Protein AF-A0AA38NXG2-F1 (afdb_monomer)

Structure (mmCIF, N/CA/C/O backbone):
data_AF-A0AA38NXG2-F1
#
_entry.id   AF-A0AA38NXG2-F1
#
loop_
_atom_site.group_PDB
_atom_site.id
_atom_site.type_symbol
_atom_site.label_atom_id
_atom_site.label_alt_id
_atom_site.label_comp_id
_atom_site.label_asym_id
_atom_site.label_entity_id
_atom_site.label_seq_id
_atom_site.pdbx_PDB_ins_code
_atom_site.Cartn_x
_atom_site.Cartn_y
_atom_site.Cartn_z
_atom_site.occupancy
_atom_site.B_iso_or_equiv
_atom_site.auth_seq_id
_atom_site.auth_comp_id
_atom_site.auth_asym_id
_atom_site.auth_atom_id
_atom_site.pdbx_PDB_model_num
ATOM 1 N N . MET A 1 1 ? -11.808 -23.854 43.199 1.00 47.75 1 MET A N 1
ATOM 2 C CA . MET A 1 1 ? -12.720 -23.152 42.270 1.00 47.75 1 MET A CA 1
ATOM 3 C C . MET A 1 1 ? -13.908 -22.513 42.996 1.00 47.75 1 MET A C 1
ATOM 5 O O . MET A 1 1 ? -14.149 -21.345 42.736 1.00 47.75 1 MET A O 1
ATOM 9 N N . GLU A 1 2 ? -14.569 -23.172 43.960 1.00 44.66 2 GLU A N 1
ATOM 10 C CA . GLU A 1 2 ? -15.706 -22.584 44.718 1.00 44.66 2 GLU A CA 1
ATOM 11 C C . GLU A 1 2 ? -15.391 -21.289 45.502 1.00 44.66 2 GLU A C 1
ATOM 13 O O . GLU A 1 2 ? -16.207 -20.369 45.534 1.00 44.66 2 GLU A O 1
ATOM 18 N N . ASN A 1 3 ? -14.191 -21.155 46.084 1.00 57.47 3 ASN A N 1
ATOM 19 C CA . ASN A 1 3 ? -13.813 -19.925 46.801 1.00 57.47 3 ASN A CA 1
ATOM 20 C C . ASN A 1 3 ? -13.638 -18.709 45.872 1.00 57.47 3 ASN A C 1
ATOM 22 O O . ASN A 1 3 ? -13.875 -17.577 46.287 1.00 57.47 3 ASN A O 1
ATOM 26 N N . THR A 1 4 ? -13.259 -18.925 44.609 1.00 61.66 4 THR A N 1
ATOM 27 C CA . THR A 1 4 ? -13.056 -17.846 43.629 1.00 61.66 4 THR A CA 1
ATOM 28 C C . THR A 1 4 ? -14.395 -17.266 43.167 1.00 61.66 4 THR A C 1
ATOM 30 O O . THR A 1 4 ? -14.538 -16.049 43.068 1.00 61.66 4 THR A O 1
ATOM 33 N N . THR A 1 5 ? -15.405 -18.116 42.967 1.00 71.38 5 THR A N 1
ATOM 34 C CA . THR A 1 5 ? -16.761 -17.701 42.577 1.00 71.38 5 THR A CA 1
ATOM 35 C C . THR A 1 5 ? -17.494 -16.975 43.705 1.00 71.38 5 THR A C 1
ATOM 37 O O . THR A 1 5 ? -18.157 -15.968 43.457 1.00 71.38 5 THR A O 1
ATOM 40 N N . ALA A 1 6 ? -17.330 -17.423 44.956 1.00 76.88 6 ALA A N 1
ATOM 41 C CA . ALA A 1 6 ? -17.895 -16.741 46.122 1.00 76.88 6 ALA A CA 1
ATOM 42 C C . ALA A 1 6 ? -17.281 -15.344 46.317 1.00 76.88 6 ALA A C 1
ATOM 44 O O . ALA A 1 6 ? -17.995 -14.368 46.541 1.00 76.88 6 ALA A O 1
ATOM 45 N N . PHE A 1 7 ? -15.961 -15.227 46.155 1.00 80.94 7 PHE A N 1
ATOM 46 C CA . PHE A 1 7 ? -15.264 -13.947 46.243 1.00 80.94 7 PHE A CA 1
ATOM 47 C C . PHE A 1 7 ? -15.696 -12.966 45.138 1.00 80.94 7 PHE A C 1
ATOM 49 O O . PHE A 1 7 ? -16.002 -11.810 45.425 1.00 80.94 7 PHE A O 1
ATOM 56 N N . GLN A 1 8 ? -15.825 -13.425 43.889 1.00 83.31 8 GLN A N 1
ATOM 57 C CA . GLN A 1 8 ? -16.352 -12.598 42.796 1.00 83.31 8 GLN A CA 1
ATOM 58 C C . GLN A 1 8 ? -17.782 -12.105 43.065 1.00 83.31 8 GLN A C 1
ATOM 60 O O . GLN A 1 8 ? -18.105 -10.961 42.747 1.00 83.31 8 GLN A O 1
ATOM 65 N N . ALA A 1 9 ? -18.643 -12.930 43.670 1.00 85.00 9 ALA A N 1
ATOM 66 C CA . ALA A 1 9 ? -19.998 -12.520 44.040 1.00 85.00 9 ALA A CA 1
ATOM 67 C C . ALA A 1 9 ? -19.994 -11.395 45.089 1.00 85.00 9 ALA A C 1
ATOM 69 O O . ALA A 1 9 ? -20.747 -10.429 44.952 1.00 85.00 9 ALA A O 1
ATOM 70 N N . ILE A 1 10 ? -19.102 -11.474 46.084 1.00 88.69 10 ILE A N 1
ATOM 71 C CA . ILE A 1 10 ? -18.919 -10.416 47.087 1.00 88.69 10 ILE A CA 1
ATOM 72 C C . ILE A 1 10 ? -18.490 -9.113 46.406 1.00 88.69 10 ILE A C 1
ATOM 74 O O . ILE A 1 10 ? -19.115 -8.076 46.622 1.00 88.69 10 ILE A O 1
ATOM 78 N N . VAL A 1 11 ? -17.481 -9.163 45.530 1.00 89.31 11 VAL A N 1
ATOM 79 C CA . VAL A 1 11 ? -16.991 -7.979 44.804 1.00 89.31 11 VAL A CA 1
ATOM 80 C C . VAL A 1 11 ? -18.099 -7.348 43.950 1.00 89.31 11 VAL A C 1
ATOM 82 O O . VAL A 1 11 ? -18.302 -6.134 44.001 1.00 89.31 11 VAL A O 1
ATOM 85 N N . LYS A 1 12 ? -18.875 -8.156 43.216 1.00 89.62 12 LYS A N 1
ATOM 86 C CA . LYS A 1 12 ? -20.029 -7.682 42.430 1.00 89.62 12 LYS A CA 1
ATOM 87 C C . LYS A 1 12 ? -21.097 -7.019 43.308 1.00 89.62 12 LYS A C 1
ATOM 89 O O . LYS A 1 12 ? -21.658 -5.992 42.916 1.00 89.62 12 LYS A O 1
ATOM 94 N N . GLY A 1 13 ? -21.353 -7.570 44.497 1.00 88.94 13 GLY A N 1
ATOM 95 C CA . GLY A 1 13 ? -22.251 -6.982 45.493 1.00 88.94 13 GLY A CA 1
ATOM 96 C C . GLY A 1 13 ? -21.754 -5.629 46.007 1.00 88.94 13 GLY A C 1
ATOM 97 O O . GLY A 1 13 ? -22.526 -4.673 46.061 1.00 88.94 13 GLY A O 1
ATOM 98 N N . VAL A 1 14 ? -20.455 -5.513 46.298 1.00 88.94 14 VAL A N 1
ATOM 99 C CA . VAL A 1 14 ? -19.823 -4.259 46.739 1.00 88.94 14 VAL A CA 1
ATOM 100 C C . VAL A 1 14 ? -19.913 -3.177 45.657 1.00 88.94 14 VAL A C 1
ATOM 102 O O . VAL A 1 14 ? -20.283 -2.044 45.962 1.00 88.94 14 VAL A O 1
ATOM 105 N N . ILE A 1 15 ? -19.652 -3.515 44.390 1.00 89.31 15 ILE A N 1
ATOM 106 C CA . ILE A 1 15 ? -19.813 -2.581 43.261 1.00 89.31 15 ILE A CA 1
ATOM 107 C C . ILE A 1 15 ? -21.263 -2.090 43.170 1.00 89.31 15 ILE A C 1
ATOM 109 O O . ILE A 1 15 ? -21.506 -0.893 43.040 1.00 89.31 15 ILE A O 1
ATOM 113 N N . MET A 1 16 ? -22.239 -2.998 43.272 1.00 88.94 16 MET A N 1
ATOM 114 C CA . MET A 1 16 ? -23.659 -2.642 43.212 1.00 88.94 16 MET A CA 1
ATOM 115 C C . MET A 1 16 ? -24.075 -1.722 44.367 1.00 88.94 16 MET A C 1
ATOM 117 O O . MET A 1 16 ? -24.823 -0.772 44.138 1.00 88.94 16 MET A O 1
ATOM 121 N N . LEU A 1 17 ? -23.573 -1.982 45.577 1.00 88.31 17 LEU A N 1
ATOM 122 C CA . LEU A 1 17 ? -23.826 -1.146 46.746 1.00 88.31 17 LEU A CA 1
ATOM 123 C C . LEU A 1 17 ? -23.238 0.256 46.564 1.00 88.31 17 LEU A C 1
ATOM 125 O O . LEU A 1 17 ? -23.939 1.233 46.799 1.00 88.31 17 LEU A O 1
ATOM 129 N N . MET A 1 18 ? -21.985 0.361 46.112 1.00 88.19 18 MET A N 1
ATOM 130 C CA . MET A 1 18 ? -21.341 1.660 45.899 1.00 88.19 18 MET A CA 1
ATOM 131 C C . MET A 1 18 ? -22.020 2.480 44.805 1.00 88.19 18 MET A C 1
ATOM 133 O O . MET A 1 18 ? -22.155 3.687 44.965 1.00 88.19 18 MET A O 1
ATOM 137 N N . LEU A 1 19 ? -22.492 1.844 43.727 1.00 87.06 19 LEU A N 1
ATOM 138 C CA . LEU A 1 19 ? -23.280 2.527 42.696 1.00 87.06 19 LEU A CA 1
ATOM 139 C C . LEU A 1 19 ? -24.605 3.069 43.252 1.00 87.06 19 LEU A C 1
ATOM 141 O O . LEU A 1 19 ? -24.998 4.181 42.916 1.00 87.06 19 LEU A O 1
ATOM 145 N N . ALA A 1 20 ? -25.281 2.308 44.118 1.00 85.31 20 ALA A N 1
ATOM 146 C CA . ALA A 1 20 ? -26.545 2.723 44.728 1.00 85.31 20 ALA A CA 1
ATOM 147 C C . ALA A 1 20 ? -26.382 3.845 45.770 1.00 85.31 20 ALA A C 1
ATOM 149 O O . ALA A 1 20 ? -27.340 4.564 46.041 1.00 85.31 20 ALA A O 1
ATOM 150 N N . THR A 1 21 ? -25.190 3.996 46.354 1.00 88.62 21 THR A N 1
ATOM 151 C CA . THR A 1 21 ? -24.885 5.013 47.373 1.00 88.62 21 THR A CA 1
ATOM 152 C C . THR A 1 21 ? -24.060 6.185 46.835 1.00 88.62 21 THR A C 1
ATOM 154 O O . THR A 1 21 ? -23.530 6.963 47.629 1.00 88.62 21 THR A O 1
ATOM 157 N N . LEU A 1 22 ? -23.948 6.338 45.508 1.00 88.62 22 LEU A N 1
ATOM 158 C CA . LEU A 1 22 ? -23.266 7.477 44.888 1.00 88.62 22 LEU A CA 1
ATOM 159 C C . LEU A 1 22 ? -23.934 8.802 45.283 1.00 88.62 22 LEU A C 1
ATOM 161 O O . LEU A 1 22 ? -25.118 9.022 45.031 1.00 88.62 22 LEU A O 1
ATOM 165 N N . THR A 1 23 ? -23.134 9.700 45.847 1.00 90.50 23 THR A N 1
ATOM 166 C CA . THR A 1 23 ? -23.460 11.103 46.122 1.00 90.50 23 THR A CA 1
ATOM 167 C C . THR A 1 23 ? -22.331 11.985 45.594 1.00 90.50 23 THR A C 1
ATOM 169 O O . THR A 1 23 ? -21.242 11.488 45.313 1.00 90.50 23 THR A O 1
ATOM 172 N N . GLU A 1 24 ? -22.556 13.293 45.446 1.00 90.94 24 GLU A N 1
ATOM 173 C CA . GLU A 1 24 ? -21.481 14.202 45.010 1.00 90.94 24 GLU A CA 1
ATOM 174 C C . GLU A 1 24 ? -20.278 14.160 45.969 1.00 90.94 24 GLU A C 1
ATOM 176 O O . GLU A 1 24 ? -19.140 14.074 45.516 1.00 90.94 24 GLU A O 1
ATOM 181 N N . ASP A 1 25 ? -20.522 14.086 47.282 1.00 91.19 25 ASP A N 1
ATOM 182 C CA . ASP A 1 25 ? -19.467 14.075 48.307 1.00 91.19 25 ASP A CA 1
ATOM 183 C C . ASP A 1 25 ? -18.561 12.836 48.251 1.00 91.19 25 ASP A C 1
ATOM 185 O O . ASP A 1 25 ? -17.392 12.893 48.633 1.00 91.19 25 ASP A O 1
ATOM 189 N N . ASN A 1 26 ? -19.095 11.691 47.812 1.00 91.19 26 ASN A N 1
ATOM 190 C CA . ASN A 1 26 ? -18.353 10.430 47.776 1.00 91.19 26 ASN A CA 1
ATOM 191 C C . ASN A 1 26 ? -17.952 9.990 46.362 1.00 91.19 26 ASN A C 1
ATOM 193 O O . ASN A 1 26 ? -17.286 8.960 46.225 1.00 91.19 26 ASN A O 1
ATOM 197 N N . TYR A 1 27 ? -18.322 10.756 45.331 1.00 91.94 27 TYR A N 1
ATOM 198 C CA . TYR A 1 27 ? -18.222 10.337 43.937 1.00 91.94 27 TYR A CA 1
ATOM 199 C C . TYR A 1 27 ? -16.795 9.973 43.529 1.00 91.94 27 TYR A C 1
ATOM 201 O O . TYR A 1 27 ? -16.569 8.861 43.059 1.00 91.94 27 TYR A O 1
ATOM 209 N N . GLU A 1 28 ? -15.826 10.869 43.735 1.00 91.44 28 GLU A N 1
ATOM 210 C CA . GLU A 1 28 ? -14.439 10.654 43.293 1.00 91.44 28 GLU A CA 1
ATOM 211 C C . GLU A 1 28 ? -13.813 9.429 43.970 1.00 91.44 28 GLU A C 1
ATOM 213 O O . GLU A 1 28 ? -13.203 8.575 43.320 1.00 91.44 28 GLU A O 1
ATOM 218 N N . ARG A 1 29 ? -14.029 9.298 45.285 1.00 92.62 29 ARG A N 1
ATOM 219 C CA . ARG A 1 29 ? -13.549 8.156 46.067 1.00 92.62 29 ARG A CA 1
ATOM 220 C C . ARG A 1 29 ? -14.194 6.857 45.590 1.00 92.62 29 ARG A C 1
ATOM 222 O O . ARG A 1 29 ? -13.483 5.886 45.335 1.00 92.62 29 ARG A O 1
ATOM 229 N N . ASN A 1 30 ? -15.520 6.826 45.475 1.00 91.56 30 ASN A N 1
ATOM 230 C CA . ASN A 1 30 ? -16.250 5.620 45.096 1.00 91.56 30 ASN A CA 1
ATOM 231 C C . ASN A 1 30 ? -15.949 5.218 43.652 1.00 91.56 30 ASN A C 1
ATOM 233 O O . ASN A 1 30 ? -15.754 4.037 43.390 1.00 91.56 30 ASN A O 1
ATOM 237 N N . GLN A 1 31 ? -15.818 6.174 42.733 1.00 91.75 31 GLN A N 1
ATOM 238 C CA . GLN A 1 31 ? -15.377 5.922 41.364 1.00 91.75 31 GLN A CA 1
ATOM 239 C C . GLN A 1 31 ? -14.019 5.213 41.330 1.00 91.75 31 GLN A C 1
ATOM 241 O O . GLN A 1 31 ? -13.872 4.197 40.648 1.00 91.75 31 GLN A O 1
ATOM 246 N N . LEU A 1 32 ? -13.031 5.729 42.065 1.00 90.44 32 LEU A N 1
ATOM 247 C CA . LEU A 1 32 ? -11.683 5.163 42.091 1.00 90.44 32 LEU A CA 1
ATOM 248 C C . LEU A 1 32 ? -11.677 3.751 42.700 1.00 90.44 32 LEU A C 1
ATOM 250 O O . LEU A 1 32 ? -11.034 2.850 42.162 1.00 90.44 32 LEU A O 1
ATOM 254 N N . VAL A 1 33 ? -12.447 3.530 43.769 1.00 91.62 33 VAL A N 1
ATOM 255 C CA . VAL A 1 33 ? -12.591 2.207 44.398 1.00 91.62 33 VAL A CA 1
ATOM 256 C C . VAL A 1 33 ? -13.312 1.222 43.476 1.00 91.62 33 VAL A C 1
ATOM 258 O O . VAL A 1 33 ? -12.851 0.092 43.326 1.00 91.62 33 VAL A O 1
ATOM 261 N N . ILE A 1 34 ? -14.407 1.627 42.826 1.00 90.50 34 ILE A N 1
ATOM 262 C CA . ILE A 1 34 ? -15.134 0.777 41.872 1.00 90.50 34 ILE A CA 1
ATOM 263 C C . ILE A 1 34 ? -14.205 0.354 40.730 1.00 90.50 34 ILE A C 1
ATOM 265 O O . ILE A 1 34 ? -14.161 -0.830 40.398 1.00 90.50 34 ILE A O 1
ATOM 269 N N . ARG A 1 35 ? -13.419 1.289 40.176 1.00 88.94 35 ARG A N 1
ATOM 270 C CA . ARG A 1 35 ? -12.422 0.990 39.138 1.00 88.94 35 ARG A CA 1
ATOM 271 C C . ARG A 1 35 ? -11.404 -0.034 39.620 1.00 88.94 35 ARG A C 1
ATOM 273 O O . ARG A 1 35 ? -11.267 -1.076 38.985 1.00 88.94 35 ARG A O 1
ATOM 280 N N . LEU A 1 36 ? -10.768 0.209 40.766 1.00 90.38 36 LEU A N 1
ATOM 281 C CA . LEU A 1 36 ? -9.790 -0.715 41.348 1.00 90.38 36 LEU A CA 1
ATOM 282 C C . LEU A 1 36 ? -10.372 -2.116 41.543 1.00 90.38 36 LEU A C 1
ATOM 284 O O . LEU A 1 36 ? -9.767 -3.090 41.104 1.00 90.38 36 LEU A O 1
ATOM 288 N N . LEU A 1 37 ? -11.564 -2.225 42.135 1.00 90.88 37 LEU A N 1
ATOM 289 C CA . LEU A 1 37 ? -12.228 -3.515 42.331 1.00 90.88 37 LEU A CA 1
ATOM 290 C C . LEU A 1 37 ? -12.542 -4.202 41.000 1.00 90.88 37 LEU A C 1
ATOM 292 O O . LEU A 1 37 ? -12.373 -5.412 40.870 1.00 90.88 37 LEU A O 1
ATOM 296 N N . SER A 1 38 ? -12.992 -3.441 40.003 1.00 89.19 38 SER A N 1
ATOM 297 C CA . SER A 1 38 ? -13.320 -3.989 38.690 1.00 89.19 38 SER A CA 1
ATOM 298 C C . SER A 1 38 ? -12.086 -4.491 37.932 1.00 89.19 38 SER A C 1
ATOM 300 O O . SER A 1 38 ? -12.172 -5.505 37.247 1.00 89.19 38 SER A O 1
ATOM 302 N N . GLU A 1 39 ? -10.934 -3.831 38.083 1.00 86.44 39 GLU A N 1
ATOM 303 C CA . GLU A 1 39 ? -9.694 -4.178 37.381 1.00 86.44 39 GLU A CA 1
ATOM 304 C C . GLU A 1 39 ? -8.890 -5.273 38.101 1.00 86.44 39 GLU A C 1
ATOM 306 O O . GLU A 1 39 ? -8.318 -6.142 37.445 1.00 86.44 39 GLU A O 1
ATOM 311 N N . GLN A 1 40 ? -8.883 -5.295 39.439 1.00 89.44 40 GLN A N 1
ATOM 312 C CA . GLN A 1 40 ? -8.116 -6.269 40.231 1.00 89.44 40 GLN A CA 1
ATOM 313 C C . GLN A 1 40 ? -8.764 -7.657 40.311 1.00 89.44 40 GLN A C 1
ATOM 315 O O . GLN A 1 40 ? -8.098 -8.633 40.659 1.00 89.44 40 GLN A O 1
ATOM 320 N N . HIS A 1 41 ? -10.058 -7.769 40.007 1.00 87.06 41 HIS A N 1
ATOM 321 C CA . HIS A 1 41 ? -10.831 -8.997 40.220 1.00 87.06 41 HIS A CA 1
ATOM 322 C C . HIS A 1 41 ? -11.298 -9.667 38.920 1.00 87.06 41 HIS A C 1
ATOM 324 O O . HIS A 1 41 ? -12.286 -10.407 38.908 1.00 87.06 41 HIS A O 1
ATOM 330 N N . GLY A 1 42 ? -10.547 -9.447 37.838 1.00 86.12 42 GLY A N 1
ATOM 331 C CA . GLY A 1 42 ? -10.692 -10.144 36.561 1.00 86.12 42 GLY A CA 1
ATOM 332 C C . GLY A 1 42 ? -11.716 -9.527 35.608 1.00 86.12 42 GLY A C 1
ATOM 333 O O . GLY A 1 42 ? -12.552 -8.705 35.986 1.00 86.12 42 GLY A O 1
ATOM 334 N N . ILE A 1 43 ? -11.653 -9.962 34.346 1.00 89.62 43 ILE A N 1
ATOM 335 C CA . ILE A 1 43 ? -12.452 -9.404 33.249 1.00 89.62 43 ILE A CA 1
ATOM 336 C C . ILE A 1 43 ? -13.961 -9.512 33.506 1.00 89.62 43 ILE A C 1
ATOM 338 O O . ILE A 1 43 ? -14.678 -8.540 33.300 1.00 89.62 43 ILE A O 1
ATOM 342 N N . ASP A 1 44 ? -14.441 -10.625 34.067 1.00 90.00 44 ASP A N 1
ATOM 343 C CA . ASP A 1 44 ? -15.870 -10.840 34.343 1.00 90.00 44 ASP A CA 1
ATOM 344 C C . ASP A 1 44 ? -16.453 -9.827 35.334 1.00 90.00 44 ASP A C 1
ATOM 346 O O . ASP A 1 44 ? -17.629 -9.457 35.249 1.00 90.00 44 ASP A O 1
ATOM 350 N N . THR A 1 45 ? -15.638 -9.370 36.287 1.00 91.19 45 THR A N 1
ATOM 351 C CA . THR A 1 45 ? -16.029 -8.331 37.246 1.00 91.19 45 THR A CA 1
ATOM 352 C C . THR A 1 45 ? -16.144 -6.982 36.541 1.00 91.19 45 THR A C 1
ATOM 354 O O . THR A 1 45 ? -17.113 -6.253 36.767 1.00 91.19 45 THR A O 1
ATOM 357 N N . TYR A 1 46 ? -15.216 -6.677 35.629 1.00 92.31 46 TYR A N 1
ATOM 358 C CA . TYR A 1 46 ? -15.273 -5.473 34.802 1.00 92.31 46 TYR A CA 1
ATOM 359 C C . TYR A 1 46 ? -16.486 -5.470 33.858 1.00 92.31 46 TYR A C 1
ATOM 361 O O . TYR A 1 46 ? -17.223 -4.485 33.796 1.00 92.31 46 TYR A O 1
ATOM 369 N N . LEU A 1 47 ? -16.757 -6.589 33.176 1.00 93.56 47 LEU A N 1
ATOM 370 C CA . LEU A 1 47 ? -17.930 -6.724 32.305 1.00 93.56 47 LEU A CA 1
ATOM 371 C C . LEU A 1 47 ? -19.232 -6.576 33.099 1.00 93.56 47 LEU A C 1
ATOM 373 O O . LEU A 1 47 ? -20.156 -5.897 32.651 1.00 93.56 47 LEU A O 1
ATOM 377 N N . TYR A 1 48 ? -19.301 -7.153 34.304 1.00 92.50 48 TYR A N 1
ATOM 378 C CA . TYR A 1 48 ? -20.437 -6.956 35.204 1.00 92.50 48 TYR A CA 1
ATOM 379 C C . TYR A 1 48 ? -20.635 -5.479 35.569 1.00 92.50 48 TYR A C 1
ATOM 381 O O . TYR A 1 48 ? -21.762 -4.984 35.523 1.00 92.50 48 TYR A O 1
ATOM 389 N N . PHE A 1 49 ? -19.556 -4.767 35.899 1.00 93.00 49 PHE A N 1
ATOM 390 C CA . PHE A 1 49 ? -19.598 -3.342 36.223 1.00 93.00 49 PHE A CA 1
ATOM 391 C C . PHE A 1 49 ? -20.157 -2.498 35.066 1.00 93.00 49 PHE A C 1
ATOM 393 O O . PHE A 1 49 ? -21.125 -1.762 35.270 1.00 93.00 49 PHE A O 1
ATOM 400 N N . ILE A 1 50 ? -19.630 -2.659 33.847 1.00 94.12 50 ILE A N 1
ATOM 401 C CA . ILE A 1 50 ? -20.114 -1.932 32.660 1.00 94.12 50 ILE A CA 1
ATOM 402 C C . ILE A 1 50 ? -21.580 -2.265 32.363 1.00 94.12 50 ILE A C 1
ATOM 404 O O . ILE A 1 50 ? -22.393 -1.358 32.168 1.00 94.12 50 ILE A O 1
ATOM 408 N N . ARG A 1 51 ? -21.961 -3.549 32.408 1.00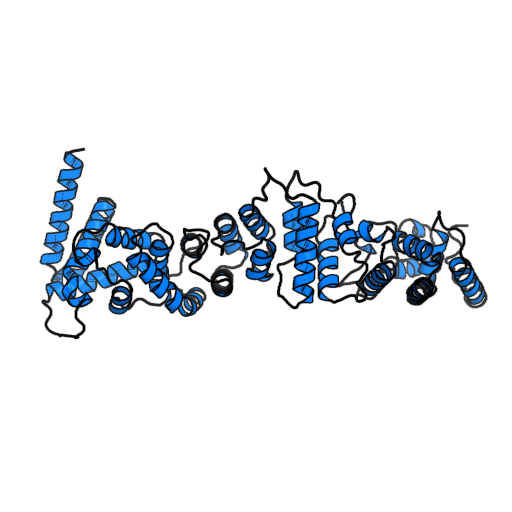 94.31 51 ARG A N 1
ATOM 409 C CA . ARG A 1 51 ? -23.360 -3.966 32.220 1.00 94.31 51 ARG A CA 1
ATOM 410 C C . ARG A 1 51 ? -24.276 -3.310 33.250 1.00 94.31 51 ARG A C 1
ATOM 412 O O . ARG A 1 51 ? -25.359 -2.831 32.913 1.00 94.31 51 ARG A O 1
ATOM 419 N N . ARG A 1 52 ? -23.842 -3.243 34.511 1.00 92.00 52 ARG A N 1
ATOM 420 C CA . ARG A 1 52 ? -24.629 -2.618 35.576 1.00 92.00 52 ARG A CA 1
ATOM 421 C C . ARG A 1 52 ? -24.793 -1.117 35.352 1.00 92.00 52 ARG A C 1
ATOM 423 O O . ARG A 1 52 ? -25.906 -0.626 35.527 1.00 92.00 52 ARG A O 1
ATOM 430 N N . LEU A 1 53 ? -23.742 -0.415 34.929 1.00 92.38 53 LEU A N 1
ATOM 431 C CA . LEU A 1 53 ? -23.811 1.010 34.592 1.00 92.38 53 LEU A CA 1
ATOM 432 C C . LEU A 1 53 ? -24.777 1.295 33.438 1.00 92.38 53 LEU A C 1
ATOM 434 O O . LEU A 1 53 ? -25.607 2.199 33.551 1.00 92.38 53 LEU A O 1
ATOM 438 N N . ILE A 1 54 ? -24.708 0.509 32.359 1.00 93.19 54 ILE A N 1
ATOM 439 C CA . ILE A 1 54 ? -25.608 0.635 31.202 1.00 93.19 54 ILE A CA 1
ATOM 440 C C . ILE A 1 54 ? -27.061 0.397 31.628 1.00 93.19 54 ILE A C 1
ATOM 442 O O . ILE A 1 54 ? -27.931 1.220 31.345 1.00 93.19 54 ILE A O 1
ATOM 446 N N . ALA A 1 55 ? -27.326 -0.685 32.367 1.00 90.69 55 ALA A N 1
ATOM 447 C CA . ALA A 1 55 ? -28.671 -1.016 32.832 1.00 90.69 55 ALA A CA 1
ATOM 448 C C . ALA A 1 55 ? -29.250 0.060 33.768 1.00 90.69 55 ALA A C 1
ATOM 450 O O . ALA A 1 55 ? -30.416 0.427 33.633 1.00 90.69 55 ALA A O 1
ATOM 451 N N . HIS A 1 56 ? -28.436 0.601 34.682 1.00 88.44 56 HIS A N 1
ATOM 452 C CA . HIS A 1 56 ? -28.851 1.670 35.598 1.00 88.44 56 HIS A CA 1
ATOM 453 C C . HIS A 1 56 ? -29.099 3.000 34.868 1.00 88.44 56 HIS A C 1
ATOM 455 O O . HIS A 1 56 ? -29.919 3.810 35.293 1.00 88.44 56 HIS A O 1
ATOM 461 N N . SER A 1 57 ? -28.430 3.204 33.734 1.00 89.94 57 SER A N 1
ATOM 462 C CA . SER A 1 57 ? -28.548 4.406 32.908 1.00 89.94 57 SER A CA 1
ATOM 463 C C . SER A 1 57 ? -29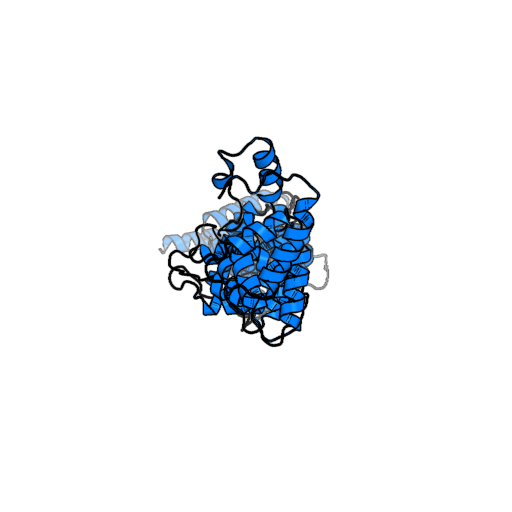.628 4.309 31.823 1.00 89.94 57 SER A C 1
ATOM 465 O O . SER A 1 57 ? -29.811 5.264 31.066 1.00 89.94 57 SER A O 1
ATOM 467 N N . ARG A 1 58 ? -30.371 3.190 31.736 1.00 87.00 58 ARG A N 1
ATOM 468 C CA . ARG A 1 58 ? -31.318 2.909 30.640 1.00 87.00 58 ARG A CA 1
ATOM 469 C C . ARG A 1 58 ? -32.302 4.052 30.399 1.00 87.00 58 ARG A C 1
ATOM 471 O O . ARG A 1 58 ? -32.464 4.455 29.256 1.00 87.00 58 ARG A O 1
ATOM 478 N N . ALA A 1 59 ? -32.914 4.596 31.453 1.00 84.12 59 ALA A N 1
ATOM 479 C CA . ALA A 1 59 ? -33.919 5.655 31.328 1.00 84.12 59 ALA A CA 1
ATOM 480 C C . ALA A 1 59 ? -33.375 6.906 30.612 1.00 84.12 59 ALA A C 1
ATOM 482 O O . ALA A 1 59 ? -34.077 7.513 29.807 1.00 84.12 59 ALA A O 1
ATOM 483 N N . ARG A 1 60 ? -32.104 7.259 30.853 1.00 84.81 60 ARG A N 1
ATOM 484 C CA . ARG A 1 60 ? -31.421 8.369 30.171 1.00 84.81 60 ARG A CA 1
ATOM 485 C C . ARG A 1 60 ? -31.022 8.037 28.740 1.00 84.81 60 ARG A C 1
ATOM 487 O O . ARG A 1 60 ? -31.076 8.909 27.881 1.00 84.81 60 ARG A O 1
ATOM 494 N N . LEU A 1 61 ? -30.638 6.789 28.486 1.00 85.25 61 LEU A N 1
ATOM 495 C CA . LEU A 1 61 ? -30.288 6.321 27.146 1.00 85.25 61 LEU A CA 1
ATOM 496 C C . LEU A 1 61 ? -31.523 6.259 26.234 1.00 85.25 61 LEU A C 1
ATOM 498 O O . LEU A 1 61 ? -31.439 6.642 25.070 1.00 85.25 61 LEU A O 1
ATOM 502 N N . SER A 1 62 ? -32.676 5.834 26.765 1.00 80.69 62 SER A N 1
ATOM 503 C CA . SER A 1 62 ? -33.910 5.640 25.997 1.00 80.69 62 SER A CA 1
ATOM 504 C C . SER A 1 62 ? -34.793 6.882 25.884 1.00 80.69 62 SER A C 1
ATOM 506 O O . SER A 1 62 ? -35.557 6.970 24.934 1.00 80.69 62 SER A O 1
ATOM 508 N N . SER A 1 63 ? -34.718 7.856 26.797 1.00 75.38 63 SER A N 1
ATOM 509 C CA . SER A 1 63 ? -35.605 9.031 26.752 1.00 75.38 63 SER A CA 1
ATOM 510 C C . SER A 1 63 ? -35.327 9.918 25.533 1.00 75.38 63 SER A C 1
ATOM 512 O O . SER A 1 63 ? -34.196 10.359 25.348 1.00 75.38 63 SER A O 1
ATOM 514 N N . ASP A 1 64 ? -36.340 10.191 24.702 1.00 62.94 64 ASP A N 1
ATOM 515 C CA . ASP A 1 64 ? -36.270 11.201 23.625 1.00 62.94 64 ASP A CA 1
ATOM 516 C C . ASP A 1 64 ? -36.332 12.630 24.183 1.00 62.94 64 ASP A C 1
ATOM 518 O O . ASP A 1 64 ? -35.780 13.561 23.600 1.00 62.94 64 ASP A O 1
ATOM 522 N N . ASN A 1 65 ? -36.929 12.790 25.366 1.00 54.09 65 ASN A N 1
ATOM 523 C CA . ASN A 1 65 ? -37.050 14.064 26.057 1.00 54.09 65 ASN A CA 1
ATOM 524 C C . ASN A 1 65 ? -35.893 14.268 27.041 1.00 54.09 65 ASN A C 1
ATOM 526 O O . ASN A 1 65 ? -35.600 13.399 27.865 1.00 54.09 65 ASN A O 1
ATOM 530 N N . ASN A 1 66 ? -35.305 15.466 27.034 1.00 51.78 66 ASN A N 1
ATOM 531 C CA . ASN A 1 66 ? -34.445 15.975 28.108 1.00 51.78 66 ASN A CA 1
ATOM 532 C C . ASN A 1 66 ? -35.274 16.243 29.386 1.00 51.78 66 ASN A C 1
ATOM 534 O O . ASN A 1 66 ? -35.264 17.356 29.907 1.00 51.78 66 ASN A O 1
ATOM 538 N N . SER A 1 67 ? -36.051 15.273 29.884 1.00 50.62 67 SER A N 1
ATOM 539 C CA . SER A 1 67 ? -36.766 15.434 31.153 1.00 50.62 67 SER A CA 1
ATOM 540 C C . SER A 1 67 ? -35.733 15.630 32.260 1.00 50.62 67 SER A C 1
ATOM 542 O O . SER A 1 67 ? -34.929 14.744 32.536 1.00 50.62 67 SER A O 1
ATOM 544 N N . THR A 1 68 ? -35.720 16.810 32.866 1.00 53.25 68 THR A N 1
ATOM 545 C CA . THR A 1 68 ? -34.678 17.274 33.791 1.00 53.25 68 THR A CA 1
ATOM 546 C C . THR A 1 68 ? -34.758 16.654 35.187 1.00 53.25 68 THR A C 1
ATOM 548 O O . THR A 1 68 ? -33.854 16.852 35.993 1.00 53.25 68 THR A O 1
ATOM 551 N N . THR A 1 69 ? -35.786 15.860 35.480 1.00 59.59 69 THR A N 1
ATOM 552 C CA . THR A 1 69 ? -36.001 15.207 36.777 1.00 59.59 69 THR A CA 1
ATOM 553 C C . THR A 1 69 ? -35.555 13.747 36.753 1.00 59.59 69 THR A C 1
ATOM 555 O O . THR A 1 69 ? -36.365 12.823 36.756 1.00 59.59 69 THR A O 1
ATOM 558 N N . PHE A 1 70 ? -34.238 13.535 36.742 1.00 66.94 70 PHE A N 1
ATOM 559 C CA . PHE A 1 70 ? -33.651 12.242 37.100 1.00 66.94 70 PHE A CA 1
ATOM 560 C C . PHE A 1 70 ? -33.255 12.253 38.575 1.00 66.94 70 PHE A C 1
ATOM 562 O O . PHE A 1 70 ? -32.831 13.286 39.091 1.00 66.94 70 PHE A O 1
ATOM 569 N N . ASP A 1 71 ? -33.359 11.100 39.235 1.00 71.81 71 ASP A N 1
ATOM 570 C CA . ASP A 1 71 ? -32.798 10.928 40.574 1.00 71.81 71 ASP A CA 1
ATOM 571 C C . ASP A 1 71 ? -31.285 11.234 40.562 1.00 71.81 71 ASP A C 1
ATOM 573 O O . ASP A 1 71 ? -30.582 10.929 39.589 1.00 71.81 71 ASP A O 1
ATOM 577 N N . ALA A 1 72 ? -30.780 11.851 41.631 1.00 76.81 72 ALA A N 1
ATOM 578 C CA . ALA A 1 72 ? -29.389 12.292 41.733 1.00 76.81 72 ALA A CA 1
ATOM 579 C C . ALA A 1 72 ? -28.415 11.114 41.562 1.00 76.81 72 ALA A C 1
ATOM 581 O O . ALA A 1 72 ? -27.429 11.220 40.829 1.00 76.81 72 ALA A O 1
ATOM 582 N N . SER A 1 73 ? -28.753 9.958 42.142 1.00 76.19 73 SER A N 1
ATOM 583 C CA . SER A 1 73 ? -27.996 8.704 42.020 1.00 76.19 73 SER A CA 1
ATOM 584 C C . SER A 1 73 ? -27.866 8.227 40.560 1.00 76.19 73 SER A C 1
ATOM 586 O O . SER A 1 73 ? -26.789 7.820 40.109 1.00 76.19 73 SER A O 1
ATOM 588 N N . CYS A 1 74 ? -28.943 8.355 39.778 1.00 81.12 74 CYS A N 1
ATOM 589 C CA . CYS A 1 74 ? -28.994 7.997 38.362 1.00 81.12 74 CYS A CA 1
ATOM 590 C C . CYS A 1 74 ? -28.157 8.968 37.512 1.00 81.12 74 CYS A C 1
ATOM 592 O O . CYS A 1 74 ? -27.450 8.541 36.597 1.00 81.12 74 CYS A O 1
ATOM 594 N N . SER A 1 75 ? -28.164 10.265 37.845 1.00 86.25 75 SER A N 1
ATOM 595 C CA . SER A 1 75 ? -27.326 11.266 37.170 1.00 86.25 75 SER A CA 1
ATOM 596 C C . SER A 1 75 ? -25.829 11.010 37.388 1.00 86.25 75 SER A C 1
ATOM 598 O O . SER A 1 75 ? -25.051 11.054 36.434 1.00 86.25 75 SER A O 1
ATOM 600 N N . LEU A 1 76 ? -25.432 10.674 38.619 1.00 89.94 76 LEU A N 1
ATOM 601 C CA . LEU A 1 76 ? -24.050 10.333 38.970 1.00 89.94 76 LEU A CA 1
ATOM 602 C C . LEU A 1 76 ? -23.593 9.026 38.314 1.00 89.94 76 LEU A C 1
ATOM 604 O O . LEU A 1 76 ? -22.494 8.962 37.766 1.00 89.94 76 LEU A O 1
ATOM 608 N N . SER A 1 77 ? -24.452 8.006 38.294 1.00 89.06 77 SER A N 1
ATOM 609 C CA . SER A 1 77 ? -24.174 6.747 37.592 1.00 89.06 77 SER A CA 1
ATOM 610 C C . SER A 1 77 ? -23.997 6.959 36.085 1.00 89.06 77 SER A C 1
ATOM 612 O O . SER A 1 77 ? -23.102 6.372 35.480 1.00 89.06 77 SER A O 1
ATOM 614 N N . PHE A 1 78 ? -24.795 7.845 35.478 1.00 91.25 78 PHE A N 1
ATOM 615 C CA . PHE A 1 78 ? -24.634 8.225 34.074 1.00 91.25 78 PHE A CA 1
ATOM 616 C C . PHE A 1 78 ? -23.328 8.993 33.826 1.00 91.25 78 PHE A C 1
ATOM 618 O O . PHE A 1 78 ? -22.642 8.730 32.842 1.00 91.25 78 PHE A O 1
ATOM 625 N N . ARG A 1 79 ? -22.941 9.904 34.731 1.00 92.81 79 ARG A N 1
ATOM 626 C CA . ARG A 1 79 ? -21.643 10.601 34.674 1.00 92.81 79 ARG A CA 1
ATOM 627 C C . ARG A 1 79 ? -20.473 9.615 34.729 1.00 92.81 79 ARG A C 1
ATOM 629 O O . ARG A 1 79 ? -19.511 9.766 33.980 1.00 92.81 79 ARG A O 1
ATOM 636 N N . LEU A 1 80 ? -20.586 8.578 35.557 1.00 93.81 80 LEU A N 1
ATOM 637 C CA . LEU A 1 80 ? -19.592 7.513 35.634 1.00 93.81 80 LEU A CA 1
ATOM 638 C C . LEU A 1 80 ? -19.560 6.672 34.349 1.00 93.81 80 LEU A C 1
ATOM 640 O O . LEU A 1 80 ? -18.477 6.390 33.842 1.00 93.81 80 LEU A O 1
ATOM 644 N N . LEU A 1 81 ? -20.722 6.330 33.781 1.00 94.81 81 LEU A N 1
ATOM 645 C CA . LEU A 1 81 ? -20.818 5.640 32.488 1.00 94.81 81 LEU A CA 1
ATOM 646 C C . LEU A 1 81 ? -20.170 6.447 31.356 1.00 94.81 81 LEU A C 1
ATOM 648 O O . LEU A 1 81 ? -19.444 5.870 30.550 1.00 94.81 81 LEU A O 1
ATOM 652 N N . LEU A 1 82 ? -20.387 7.762 31.318 1.00 94.62 82 LEU A N 1
ATOM 653 C CA . LEU A 1 82 ? -19.765 8.664 30.350 1.00 94.62 82 LEU A CA 1
ATOM 654 C C . LEU A 1 82 ? -18.233 8.606 30.442 1.00 94.62 82 LEU A C 1
ATOM 656 O O . LEU A 1 82 ? -17.558 8.367 29.444 1.00 94.62 82 LEU A O 1
ATOM 660 N N . GLN A 1 83 ? -17.693 8.764 31.653 1.00 94.00 83 GLN A N 1
ATOM 661 C CA . GLN A 1 83 ? -16.248 8.748 31.897 1.00 94.00 83 GLN A CA 1
ATOM 662 C C . GLN A 1 83 ? -15.619 7.382 31.593 1.00 94.00 83 GLN A C 1
ATOM 664 O O . GLN A 1 83 ? -14.526 7.321 31.031 1.00 94.00 83 GLN A O 1
ATOM 669 N N . GLU A 1 84 ? -16.293 6.282 31.941 1.00 94.69 84 GLU A N 1
ATOM 670 C CA . GLU A 1 84 ? -15.831 4.938 31.582 1.00 94.69 84 GLU A CA 1
ATOM 671 C C . GLU A 1 84 ? -15.863 4.710 30.076 1.00 94.69 84 GLU A C 1
ATOM 673 O O . GLU A 1 84 ? -14.881 4.233 29.516 1.00 94.69 84 GLU A O 1
ATOM 678 N N . THR A 1 85 ? -16.949 5.086 29.403 1.00 95.94 85 THR A N 1
ATOM 679 C CA . THR A 1 85 ? -17.083 4.886 27.956 1.00 95.94 85 THR A CA 1
ATOM 680 C C . THR A 1 85 ? -16.029 5.685 27.198 1.00 95.94 85 THR A C 1
ATOM 682 O O . THR A 1 85 ? -15.378 5.131 26.319 1.00 95.94 85 THR A O 1
ATOM 685 N N . GLN A 1 86 ? -15.783 6.942 27.579 1.00 94.38 86 GLN A N 1
ATOM 686 C CA . GLN A 1 86 ? -14.702 7.751 27.008 1.00 94.38 86 GLN A CA 1
ATOM 687 C C . GLN A 1 86 ? -13.329 7.105 27.214 1.00 94.38 86 GLN A C 1
ATOM 689 O O . GLN A 1 86 ? -12.515 7.090 26.297 1.00 94.38 86 GLN A O 1
ATOM 694 N N . ARG A 1 87 ? -13.067 6.523 28.392 1.00 93.38 87 ARG A N 1
ATOM 695 C CA . ARG A 1 87 ? -11.816 5.796 28.650 1.00 93.38 87 ARG A CA 1
ATOM 696 C C . ARG A 1 87 ? -11.665 4.586 27.725 1.00 93.38 87 ARG A C 1
ATOM 698 O O . ARG A 1 87 ? -10.605 4.411 27.135 1.00 93.38 87 ARG A O 1
ATOM 705 N N . LEU A 1 88 ? -12.715 3.774 27.587 1.00 95.38 88 LEU A N 1
ATOM 706 C CA . LEU A 1 88 ? -12.724 2.608 26.694 1.00 95.38 88 LEU A CA 1
ATOM 707 C C . LEU A 1 88 ? -12.578 3.020 25.220 1.00 95.38 88 LEU A C 1
ATOM 709 O O . LEU A 1 88 ? -11.918 2.331 24.454 1.00 95.38 88 LEU A O 1
ATOM 713 N N . ALA A 1 89 ? -13.147 4.163 24.839 1.00 95.88 89 ALA A N 1
ATOM 714 C CA . ALA A 1 89 ? -13.116 4.708 23.486 1.00 95.88 89 ALA A CA 1
ATOM 715 C C . ALA A 1 89 ? -11.790 5.406 23.113 1.00 95.88 89 ALA A C 1
ATOM 717 O O . ALA A 1 89 ? -11.611 5.809 21.970 1.00 95.88 89 ALA A O 1
ATOM 718 N N . ARG A 1 90 ? -10.850 5.561 24.052 1.00 95.00 90 ARG A N 1
ATOM 719 C CA . ARG A 1 90 ? -9.511 6.132 23.801 1.00 95.00 90 ARG A CA 1
ATOM 720 C C . ARG A 1 90 ? -8.411 5.084 23.698 1.00 95.00 90 ARG A C 1
ATOM 722 O O . ARG A 1 90 ? -7.276 5.423 23.383 1.00 95.00 90 ARG A O 1
ATOM 729 N N . ASP A 1 91 ? -8.740 3.823 23.963 1.00 95.56 91 ASP A N 1
ATOM 730 C CA . ASP A 1 91 ? -7.796 2.715 23.911 1.00 95.56 91 ASP A CA 1
ATOM 731 C C . ASP A 1 91 ? -8.402 1.540 23.125 1.00 95.56 91 ASP A C 1
ATOM 733 O O . ASP A 1 91 ? -9.294 0.854 23.635 1.00 95.56 91 ASP A O 1
ATOM 737 N N . PRO A 1 92 ? -7.904 1.263 21.905 1.00 96.25 92 PRO A N 1
ATOM 738 C CA . PRO A 1 92 ? -8.351 0.144 21.077 1.00 96.25 92 PRO A CA 1
ATOM 739 C C . PRO A 1 92 ? -8.327 -1.227 21.765 1.00 96.25 92 PRO A C 1
ATOM 741 O O . PRO A 1 92 ? -9.118 -2.095 21.400 1.00 96.25 92 PRO A O 1
ATOM 744 N N . TYR A 1 93 ? -7.468 -1.446 22.769 1.00 95.56 93 TYR A N 1
ATOM 745 C CA . TYR A 1 93 ? -7.467 -2.692 23.544 1.00 95.56 93 TYR A CA 1
ATOM 746 C C . TYR A 1 93 ? -8.590 -2.734 24.581 1.00 95.56 93 TYR A C 1
ATOM 748 O O . TYR A 1 93 ? -9.178 -3.786 24.831 1.00 95.56 93 TYR A O 1
ATOM 756 N N . LEU A 1 94 ? -8.911 -1.598 25.199 1.00 94.81 94 LEU A N 1
ATOM 757 C CA . LEU A 1 94 ? -9.992 -1.530 26.179 1.00 94.81 94 LEU A CA 1
ATOM 758 C C . LEU A 1 94 ? -11.370 -1.529 25.512 1.00 94.81 94 LEU A C 1
ATOM 760 O O . LEU A 1 94 ? -12.318 -2.048 26.103 1.00 94.81 94 LEU A O 1
ATOM 764 N N . ALA A 1 95 ? -11.483 -1.018 24.286 1.00 96.75 95 ALA A N 1
ATOM 765 C CA . ALA A 1 95 ? -12.720 -1.014 23.511 1.00 96.75 95 ALA A CA 1
ATOM 766 C C . ALA A 1 95 ? -13.332 -2.424 23.338 1.00 96.75 95 ALA A C 1
ATOM 768 O O . ALA A 1 95 ? -14.554 -2.569 23.310 1.00 96.75 95 ALA A O 1
ATOM 769 N N . GLU A 1 96 ? -12.519 -3.487 23.323 1.00 95.00 96 GLU A N 1
ATOM 770 C CA . GLU A 1 96 ? -13.013 -4.875 23.304 1.00 95.00 96 GLU A CA 1
ATOM 771 C C . GLU A 1 96 ? -13.877 -5.209 24.523 1.00 95.00 96 GLU A C 1
ATOM 773 O O . GLU A 1 96 ? -14.889 -5.898 24.409 1.00 95.00 96 GLU A O 1
ATOM 778 N N . ARG A 1 97 ? -13.543 -4.651 25.692 1.00 94.81 97 ARG A N 1
ATOM 779 C CA . ARG A 1 97 ? -14.321 -4.860 26.919 1.00 94.81 97 ARG A CA 1
ATOM 780 C C . ARG A 1 97 ? -15.716 -4.256 26.808 1.00 94.81 97 ARG A C 1
ATOM 782 O O . ARG A 1 97 ? -16.655 -4.777 27.406 1.00 94.81 97 ARG A O 1
ATOM 789 N N . PHE A 1 98 ? -15.859 -3.162 26.058 1.00 96.44 98 PHE A N 1
ATOM 790 C CA . PHE A 1 98 ? -17.169 -2.586 25.773 1.00 96.44 98 PHE A CA 1
ATOM 791 C C . PHE A 1 98 ? -17.993 -3.533 24.898 1.00 96.44 98 PHE A C 1
ATOM 793 O O . PHE A 1 98 ? -19.118 -3.869 25.270 1.00 96.44 98 PHE A O 1
ATOM 800 N N . ARG A 1 99 ? -17.409 -4.019 23.792 1.00 96.31 99 ARG A N 1
ATOM 801 C CA . ARG A 1 99 ? -18.038 -5.022 22.918 1.00 96.31 99 ARG A CA 1
ATOM 802 C C . ARG A 1 99 ? -18.509 -6.231 23.728 1.00 96.31 99 ARG A C 1
ATOM 804 O O . ARG A 1 99 ? -19.687 -6.563 23.670 1.00 96.31 99 ARG A O 1
ATOM 811 N N . ASP A 1 100 ? -17.633 -6.839 24.526 1.00 95.50 100 ASP A N 1
ATOM 812 C CA . ASP A 1 100 ? -17.952 -8.037 25.322 1.00 95.50 100 ASP A CA 1
ATOM 813 C C . ASP A 1 100 ? -18.996 -7.756 26.414 1.00 95.50 100 ASP A C 1
ATOM 815 O O . ASP A 1 100 ? -19.832 -8.602 26.761 1.00 95.50 100 ASP A O 1
ATOM 819 N N . GLY A 1 101 ? -18.970 -6.542 26.965 1.00 94.12 101 GLY A N 1
ATOM 820 C CA . GLY A 1 101 ? -19.945 -6.067 27.936 1.00 94.12 101 GLY A CA 1
ATOM 821 C C . GLY A 1 101 ? -21.350 -6.009 27.342 1.00 94.12 101 GLY A C 1
ATOM 822 O O . GLY A 1 101 ? -22.289 -6.492 27.976 1.00 94.12 101 GLY A O 1
ATOM 823 N N . VAL A 1 102 ? -21.481 -5.467 26.130 1.00 95.44 102 VAL A N 1
ATOM 824 C CA . VAL A 1 102 ? -22.763 -5.288 25.438 1.00 95.44 102 VAL A CA 1
ATOM 825 C C . VAL A 1 102 ? -23.246 -6.576 24.774 1.00 95.44 102 VAL A C 1
ATOM 827 O O . VAL A 1 102 ? -24.412 -6.934 24.928 1.00 95.44 102 VAL A O 1
ATOM 830 N N . ASP A 1 103 ? -22.380 -7.287 24.052 1.00 93.50 103 ASP A N 1
ATOM 831 C CA . ASP A 1 103 ? -22.774 -8.470 23.283 1.00 93.50 103 ASP A CA 1
ATOM 832 C C . ASP A 1 103 ? -23.105 -9.667 24.182 1.00 93.50 103 ASP A C 1
ATOM 834 O O . ASP A 1 103 ? -24.134 -10.312 23.995 1.00 93.50 103 ASP A O 1
ATOM 838 N N . GLY A 1 104 ? -22.312 -9.886 25.237 1.00 88.62 104 GLY A N 1
ATOM 839 C CA . GLY A 1 104 ? -22.570 -10.913 26.253 1.00 88.62 104 GLY A CA 1
ATOM 840 C C . GLY A 1 104 ? -23.530 -10.480 27.369 1.00 88.62 104 GLY A C 1
ATOM 841 O O . GLY A 1 104 ? -23.605 -11.142 28.404 1.00 88.62 104 GLY A O 1
ATOM 842 N N . GLY A 1 105 ? -24.191 -9.327 27.232 1.00 87.62 105 GLY A N 1
ATOM 843 C CA . GLY A 1 105 ? -25.121 -8.803 28.228 1.00 87.62 105 GLY A CA 1
ATOM 844 C C . GLY A 1 105 ? -26.476 -9.516 28.204 1.00 87.62 105 GLY A C 1
ATOM 845 O O . GLY A 1 105 ? -27.069 -9.728 27.149 1.00 87.62 105 GLY A O 1
ATOM 846 N N . GLU A 1 106 ? -27.007 -9.847 29.381 1.00 85.94 106 GLU A N 1
ATOM 847 C CA . GLU A 1 106 ? -28.327 -10.469 29.519 1.00 85.94 106 GLU A CA 1
ATOM 848 C C . GLU A 1 106 ? -29.425 -9.441 29.822 1.00 85.94 106 GLU A C 1
ATOM 850 O O . GLU A 1 106 ? -29.237 -8.504 30.599 1.00 85.94 106 GLU A O 1
ATOM 855 N N . GLY A 1 107 ? -30.610 -9.657 29.250 1.00 87.50 107 GLY A N 1
ATOM 856 C CA . GLY A 1 107 ? -31.793 -8.824 29.464 1.00 87.50 107 GLY A CA 1
ATOM 857 C C . GLY A 1 107 ? -32.145 -7.932 28.274 1.00 87.50 107 GLY A C 1
ATOM 858 O O . GLY A 1 107 ? -31.409 -7.819 27.296 1.00 87.50 107 GLY A O 1
ATOM 859 N N . GLU A 1 108 ? -33.315 -7.299 28.351 1.00 87.31 108 GLU A N 1
ATOM 860 C CA . GLU A 1 108 ? -33.896 -6.528 27.243 1.00 87.31 108 GLU A CA 1
ATOM 861 C C . GLU A 1 108 ? -33.017 -5.337 26.810 1.00 87.31 108 GLU A C 1
ATOM 863 O O . GLU A 1 108 ? -32.923 -5.046 25.622 1.00 87.31 108 GLU A O 1
ATOM 868 N N . VAL A 1 109 ? -32.310 -4.706 27.760 1.00 90.12 109 VAL A N 1
ATOM 869 C CA . VAL A 1 109 ? -31.406 -3.563 27.506 1.00 90.12 109 VAL A CA 1
ATOM 870 C C . VAL A 1 109 ? -30.293 -3.914 26.525 1.00 90.12 109 VAL A C 1
ATOM 872 O O . VAL A 1 109 ? -29.926 -3.090 25.697 1.00 90.12 109 VAL A O 1
ATOM 875 N N . PHE A 1 110 ? -29.758 -5.131 26.623 1.00 93.25 110 PHE A N 1
ATOM 876 C CA . PHE A 1 110 ? -28.659 -5.585 25.776 1.00 93.25 110 PHE A CA 1
ATOM 877 C C . PHE A 1 110 ? -29.164 -6.255 24.507 1.00 93.25 110 PHE A C 1
ATOM 879 O O . PHE A 1 110 ? -28.524 -6.125 23.466 1.00 93.25 110 PHE A O 1
ATOM 886 N N . ARG A 1 111 ? -30.318 -6.938 24.567 1.00 90.00 111 ARG A N 1
ATOM 887 C CA . ARG A 1 111 ? -30.965 -7.533 23.387 1.00 90.00 111 ARG A CA 1
ATOM 888 C C . ARG A 1 111 ? -31.280 -6.480 22.330 1.00 90.00 111 ARG A C 1
ATOM 890 O O . ARG A 1 111 ? -30.860 -6.663 21.198 1.00 90.00 111 ARG A O 1
ATOM 897 N N . ASN A 1 112 ? -31.890 -5.369 22.739 1.00 90.12 112 ASN A N 1
ATOM 898 C CA . ASN A 1 112 ? -32.288 -4.270 21.857 1.00 90.12 112 ASN A CA 1
ATOM 899 C C . ASN A 1 112 ? -31.360 -3.057 22.033 1.00 90.12 112 ASN A C 1
ATOM 901 O O . ASN A 1 112 ? -31.822 -1.921 22.143 1.00 90.12 112 ASN A O 1
ATOM 905 N N . PHE A 1 113 ? -30.055 -3.304 22.171 1.00 94.62 113 PHE A N 1
ATOM 906 C CA . PHE A 1 113 ? -29.091 -2.235 22.407 1.00 94.62 113 PHE A CA 1
ATOM 907 C C . PHE A 1 113 ? -28.932 -1.369 21.151 1.00 94.62 113 PHE A C 1
ATOM 909 O O . PHE A 1 113 ? -28.504 -1.853 20.102 1.00 94.62 113 PHE A O 1
ATOM 916 N N . ASP A 1 114 ? -29.268 -0.087 21.279 1.00 94.81 114 ASP A N 1
ATOM 917 C CA . ASP A 1 114 ? -29.105 0.921 20.231 1.00 94.81 114 ASP A CA 1
ATOM 918 C C . ASP A 1 114 ? -27.735 1.599 20.381 1.00 94.81 114 ASP A C 1
ATOM 920 O O . ASP A 1 114 ? -27.552 2.521 21.181 1.00 94.81 114 ASP A O 1
ATOM 924 N N . PHE A 1 115 ? -26.746 1.085 19.651 1.00 96.50 115 PHE A N 1
ATOM 925 C CA . PHE A 1 115 ? -25.369 1.563 19.673 1.00 96.50 115 PHE A CA 1
ATOM 926 C C . PHE A 1 115 ? -25.224 2.955 19.061 1.00 96.50 115 PHE A C 1
ATOM 928 O O . PHE A 1 115 ? -24.472 3.764 19.602 1.00 96.50 115 PHE A O 1
ATOM 935 N N . VAL A 1 116 ? -25.960 3.257 17.986 1.00 95.38 116 VAL A N 1
ATOM 936 C CA . VAL A 1 116 ? -25.907 4.569 17.317 1.00 95.38 116 VAL A CA 1
ATOM 937 C C . VAL A 1 116 ? -26.359 5.655 18.292 1.00 95.38 116 VAL A C 1
ATOM 939 O O . VAL A 1 116 ? -25.619 6.591 18.596 1.00 95.38 116 VAL A O 1
ATOM 942 N N . ARG A 1 117 ? -27.534 5.468 18.900 1.00 94.12 117 ARG A N 1
ATOM 943 C CA . ARG A 1 117 ? -28.054 6.388 19.914 1.00 94.12 117 ARG A CA 1
ATOM 944 C C . ARG A 1 117 ? -27.160 6.447 21.149 1.00 94.12 117 ARG A C 1
ATOM 946 O O . ARG A 1 117 ? -27.013 7.509 21.753 1.00 94.12 117 ARG A O 1
ATOM 953 N N . PHE A 1 118 ? -26.570 5.320 21.549 1.00 95.75 118 PHE A N 1
ATOM 954 C CA . PHE A 1 118 ? -25.662 5.272 22.690 1.00 95.75 118 PHE A CA 1
ATOM 955 C C . PHE A 1 118 ? -24.445 6.182 22.485 1.00 95.75 118 PHE A C 1
ATOM 957 O O . PHE A 1 118 ? -24.178 7.018 23.349 1.00 95.75 118 PHE A O 1
ATOM 964 N N . VAL A 1 119 ? -23.734 6.074 21.356 1.00 95.44 119 VAL A N 1
ATOM 965 C CA . VAL A 1 119 ? -22.527 6.889 21.115 1.00 95.44 119 VAL A CA 1
ATOM 966 C C . VAL A 1 119 ? -22.838 8.385 21.003 1.00 95.44 119 VAL A C 1
ATOM 968 O O . VAL A 1 119 ? -22.040 9.209 21.458 1.00 95.44 119 VAL A O 1
ATOM 971 N N . ASP A 1 120 ? -24.027 8.739 20.507 1.00 92.25 120 ASP A N 1
ATOM 972 C CA . ASP A 1 120 ? -24.518 10.119 20.491 1.00 92.25 120 ASP A CA 1
ATOM 973 C C . ASP A 1 120 ? -24.769 10.664 21.897 1.00 92.25 120 ASP A C 1
ATOM 975 O O . ASP A 1 120 ? -24.306 11.752 22.244 1.00 92.25 120 ASP A O 1
ATOM 979 N N . ARG A 1 121 ? -25.440 9.885 22.751 1.00 92.00 121 ARG A N 1
ATOM 980 C CA . ARG A 1 121 ? -25.715 10.274 24.144 1.00 92.00 121 ARG A CA 1
ATOM 981 C C . ARG A 1 121 ? -24.454 10.352 25.004 1.00 92.00 121 ARG A C 1
ATOM 983 O O . ARG A 1 121 ? -24.443 11.101 25.979 1.00 92.00 121 ARG A O 1
ATOM 990 N N . MET A 1 122 ? -23.413 9.602 24.651 1.00 93.38 122 MET A N 1
ATOM 991 C CA . MET A 1 122 ? -22.107 9.647 25.314 1.00 93.38 122 MET A CA 1
ATOM 992 C C . MET A 1 122 ? -21.244 10.833 24.866 1.00 93.38 122 MET A C 1
ATOM 994 O O . MET A 1 122 ? -20.169 11.031 25.419 1.00 93.38 122 MET A O 1
ATOM 998 N N . GLY A 1 123 ? -21.660 11.625 23.870 1.00 89.88 123 GLY A N 1
ATOM 999 C CA . GLY A 1 123 ? -20.890 12.794 23.429 1.00 89.88 123 GLY A CA 1
ATOM 1000 C C . GLY A 1 123 ? -19.452 12.458 23.013 1.00 89.88 123 GLY A C 1
ATOM 1001 O O . GLY A 1 123 ? -18.547 13.260 23.238 1.00 89.88 123 GLY A O 1
ATOM 1002 N N . LEU A 1 124 ? -19.236 11.254 22.469 1.00 94.12 124 LEU A N 1
ATOM 1003 C CA . LEU A 1 124 ? -17.925 10.808 22.004 1.00 94.12 124 LEU A CA 1
ATOM 1004 C C . LEU A 1 124 ? -17.512 11.599 20.762 1.00 94.12 124 LEU A C 1
ATOM 1006 O O . LEU A 1 124 ? -18.339 11.858 19.884 1.00 94.12 124 LEU A O 1
ATOM 1010 N N . ARG A 1 125 ? -16.227 11.942 20.668 1.00 93.94 125 ARG A N 1
ATOM 1011 C CA . ARG A 1 125 ? -15.623 12.547 19.471 1.00 93.94 125 ARG A CA 1
ATOM 1012 C C . ARG A 1 125 ? -15.539 11.521 18.328 1.00 93.94 125 ARG A C 1
ATOM 1014 O O . ARG A 1 125 ? -15.516 10.324 18.611 1.00 93.94 125 ARG A O 1
ATOM 1021 N N . PRO A 1 126 ? -15.395 11.944 17.059 1.00 95.25 126 PRO A N 1
ATOM 1022 C CA . PRO A 1 126 ? -15.361 11.024 15.917 1.00 95.25 126 PRO A CA 1
ATOM 1023 C C . PRO A 1 126 ? -14.349 9.876 16.052 1.00 95.25 126 PRO A C 1
ATOM 1025 O O . PRO A 1 126 ? -14.694 8.714 15.852 1.00 95.25 126 PRO A O 1
ATOM 1028 N N . LEU A 1 127 ? -13.115 10.164 16.489 1.00 96.19 127 LEU A N 1
ATOM 1029 C CA . LEU A 1 127 ? -12.105 9.120 16.707 1.00 96.19 127 LEU A CA 1
ATOM 1030 C C . LEU A 1 127 ? -12.458 8.182 17.873 1.00 96.19 127 LEU A C 1
ATOM 1032 O O . LEU A 1 127 ? -12.213 6.984 17.782 1.00 96.19 127 LEU A O 1
ATOM 1036 N N . GLU A 1 128 ? -13.072 8.699 18.941 1.00 96.44 128 GLU A N 1
ATOM 1037 C CA . GLU A 1 128 ? -13.534 7.884 20.074 1.00 96.44 128 GLU A CA 1
ATOM 1038 C C . GLU A 1 128 ? -14.654 6.926 19.622 1.00 96.44 128 GLU A C 1
ATOM 1040 O O . GLU A 1 128 ? -14.632 5.735 19.934 1.00 96.44 128 GLU A O 1
ATOM 1045 N N . ARG A 1 129 ? -15.602 7.418 18.811 1.00 97.50 129 ARG A N 1
ATOM 1046 C CA . ARG A 1 129 ? -16.658 6.598 18.196 1.00 97.50 129 ARG A CA 1
ATOM 1047 C C . ARG A 1 129 ? -16.069 5.500 17.312 1.00 97.50 129 ARG A C 1
ATOM 1049 O O . ARG A 1 129 ? -16.489 4.348 17.420 1.00 97.50 129 ARG A O 1
ATOM 1056 N N . LEU A 1 130 ? -15.071 5.837 16.489 1.00 97.19 130 LEU A N 1
ATOM 1057 C CA . LEU A 1 130 ? -14.393 4.882 15.612 1.00 97.19 130 LEU A CA 1
ATOM 1058 C C . LEU A 1 130 ? -13.672 3.785 16.412 1.00 97.19 130 LEU A C 1
ATOM 1060 O O . LEU A 1 130 ? -13.846 2.605 16.115 1.00 97.19 130 LEU A O 1
ATOM 1064 N N . VAL A 1 131 ? -12.907 4.153 17.446 1.00 97.50 131 VAL A N 1
ATOM 1065 C CA . VAL A 1 131 ? -12.198 3.196 18.317 1.00 97.50 131 VAL A CA 1
ATOM 1066 C C . VAL A 1 131 ? -13.171 2.259 19.029 1.00 97.50 131 VAL A C 1
ATOM 1068 O O . VAL A 1 131 ? -12.901 1.063 19.122 1.00 97.50 131 VAL A O 1
ATOM 1071 N N . LEU A 1 132 ? -14.314 2.770 19.494 1.00 97.50 132 LEU A N 1
ATOM 1072 C CA . LEU A 1 132 ? -15.327 1.954 20.162 1.00 97.50 132 LEU A CA 1
ATOM 1073 C C . LEU A 1 132 ? -16.064 1.011 19.193 1.00 97.50 132 LEU A C 1
ATOM 1075 O O . LEU A 1 132 ? -16.426 -0.100 19.577 1.00 97.50 132 LEU A O 1
ATOM 1079 N N . ALA A 1 133 ? -16.273 1.437 17.943 1.00 97.44 133 ALA A N 1
ATOM 1080 C CA . ALA A 1 133 ? -16.942 0.647 16.909 1.00 97.44 133 ALA A CA 1
ATOM 1081 C C . ALA A 1 133 ? -16.038 -0.431 16.280 1.00 97.44 133 ALA A C 1
ATOM 1083 O O . ALA A 1 133 ? -16.520 -1.510 15.932 1.00 97.44 133 ALA A O 1
ATOM 1084 N N . ALA A 1 134 ? -14.730 -0.173 16.177 1.00 96.62 134 ALA A N 1
ATOM 1085 C CA . ALA A 1 134 ? -13.745 -1.062 15.558 1.00 96.62 134 ALA A CA 1
ATOM 1086 C C . ALA A 1 134 ? -13.771 -2.526 16.063 1.00 96.62 134 ALA A C 1
ATOM 1088 O O . ALA A 1 134 ? -13.839 -3.430 15.231 1.00 96.62 134 ALA A O 1
ATOM 1089 N N . PRO A 1 135 ? -13.766 -2.824 17.379 1.00 95.88 135 PRO A N 1
ATOM 1090 C CA . PRO A 1 135 ? -13.823 -4.209 17.850 1.00 95.88 135 PRO A CA 1
ATOM 1091 C C . PRO A 1 135 ? -15.173 -4.891 17.589 1.00 95.88 135 PRO A C 1
ATOM 1093 O O . PRO A 1 135 ? -15.229 -6.117 17.548 1.00 95.88 135 PRO A O 1
ATOM 1096 N N . ILE A 1 136 ? -16.261 -4.127 17.433 1.00 95.69 136 ILE A N 1
ATOM 1097 C CA . ILE A 1 136 ? -17.602 -4.667 17.155 1.00 95.69 136 ILE A CA 1
ATOM 1098 C C . ILE A 1 136 ? -17.678 -5.147 15.703 1.00 95.69 136 ILE A C 1
ATOM 1100 O O . ILE A 1 136 ? -18.246 -6.203 15.440 1.00 95.69 136 ILE A O 1
ATOM 1104 N N . VAL A 1 137 ? -17.084 -4.399 14.767 1.00 93.69 137 VAL A N 1
ATOM 1105 C CA . VAL A 1 137 ? -17.031 -4.808 13.356 1.00 93.69 137 VAL A CA 1
ATOM 1106 C C . VAL A 1 137 ? -16.005 -5.911 13.100 1.00 93.69 137 VAL A C 1
ATOM 1108 O O . VAL A 1 137 ? -16.219 -6.740 12.226 1.00 93.69 137 VAL A O 1
ATOM 1111 N N . SER A 1 138 ? -14.925 -5.969 13.883 1.00 92.19 138 SER A N 1
ATOM 1112 C CA . SER A 1 138 ? -13.836 -6.928 13.672 1.00 92.19 138 SER A CA 1
ATOM 1113 C C . SER A 1 138 ? -14.062 -8.304 14.312 1.00 92.19 138 SER A C 1
ATOM 1115 O O . SER A 1 138 ? -13.156 -9.137 14.340 1.00 92.19 138 SER A O 1
ATOM 1117 N N . SER A 1 139 ? -15.233 -8.552 14.903 1.00 90.88 139 SER A N 1
ATOM 1118 C CA . SER A 1 139 ? -15.500 -9.739 15.721 1.00 90.88 139 SER A CA 1
ATOM 1119 C C . SER A 1 139 ? -16.896 -10.309 15.481 1.00 90.88 139 SER A C 1
ATOM 1121 O O . SER A 1 139 ? -17.812 -9.566 15.130 1.00 90.88 139 SER A O 1
ATOM 1123 N N . PRO A 1 140 ? -17.098 -11.620 15.703 1.00 89.88 140 PRO A N 1
ATOM 1124 C CA . PRO A 1 140 ? -18.417 -12.224 15.592 1.00 89.88 140 PRO A CA 1
ATOM 1125 C C . PRO A 1 140 ? -19.309 -11.734 16.738 1.00 89.88 140 PRO A C 1
ATOM 1127 O O . PRO A 1 140 ? -19.158 -12.161 17.880 1.00 89.88 140 PRO A O 1
ATOM 1130 N N . VAL A 1 141 ? -20.240 -10.839 16.418 1.00 91.69 141 VAL A N 1
ATOM 1131 C CA . VAL A 1 141 ? -21.278 -10.325 17.323 1.00 91.69 141 VAL A CA 1
ATOM 1132 C C . VAL A 1 141 ? -22.656 -10.507 16.689 1.00 91.69 141 VAL A C 1
ATOM 1134 O O . VAL A 1 141 ? -22.782 -10.904 15.526 1.00 91.69 141 VAL A O 1
ATOM 1137 N N . ARG A 1 142 ? -23.722 -10.188 17.428 1.00 92.44 142 ARG A N 1
ATOM 1138 C CA . ARG A 1 142 ? -25.086 -10.182 16.877 1.00 92.44 142 ARG A CA 1
ATOM 1139 C C . ARG A 1 142 ? -25.192 -9.264 15.652 1.00 92.44 142 ARG A C 1
ATOM 1141 O O . ARG A 1 142 ? -24.711 -8.133 15.672 1.00 92.44 142 ARG A O 1
ATOM 1148 N N . VAL A 1 143 ? -25.886 -9.732 14.612 1.00 91.38 143 VAL A N 1
ATOM 1149 C CA . VAL A 1 143 ? -25.981 -9.063 13.297 1.00 91.38 143 VAL A CA 1
ATOM 1150 C C . VAL A 1 143 ? -26.441 -7.607 13.412 1.00 91.38 143 VAL A C 1
ATOM 1152 O O . VAL A 1 143 ? -25.830 -6.723 12.821 1.00 91.38 143 VAL A O 1
ATOM 1155 N N . GLU A 1 144 ? -27.470 -7.339 14.217 1.00 92.75 144 GLU A N 1
ATOM 1156 C CA . GLU A 1 144 ? -27.988 -5.982 14.433 1.00 92.75 144 GLU A CA 1
ATOM 1157 C C . GLU A 1 144 ? -26.955 -5.058 15.092 1.00 92.75 144 GLU A C 1
ATOM 1159 O O . GLU A 1 144 ? -26.867 -3.883 14.741 1.00 92.75 144 GLU A O 1
ATOM 1164 N N . PHE A 1 145 ? -26.147 -5.580 16.020 1.00 94.31 145 PHE A N 1
ATOM 1165 C CA . PHE A 1 145 ? -25.108 -4.804 16.697 1.00 94.31 145 PHE A CA 1
ATOM 1166 C C . PHE A 1 145 ? -23.941 -4.500 15.749 1.00 94.31 145 PHE A C 1
ATOM 1168 O O . PHE A 1 145 ? -23.470 -3.364 15.697 1.00 94.31 145 PHE A O 1
ATOM 1175 N N . SER A 1 146 ? -23.546 -5.480 14.929 1.00 93.88 146 SER A N 1
ATOM 1176 C CA . SER A 1 146 ? -22.551 -5.288 13.868 1.00 93.88 146 SER A CA 1
ATOM 1177 C C . SER A 1 146 ? -23.014 -4.248 12.841 1.00 93.88 146 SER A C 1
ATOM 1179 O O . SER A 1 146 ? -22.279 -3.309 12.550 1.00 93.88 146 SER A O 1
ATOM 1181 N N . ALA A 1 147 ? -24.258 -4.335 12.355 1.00 94.31 147 ALA A N 1
ATOM 1182 C CA . ALA A 1 147 ? -24.810 -3.393 11.377 1.00 94.31 147 ALA A CA 1
ATOM 1183 C C . ALA A 1 147 ? -24.843 -1.945 11.904 1.00 94.31 147 ALA A C 1
ATOM 1185 O O . ALA A 1 147 ? -24.510 -0.997 11.184 1.00 94.31 147 ALA A O 1
ATOM 1186 N N . GLN A 1 148 ? -25.186 -1.765 13.182 1.00 96.62 148 GLN A N 1
ATOM 1187 C CA . GLN A 1 148 ? -25.129 -0.458 13.834 1.00 96.62 148 GLN A CA 1
ATOM 1188 C C . GLN A 1 148 ? -23.689 0.059 13.954 1.00 96.62 148 GLN A C 1
ATOM 1190 O O . GLN A 1 148 ? -23.435 1.223 13.649 1.00 96.62 148 GLN A O 1
ATOM 1195 N N . ALA A 1 149 ? -22.728 -0.790 14.328 1.00 96.56 149 ALA A N 1
ATOM 1196 C CA . ALA A 1 149 ? -21.322 -0.395 14.395 1.00 96.56 149 ALA A CA 1
ATOM 1197 C C . ALA A 1 149 ? -20.750 -0.027 13.018 1.00 96.56 149 ALA A C 1
ATOM 1199 O O . ALA A 1 149 ? -20.073 0.990 12.900 1.00 96.56 149 ALA A O 1
ATOM 1200 N N . GLN A 1 150 ? -21.087 -0.774 11.962 1.00 94.94 150 GLN A N 1
ATOM 1201 C CA . GLN A 1 150 ? -20.726 -0.422 10.584 1.00 94.94 150 GLN A CA 1
ATOM 1202 C C . GLN A 1 150 ? -21.288 0.943 10.168 1.00 94.94 150 GLN A C 1
ATOM 1204 O O . GLN A 1 150 ? -20.608 1.706 9.482 1.00 94.94 150 GLN A O 1
ATOM 1209 N N . THR A 1 151 ? -22.511 1.269 10.597 1.00 95.94 151 THR A N 1
ATOM 1210 C CA . THR A 1 151 ? -23.116 2.585 10.348 1.00 95.94 151 THR A CA 1
ATOM 1211 C C . THR A 1 151 ? -22.306 3.697 11.015 1.00 95.94 151 THR A C 1
ATOM 1213 O O . THR A 1 151 ? -21.961 4.670 10.348 1.00 95.94 151 THR A O 1
ATOM 1216 N N . VAL A 1 152 ? -21.924 3.521 12.285 1.00 97.06 152 VAL A N 1
ATOM 1217 C CA . VAL A 1 152 ? -21.074 4.479 13.015 1.00 97.06 152 VAL A CA 1
ATOM 1218 C C . VAL A 1 152 ? -19.704 4.628 12.348 1.00 97.06 152 VAL A C 1
ATOM 1220 O O . VAL A 1 152 ? -19.264 5.751 12.123 1.00 97.06 152 VAL A O 1
ATOM 1223 N N . VAL A 1 153 ? -19.046 3.524 11.970 1.00 96.31 153 VAL A N 1
ATOM 1224 C CA . VAL A 1 153 ? -17.748 3.569 11.269 1.00 96.31 153 VAL A CA 1
ATOM 1225 C C . VAL A 1 153 ? -17.857 4.412 10.001 1.00 96.31 153 VAL A C 1
ATOM 1227 O O . VAL A 1 153 ? -17.068 5.331 9.821 1.00 96.31 153 VAL A O 1
ATOM 1230 N N . LYS A 1 154 ? -18.857 4.157 9.150 1.00 93.81 154 LYS A N 1
ATOM 1231 C CA . LYS A 1 154 ? -19.031 4.880 7.879 1.00 93.81 154 LYS A CA 1
ATOM 1232 C C . LYS A 1 154 ? -19.324 6.368 8.067 1.00 93.81 154 LYS A C 1
ATOM 1234 O O . LYS A 1 154 ? -18.842 7.171 7.279 1.00 93.81 154 LYS A O 1
ATOM 1239 N N . GLN A 1 155 ? -20.103 6.730 9.084 1.00 94.88 155 GLN A N 1
ATOM 1240 C CA . GLN A 1 155 ? -20.454 8.125 9.366 1.00 94.88 155 GLN A CA 1
ATOM 1241 C C . GLN A 1 155 ? -19.280 8.923 9.944 1.00 94.88 155 GLN A C 1
ATOM 1243 O O . GLN A 1 155 ? -19.119 10.099 9.628 1.00 94.88 155 GLN A O 1
ATOM 1248 N N . GLU A 1 156 ? -18.461 8.295 10.786 1.00 95.56 156 GLU A N 1
ATOM 1249 C CA . GLU A 1 156 ? -17.430 8.996 11.557 1.00 95.56 156 GLU A CA 1
ATOM 1250 C C . GLU A 1 156 ? -16.038 8.934 10.923 1.00 95.56 156 GLU A C 1
ATOM 1252 O O . GLU A 1 156 ? -15.161 9.700 11.325 1.00 95.56 156 GLU A O 1
ATOM 1257 N N . LEU A 1 157 ? -15.811 8.047 9.945 1.00 95.19 157 LEU A N 1
ATOM 1258 C CA . LEU A 1 157 ? -14.472 7.752 9.434 1.00 95.19 157 LEU A CA 1
ATOM 1259 C C . LEU A 1 157 ? -13.721 8.994 8.952 1.00 95.19 157 LEU A C 1
ATOM 1261 O O . LEU A 1 157 ? -12.580 9.180 9.353 1.00 95.19 157 LEU A O 1
ATOM 1265 N N . GLU A 1 158 ? -14.326 9.844 8.121 1.00 95.50 158 GLU A N 1
ATOM 1266 C CA . GLU A 1 158 ? -13.637 11.018 7.562 1.00 95.50 158 GLU A CA 1
ATOM 1267 C C . GLU A 1 158 ? -13.131 11.953 8.672 1.00 95.50 158 GLU A C 1
ATOM 1269 O O . GLU A 1 158 ? -11.954 12.316 8.718 1.00 95.50 158 GLU A O 1
ATOM 1274 N N . ASN A 1 159 ? -13.995 12.265 9.640 1.00 95.81 159 ASN A N 1
ATOM 1275 C CA . ASN A 1 159 ? -13.646 13.111 10.780 1.00 95.81 159 ASN A CA 1
ATOM 1276 C C . ASN A 1 159 ? -12.667 12.421 11.745 1.00 95.81 159 ASN A C 1
ATOM 1278 O O . ASN A 1 159 ? -11.830 13.080 12.369 1.00 95.81 159 ASN A O 1
ATOM 1282 N N . ALA A 1 160 ? -12.751 11.097 11.880 1.00 95.44 160 ALA A N 1
ATOM 1283 C CA . ALA A 1 160 ? -11.833 10.305 12.687 1.00 95.44 160 ALA A CA 1
ATOM 1284 C C . ALA A 1 160 ? -10.436 10.220 12.054 1.00 95.44 160 ALA A C 1
ATOM 1286 O O . ALA A 1 160 ? -9.451 10.345 12.773 1.00 95.44 160 ALA A O 1
ATOM 1287 N N . VAL A 1 161 ? -10.340 10.084 10.728 1.00 95.62 161 VAL A N 1
ATOM 1288 C CA . VAL A 1 161 ? -9.088 10.125 9.953 1.00 95.62 161 VAL A CA 1
ATOM 1289 C C . VAL A 1 161 ? -8.419 11.489 10.108 1.00 95.62 161 VAL A C 1
ATOM 1291 O O . VAL A 1 161 ? -7.229 11.554 10.414 1.00 95.62 161 VAL A O 1
ATOM 1294 N N . LEU A 1 162 ? -9.190 12.579 10.009 1.00 94.12 162 LEU A N 1
ATOM 1295 C CA . LEU A 1 162 ? -8.687 13.920 10.313 1.00 94.12 162 LEU A CA 1
ATOM 1296 C C . LEU A 1 162 ? -8.208 14.015 11.766 1.00 94.12 162 LEU A C 1
ATOM 1298 O O . LEU A 1 162 ? -7.107 14.485 12.026 1.00 94.12 162 LEU A O 1
ATOM 1302 N N . SER A 1 163 ? -8.990 13.544 12.736 1.00 93.12 163 SER A N 1
ATOM 1303 C CA . SER A 1 163 ? -8.595 13.568 14.156 1.00 93.12 163 SER A CA 1
ATOM 1304 C C . SER A 1 163 ? -7.337 12.732 14.427 1.00 93.12 163 SER A C 1
ATOM 1306 O O . SER A 1 163 ? -6.497 13.110 15.244 1.00 93.12 163 SER A O 1
ATOM 1308 N N . LEU A 1 164 ? -7.166 11.618 13.710 1.00 93.56 164 LEU A N 1
ATOM 1309 C CA . LEU A 1 164 ? -5.981 10.774 13.796 1.00 93.56 164 LEU A CA 1
ATOM 1310 C C . LEU A 1 164 ? -4.733 11.523 13.326 1.00 93.56 164 LEU A C 1
ATOM 1312 O O . LEU A 1 164 ? -3.690 11.330 13.929 1.00 93.56 164 LEU A O 1
ATOM 1316 N N . SER A 1 165 ? -4.820 12.403 12.325 1.00 90.88 165 SER A N 1
ATOM 1317 C CA . SER A 1 165 ? -3.661 13.176 11.853 1.00 90.88 165 SER A CA 1
ATOM 1318 C C . SER A 1 165 ? -3.291 14.381 12.733 1.00 90.88 165 SER A C 1
ATOM 1320 O O . SER A 1 165 ? -2.221 14.954 12.545 1.00 90.88 165 SER A O 1
ATOM 1322 N N . HIS A 1 166 ? -4.147 14.797 13.675 1.00 87.25 166 HIS A N 1
ATOM 1323 C CA . HIS A 1 166 ? -3.879 15.936 14.566 1.00 87.25 166 HIS A CA 1
ATOM 1324 C C . HIS A 1 166 ? -3.058 15.540 15.803 1.00 87.25 166 HIS A C 1
ATOM 1326 O O . HIS A 1 166 ? -3.052 14.380 16.220 1.00 87.25 166 HIS A O 1
ATOM 1332 N N . ASN A 1 167 ? -2.401 16.534 16.418 1.00 80.94 167 ASN A N 1
ATOM 1333 C CA . ASN A 1 167 ? -1.695 16.387 17.690 1.00 80.94 167 ASN A CA 1
ATOM 1334 C C . ASN A 1 167 ? -2.317 17.286 18.780 1.00 80.94 167 ASN A C 1
ATOM 1336 O O . ASN A 1 167 ? -2.322 18.508 18.610 1.00 80.94 167 ASN A O 1
ATOM 1340 N N . PRO A 1 168 ? -2.785 16.717 19.905 1.00 84.19 168 PRO A N 1
ATOM 1341 C CA . PRO A 1 168 ? -2.946 15.282 20.147 1.00 84.19 168 PRO A CA 1
ATOM 1342 C C . PRO A 1 168 ? -4.224 14.722 19.469 1.00 84.19 168 PRO A C 1
ATOM 1344 O O . PRO A 1 168 ? -5.185 15.456 19.236 1.00 84.19 168 PRO A O 1
ATOM 1347 N N . SER A 1 169 ? -4.261 13.421 19.161 1.00 82.50 169 SER A N 1
ATOM 1348 C CA . SER A 1 169 ? -5.422 12.709 18.596 1.00 82.50 169 SER A CA 1
ATOM 1349 C C . SER A 1 169 ? -6.575 12.622 19.586 1.00 82.50 169 SER A C 1
ATOM 1351 O O . SER A 1 169 ? -7.739 12.721 19.198 1.00 82.50 169 SER A O 1
ATOM 1353 N N . PHE A 1 170 ? -6.258 12.470 20.873 1.00 85.00 170 PHE A N 1
ATOM 1354 C CA . PHE A 1 170 ? -7.195 12.679 21.966 1.00 85.00 170 PHE A CA 1
ATOM 1355 C C . PHE A 1 170 ? -6.655 13.747 22.899 1.00 85.00 170 PHE A C 1
ATOM 1357 O O . PHE A 1 170 ? -5.460 13.893 23.092 1.00 85.00 170 PHE A O 1
ATOM 1364 N N . ASP A 1 171 ? -7.542 14.470 23.557 1.00 77.69 171 ASP A N 1
ATOM 1365 C CA . ASP A 1 171 ? -7.130 15.386 24.613 1.00 77.69 171 ASP A CA 1
ATOM 1366 C C . ASP A 1 171 ? -7.003 14.601 25.941 1.00 77.69 171 ASP A C 1
ATOM 1368 O O . ASP A 1 171 ? -8.041 14.113 26.419 1.00 77.69 171 ASP A O 1
ATOM 1372 N N . PRO A 1 172 ? -5.797 14.386 26.527 1.00 78.75 172 PRO A N 1
ATOM 1373 C CA . PRO A 1 172 ? -4.501 15.029 26.233 1.00 78.75 172 PRO A CA 1
ATOM 1374 C C . PRO A 1 172 ? -3.420 14.127 25.582 1.00 78.75 172 PRO A C 1
ATOM 1376 O O . PRO A 1 172 ? -2.252 14.510 25.570 1.00 78.75 172 PRO A O 1
ATOM 1379 N N . ALA A 1 173 ? -3.748 12.912 25.127 1.00 86.06 173 ALA A N 1
ATOM 1380 C CA . ALA A 1 173 ? -2.767 11.910 24.697 1.00 86.06 173 ALA A CA 1
ATOM 1381 C C . ALA A 1 173 ? -3.018 11.348 23.287 1.00 86.06 173 ALA A C 1
ATOM 1383 O O . ALA A 1 173 ? -4.150 11.244 22.817 1.00 86.06 173 ALA A O 1
ATOM 1384 N N . ASP A 1 174 ? -1.936 10.919 22.644 1.00 90.00 174 ASP A N 1
ATOM 1385 C CA . ASP A 1 174 ? -1.962 10.200 21.372 1.00 90.00 174 ASP A CA 1
ATOM 1386 C C . ASP A 1 174 ? -2.087 8.690 21.556 1.00 90.00 174 ASP A C 1
ATOM 1388 O O . ASP A 1 174 ? -1.730 8.143 22.601 1.00 90.00 174 ASP A O 1
ATOM 1392 N N . LEU A 1 175 ? -2.544 8.006 20.503 1.00 93.25 175 LEU A N 1
ATOM 1393 C CA . LEU A 1 175 ? -2.440 6.553 20.430 1.00 93.25 175 LEU A CA 1
ATOM 1394 C C . LEU A 1 175 ? -0.968 6.145 20.325 1.00 93.25 175 LEU A C 1
ATOM 1396 O O . LEU A 1 175 ? -0.210 6.723 19.540 1.00 93.25 175 LEU A O 1
ATOM 1400 N N . SER A 1 176 ? -0.576 5.115 21.069 1.00 94.25 176 SER A N 1
ATOM 1401 C CA . SER A 1 176 ? 0.725 4.472 20.887 1.00 94.25 176 SER A CA 1
ATOM 1402 C C . SER A 1 176 ? 0.777 3.698 19.557 1.00 94.25 176 SER A C 1
ATOM 1404 O O . SER A 1 176 ? -0.270 3.310 19.030 1.00 94.25 176 SER A O 1
ATOM 1406 N N . PRO A 1 177 ? 1.974 3.403 19.014 1.00 94.94 177 PRO A N 1
ATOM 1407 C CA . PRO A 1 177 ? 2.116 2.582 17.807 1.00 94.94 177 PRO A CA 1
ATOM 1408 C C . PRO A 1 177 ? 1.366 1.237 17.872 1.00 94.94 177 PRO A C 1
ATOM 1410 O O . PRO A 1 177 ? 0.728 0.826 16.901 1.00 94.94 177 PRO A O 1
ATOM 1413 N N . ASP A 1 178 ? 1.366 0.579 19.033 1.00 96.19 178 ASP A N 1
ATOM 1414 C CA . ASP A 1 178 ? 0.638 -0.679 19.245 1.00 96.19 178 ASP A CA 1
ATOM 1415 C C . ASP A 1 178 ? -0.880 -0.482 19.191 1.00 96.19 178 ASP A C 1
ATOM 1417 O O . ASP A 1 178 ? -1.597 -1.273 18.575 1.00 96.19 178 ASP A O 1
ATOM 1421 N N . GLN A 1 179 ? -1.383 0.605 19.781 1.00 96.12 179 GLN A N 1
ATOM 1422 C CA . GLN A 1 179 ? -2.804 0.935 19.729 1.00 96.12 179 GLN A CA 1
ATOM 1423 C C . GLN A 1 179 ? -3.258 1.268 18.303 1.00 96.12 179 GLN A C 1
ATOM 1425 O O . GLN A 1 179 ? -4.313 0.802 17.874 1.00 96.12 179 GLN A O 1
ATOM 1430 N N . VAL A 1 180 ? -2.453 2.008 17.536 1.00 96.38 180 VAL A N 1
ATOM 1431 C CA . VAL A 1 180 ? -2.731 2.274 16.114 1.00 96.38 180 VAL A CA 1
ATOM 1432 C C . VAL A 1 180 ? -2.741 0.973 15.321 1.00 96.38 180 VAL A C 1
ATOM 1434 O O . VAL A 1 180 ? -3.680 0.732 14.569 1.00 96.38 180 VAL A O 1
ATOM 1437 N N . THR A 1 181 ? -1.762 0.092 15.542 1.00 96.94 181 THR A N 1
ATOM 1438 C CA . THR A 1 181 ? -1.722 -1.238 14.913 1.00 96.94 181 THR A CA 1
ATOM 1439 C C . THR A 1 181 ? -2.999 -2.025 15.208 1.00 96.94 181 THR A C 1
ATOM 1441 O O . THR A 1 181 ? -3.583 -2.624 14.306 1.00 96.94 181 THR A O 1
ATOM 1444 N N . LYS A 1 182 ? -3.473 -2.002 16.461 1.00 96.69 182 LYS A N 1
ATOM 1445 C CA . LYS A 1 182 ? -4.709 -2.676 16.877 1.00 96.69 182 LYS A CA 1
ATOM 1446 C C . LYS A 1 182 ? -5.953 -2.088 16.204 1.00 96.69 182 LYS A C 1
ATOM 1448 O O . LYS A 1 182 ? -6.820 -2.849 15.764 1.00 96.69 182 LYS A O 1
ATOM 1453 N N . LEU A 1 183 ? -6.038 -0.761 16.107 1.00 97.00 183 LEU A N 1
ATOM 1454 C CA . LEU A 1 183 ? -7.135 -0.062 15.436 1.00 97.00 183 LEU A CA 1
ATOM 1455 C C . LEU A 1 183 ? -7.155 -0.369 13.934 1.00 97.00 183 LEU A C 1
ATOM 1457 O O . LEU A 1 183 ? -8.180 -0.810 13.418 1.00 97.00 183 LEU A O 1
ATOM 1461 N N . LEU A 1 184 ? -6.016 -0.202 13.254 1.00 96.81 184 LEU A N 1
ATOM 1462 C CA . LEU A 1 184 ? -5.862 -0.505 11.831 1.00 96.81 184 LEU A CA 1
ATOM 1463 C C . LEU A 1 184 ? -6.193 -1.970 11.545 1.00 96.81 184 LEU A C 1
ATOM 1465 O O . LEU A 1 184 ? -6.985 -2.245 10.654 1.00 96.81 184 LEU A O 1
ATOM 1469 N N . GLY A 1 185 ? -5.662 -2.911 12.330 1.00 95.75 185 GLY A N 1
ATOM 1470 C CA . GLY A 1 185 ? -5.959 -4.333 12.155 1.00 95.75 185 GLY A CA 1
ATOM 1471 C C . GLY A 1 185 ? -7.446 -4.658 12.317 1.00 95.75 185 GLY A C 1
ATOM 1472 O O . GLY A 1 185 ? -7.975 -5.476 11.576 1.00 95.75 185 GLY A O 1
ATOM 1473 N N . SER A 1 186 ? -8.145 -3.977 13.229 1.00 94.94 186 SER A N 1
ATOM 1474 C CA . SER A 1 186 ? -9.588 -4.178 13.422 1.00 94.94 186 SER A CA 1
ATOM 1475 C C . SER A 1 186 ? -10.423 -3.647 12.251 1.00 94.94 186 SER A C 1
ATOM 1477 O O . SER A 1 186 ? -11.461 -4.217 11.943 1.00 94.94 186 SER A O 1
ATOM 1479 N N . LEU A 1 187 ? -9.985 -2.564 11.602 1.00 95.19 187 LEU A N 1
ATOM 1480 C CA . LEU A 1 187 ? -10.726 -1.916 10.513 1.00 95.19 187 LEU A CA 1
ATOM 1481 C C . LEU A 1 187 ? -10.332 -2.403 9.110 1.00 95.19 187 LEU A C 1
ATOM 1483 O O . LEU A 1 187 ? -11.108 -2.232 8.175 1.00 95.19 187 LEU A O 1
ATOM 1487 N N . LEU A 1 188 ? -9.122 -2.945 8.949 1.00 94.94 188 LEU A N 1
ATOM 1488 C CA . LEU A 1 188 ? -8.588 -3.412 7.666 1.00 94.94 188 LEU A CA 1
ATOM 1489 C C . LEU A 1 188 ? -8.687 -4.934 7.497 1.00 94.94 188 LEU A C 1
ATOM 1491 O O . LEU A 1 188 ? -8.733 -5.402 6.364 1.00 94.94 188 LEU A O 1
ATOM 1495 N N . SER A 1 189 ? -8.704 -5.703 8.587 1.00 90.00 189 SER A N 1
ATOM 1496 C CA . SER A 1 189 ? -8.753 -7.174 8.568 1.00 90.00 189 SER A CA 1
ATOM 1497 C C . SER A 1 189 ? -10.039 -7.706 9.214 1.00 90.00 189 SER A C 1
ATOM 1499 O O . SER A 1 189 ? -10.016 -8.700 9.942 1.00 90.00 189 SER A O 1
ATOM 1501 N N . ASP A 1 190 ? -11.160 -7.013 9.001 1.00 77.56 190 ASP A N 1
ATOM 1502 C CA . ASP A 1 190 ? -12.464 -7.353 9.565 1.00 77.56 190 ASP A CA 1
ATOM 1503 C C . ASP A 1 190 ? -13.019 -8.677 8.990 1.00 77.56 190 ASP A C 1
ATOM 1505 O O . ASP A 1 190 ? -13.009 -8.878 7.774 1.00 77.56 190 ASP A O 1
ATOM 1509 N N . PRO A 1 191 ? -13.507 -9.608 9.835 1.00 72.75 191 PRO A N 1
ATOM 1510 C CA . PRO A 1 191 ? -14.230 -10.785 9.390 1.00 72.75 191 PRO A CA 1
ATOM 1511 C C . PRO A 1 191 ? -15.712 -10.443 9.126 1.00 72.75 191 PRO A C 1
ATOM 1513 O O . PRO A 1 191 ? -16.339 -9.790 9.960 1.00 72.75 191 PRO A O 1
ATOM 1516 N N . PRO A 1 192 ? -16.331 -10.956 8.046 1.00 73.12 192 PRO A N 1
ATOM 1517 C CA . PRO A 1 192 ? -15.752 -11.818 7.014 1.00 73.12 192 PRO A CA 1
ATOM 1518 C C . PRO A 1 192 ? -14.747 -11.081 6.120 1.00 73.12 192 PRO A C 1
ATOM 1520 O O . PRO A 1 192 ? -15.029 -9.985 5.647 1.00 73.12 192 PRO A O 1
ATOM 1523 N N . ALA A 1 193 ? -13.629 -11.743 5.797 1.00 70.94 193 ALA A N 1
ATOM 1524 C CA . ALA A 1 193 ? -12.553 -11.177 4.972 1.00 70.94 193 ALA A CA 1
ATOM 1525 C C . ALA A 1 193 ? -12.973 -10.816 3.529 1.00 70.94 193 ALA A C 1
ATOM 1527 O O . ALA A 1 193 ? -12.201 -10.180 2.813 1.00 70.94 193 ALA A O 1
ATOM 1528 N N . ASP A 1 194 ? -14.167 -11.244 3.109 1.00 75.88 194 ASP A N 1
ATOM 1529 C CA . ASP A 1 194 ? -14.741 -10.981 1.788 1.00 75.88 194 ASP A CA 1
ATOM 1530 C C . ASP A 1 194 ? -15.814 -9.873 1.814 1.00 75.88 194 ASP A C 1
ATOM 1532 O O . ASP A 1 194 ? -16.432 -9.571 0.795 1.00 75.88 194 ASP A O 1
ATOM 1536 N N . SER A 1 195 ? -16.088 -9.255 2.965 1.00 83.19 195 SER A N 1
ATOM 1537 C CA . SER A 1 195 ? -17.105 -8.204 3.097 1.00 83.19 195 SER A CA 1
ATOM 1538 C C . SER A 1 195 ? -16.574 -7.024 3.913 1.00 83.19 195 SER A C 1
ATOM 1540 O O . SER A 1 195 ? -17.049 -6.800 5.028 1.00 83.19 195 SER A O 1
ATOM 1542 N N . PRO A 1 196 ? -15.597 -6.274 3.373 1.00 87.81 196 PRO A N 1
ATOM 1543 C CA . PRO A 1 196 ? -14.936 -5.209 4.113 1.00 87.81 196 PRO A CA 1
ATOM 1544 C C . PRO A 1 196 ? -15.910 -4.090 4.486 1.00 87.81 196 PRO A C 1
ATOM 1546 O O . PRO A 1 196 ? -16.703 -3.633 3.656 1.00 87.81 196 PRO A O 1
ATOM 1549 N N . VAL A 1 197 ? -15.805 -3.592 5.720 1.00 90.88 197 VAL A N 1
ATOM 1550 C CA . VAL A 1 197 ? -16.558 -2.406 6.167 1.00 90.88 197 VAL A CA 1
ATOM 1551 C C . VAL A 1 197 ? -16.143 -1.148 5.404 1.00 90.88 197 VAL A C 1
ATOM 1553 O O . VAL A 1 197 ? -16.997 -0.316 5.080 1.00 90.88 197 VAL A O 1
ATOM 1556 N N . LEU A 1 198 ? -14.841 -1.012 5.140 1.00 93.81 198 LEU A N 1
ATOM 1557 C CA . LEU A 1 198 ? -14.244 0.146 4.480 1.00 93.81 198 LEU A CA 1
ATOM 1558 C C . LEU A 1 198 ? -14.131 -0.070 2.971 1.00 93.81 198 LEU A C 1
ATOM 1560 O O . LEU A 1 198 ? -13.727 -1.145 2.524 1.00 93.81 198 LEU A O 1
ATOM 1564 N N . ASP A 1 199 ? -14.400 0.966 2.180 1.00 92.94 199 ASP A N 1
ATOM 1565 C CA . ASP A 1 199 ? -14.071 0.961 0.752 1.00 92.94 199 ASP A CA 1
ATOM 1566 C C . ASP A 1 199 ? -12.567 1.198 0.488 1.00 92.94 199 ASP A C 1
ATOM 1568 O O . ASP A 1 199 ? -11.765 1.392 1.404 1.00 92.94 199 ASP A O 1
ATOM 1572 N N . ALA A 1 200 ? -12.158 1.150 -0.782 1.00 92.44 200 ALA A N 1
ATOM 1573 C CA . ALA A 1 200 ? -10.754 1.311 -1.160 1.00 92.44 200 ALA A CA 1
ATOM 1574 C C . ALA A 1 200 ? -10.167 2.679 -0.773 1.00 92.44 200 ALA A C 1
ATOM 1576 O O . ALA A 1 200 ? -9.072 2.730 -0.211 1.00 92.44 200 ALA A O 1
ATOM 1577 N N . SER A 1 201 ? -10.893 3.771 -1.028 1.00 93.94 201 SER A N 1
ATOM 1578 C CA . SER A 1 201 ? -10.436 5.125 -0.696 1.00 93.94 201 SER A CA 1
ATOM 1579 C C . SER A 1 201 ? -10.368 5.357 0.807 1.00 93.94 201 SER A C 1
ATOM 1581 O O . SER A 1 201 ? -9.431 5.978 1.300 1.00 93.94 201 SER A O 1
ATOM 1583 N N . GLN A 1 202 ? -11.313 4.791 1.549 1.00 95.12 202 GLN A N 1
ATOM 1584 C CA . GLN A 1 202 ? -11.379 4.843 3.000 1.00 95.12 202 GLN A CA 1
ATOM 1585 C C . GLN A 1 202 ? -10.205 4.102 3.647 1.00 95.12 202 GLN A C 1
ATOM 1587 O O . GLN A 1 202 ? -9.561 4.637 4.552 1.00 95.12 202 GLN A O 1
ATOM 1592 N N . ARG A 1 203 ? -9.867 2.901 3.149 1.00 95.25 203 ARG A N 1
ATOM 1593 C CA . ARG A 1 203 ? -8.671 2.163 3.593 1.00 95.25 203 ARG A CA 1
ATOM 1594 C C . ARG A 1 203 ? -7.397 2.960 3.330 1.00 95.25 203 ARG A C 1
ATOM 1596 O O . ARG A 1 203 ? -6.560 3.083 4.222 1.00 95.25 203 ARG A O 1
ATOM 1603 N N . GLN A 1 204 ? -7.265 3.516 2.126 1.00 95.69 204 GLN A N 1
ATOM 1604 C CA . GLN A 1 204 ? -6.105 4.319 1.753 1.00 95.69 204 GLN A CA 1
ATOM 1605 C C . GLN A 1 204 ? -5.972 5.555 2.652 1.00 95.69 204 GLN A C 1
ATOM 1607 O O . GLN A 1 204 ? -4.903 5.784 3.212 1.00 95.69 204 GLN A O 1
ATOM 1612 N N . ALA A 1 205 ? -7.058 6.306 2.858 1.00 96.12 205 ALA A N 1
ATOM 1613 C CA . ALA A 1 205 ? -7.073 7.497 3.703 1.00 96.12 205 ALA A CA 1
ATOM 1614 C C . ALA A 1 205 ? -6.671 7.188 5.153 1.00 96.12 205 ALA A C 1
ATOM 1616 O O . ALA A 1 205 ? -5.885 7.926 5.747 1.00 96.12 205 ALA A O 1
ATOM 1617 N N . LEU A 1 206 ? -7.153 6.071 5.705 1.00 96.94 206 LEU A N 1
ATOM 1618 C CA . LEU A 1 206 ? -6.808 5.635 7.056 1.00 96.94 206 LEU A CA 1
ATOM 1619 C C . LEU A 1 206 ? -5.312 5.300 7.195 1.00 96.94 206 LEU A C 1
ATOM 1621 O O . LEU A 1 206 ? -4.670 5.729 8.156 1.00 96.94 206 LEU A O 1
ATOM 1625 N N . ILE A 1 207 ? -4.743 4.571 6.228 1.00 97.38 207 ILE A N 1
ATOM 1626 C CA . ILE A 1 207 ? -3.311 4.232 6.222 1.00 97.38 207 ILE A CA 1
ATOM 1627 C C . ILE A 1 207 ? -2.459 5.494 6.048 1.00 97.38 207 ILE A C 1
ATOM 1629 O O . ILE A 1 207 ? -1.485 5.680 6.778 1.00 97.38 207 ILE A O 1
ATOM 1633 N N . VAL A 1 208 ? -2.836 6.380 5.122 1.00 96.12 208 VAL A N 1
ATOM 1634 C CA . VAL A 1 208 ? -2.124 7.641 4.878 1.00 96.12 208 VAL A CA 1
ATOM 1635 C C . VAL A 1 208 ? -2.151 8.525 6.121 1.00 96.12 208 VAL A C 1
ATOM 1637 O O . VAL A 1 208 ? -1.102 9.024 6.509 1.00 96.12 208 VAL A O 1
ATOM 1640 N N . ALA A 1 209 ? -3.284 8.657 6.816 1.00 96.06 209 ALA A N 1
ATOM 1641 C CA . ALA A 1 209 ? -3.345 9.435 8.055 1.00 96.06 209 ALA A CA 1
ATOM 1642 C C . ALA A 1 209 ? -2.422 8.880 9.149 1.00 96.06 209 ALA A C 1
ATOM 1644 O O . ALA A 1 209 ? -1.738 9.652 9.827 1.00 96.06 209 ALA A O 1
ATOM 1645 N N . ALA A 1 210 ? -2.332 7.551 9.285 1.00 96.69 210 ALA A N 1
ATOM 1646 C CA . ALA A 1 210 ? -1.363 6.931 10.184 1.00 96.69 210 ALA A CA 1
ATOM 1647 C C . ALA A 1 210 ? 0.085 7.243 9.757 1.00 96.69 210 ALA A C 1
ATOM 1649 O O . ALA A 1 210 ? 0.902 7.620 10.597 1.00 96.69 210 ALA A O 1
ATOM 1650 N N . GLN A 1 211 ? 0.409 7.150 8.463 1.00 95.94 211 GLN A N 1
ATOM 1651 C CA . GLN A 1 211 ? 1.744 7.477 7.945 1.00 95.94 211 GLN A CA 1
ATOM 1652 C C . GLN A 1 211 ? 2.102 8.956 8.132 1.00 95.94 211 GLN A C 1
ATOM 1654 O O . GLN A 1 211 ? 3.236 9.262 8.494 1.00 95.94 211 GLN A O 1
ATOM 1659 N N . THR A 1 212 ? 1.152 9.871 7.927 1.00 94.75 212 THR A N 1
ATOM 1660 C CA . THR A 1 212 ? 1.343 11.313 8.135 1.00 94.75 212 THR A CA 1
ATOM 1661 C C . THR A 1 212 ? 1.672 11.627 9.589 1.00 94.75 212 THR A C 1
ATOM 1663 O O . THR A 1 212 ? 2.516 12.481 9.848 1.00 94.75 212 THR A O 1
ATOM 1666 N N . LYS A 1 213 ? 1.043 10.928 10.539 1.00 94.12 213 LYS A N 1
ATOM 1667 C CA . LYS A 1 213 ? 1.271 11.156 11.967 1.00 94.12 213 LYS A CA 1
ATOM 1668 C C . LYS A 1 213 ? 2.529 10.481 12.508 1.00 94.12 213 LYS A C 1
ATOM 1670 O O . LYS A 1 213 ? 3.316 11.120 13.201 1.00 94.12 213 LYS A O 1
ATOM 1675 N N . TYR A 1 214 ? 2.687 9.186 12.250 1.00 95.12 214 TYR A N 1
ATOM 1676 C CA . TYR A 1 214 ? 3.708 8.357 12.901 1.00 95.12 214 TYR A CA 1
ATOM 1677 C C . TYR A 1 214 ? 4.964 8.161 12.043 1.00 95.12 214 TYR A C 1
ATOM 1679 O O . TYR A 1 214 ? 5.968 7.644 12.534 1.00 95.12 214 TYR A O 1
ATOM 1687 N N . GLY A 1 215 ? 4.923 8.579 10.776 1.00 94.81 215 GLY A N 1
ATOM 1688 C CA . GLY A 1 215 ? 5.974 8.349 9.790 1.00 94.81 215 GLY A CA 1
ATOM 1689 C C . GLY A 1 215 ? 5.846 6.991 9.094 1.00 94.81 215 GLY A C 1
ATOM 1690 O O . GLY A 1 215 ? 5.343 6.018 9.663 1.00 94.81 215 GLY A O 1
ATOM 1691 N N . LYS A 1 216 ? 6.324 6.919 7.844 1.00 94.69 216 LYS A N 1
ATOM 1692 C CA . LYS A 1 216 ? 6.274 5.693 7.028 1.00 94.69 216 LYS A CA 1
ATOM 1693 C C . LYS A 1 216 ? 7.042 4.536 7.683 1.00 94.69 216 LYS A C 1
ATOM 1695 O O . LYS A 1 216 ? 6.503 3.436 7.744 1.00 94.69 216 LYS A O 1
ATOM 1700 N N . ASP A 1 217 ? 8.209 4.810 8.266 1.00 95.12 217 ASP A N 1
ATOM 1701 C CA . ASP A 1 217 ? 9.066 3.799 8.909 1.00 95.12 217 ASP A CA 1
ATOM 1702 C C . ASP A 1 217 ? 8.406 3.143 10.132 1.00 95.12 217 ASP A C 1
ATOM 1704 O O . ASP A 1 217 ? 8.574 1.951 10.376 1.00 95.12 217 ASP A O 1
ATOM 1708 N N . THR A 1 218 ? 7.608 3.903 10.888 1.00 96.00 218 THR A N 1
ATOM 1709 C CA . THR A 1 218 ? 6.874 3.385 12.052 1.00 96.00 218 THR A CA 1
ATOM 1710 C C . THR A 1 218 ? 5.665 2.555 11.624 1.00 96.00 218 THR A C 1
ATOM 1712 O O . THR A 1 218 ? 5.339 1.553 12.260 1.00 96.00 218 THR A O 1
ATOM 1715 N N . VAL A 1 219 ? 4.979 2.965 10.552 1.00 97.25 219 VAL A N 1
ATOM 1716 C CA . VAL A 1 219 ? 3.738 2.328 10.083 1.00 97.25 219 VAL A CA 1
ATOM 1717 C C . VAL A 1 219 ? 4.003 1.095 9.217 1.00 97.25 219 VAL A C 1
ATOM 1719 O O . VAL A 1 219 ? 3.203 0.160 9.242 1.00 97.25 219 VAL A O 1
ATOM 1722 N N . ALA A 1 220 ? 5.120 1.034 8.488 1.00 97.06 220 ALA A N 1
ATOM 1723 C CA . ALA A 1 220 ? 5.446 -0.095 7.616 1.00 97.06 220 ALA A CA 1
ATOM 1724 C C . ALA A 1 220 ? 5.424 -1.461 8.345 1.00 97.06 220 ALA A C 1
ATOM 1726 O O . ALA A 1 220 ? 4.697 -2.347 7.884 1.00 97.06 220 ALA A O 1
ATOM 1727 N N . PRO A 1 221 ? 6.054 -1.644 9.528 1.00 97.62 221 PRO A N 1
ATOM 1728 C CA . PRO A 1 221 ? 5.944 -2.888 10.298 1.00 97.62 221 PRO A CA 1
ATOM 1729 C C . PRO A 1 221 ? 4.511 -3.230 10.736 1.00 97.62 221 PRO A C 1
ATOM 1731 O O . PRO A 1 221 ? 4.167 -4.404 10.886 1.00 97.62 221 PRO A O 1
ATOM 1734 N N . MET A 1 222 ? 3.651 -2.223 10.940 1.00 97.75 222 MET A N 1
ATOM 1735 C CA . MET A 1 222 ? 2.233 -2.442 11.254 1.00 97.75 222 MET A CA 1
ATOM 1736 C C . MET A 1 222 ? 1.515 -3.045 10.047 1.00 97.75 222 MET A C 1
ATOM 1738 O O . MET A 1 222 ? 0.828 -4.057 10.174 1.00 97.75 222 MET A O 1
ATOM 1742 N N . LEU A 1 223 ? 1.717 -2.458 8.863 1.00 97.88 223 LEU A N 1
ATOM 1743 C CA . LEU A 1 223 ? 1.119 -2.933 7.616 1.00 97.88 223 LEU A CA 1
ATOM 1744 C C . LEU A 1 223 ? 1.608 -4.334 7.252 1.00 97.88 223 LEU A C 1
ATOM 1746 O O . LEU A 1 223 ? 0.796 -5.163 6.853 1.00 97.88 223 LEU A O 1
ATOM 1750 N N . GLN A 1 224 ? 2.888 -4.641 7.474 1.00 97.12 224 GLN A N 1
ATOM 1751 C CA . GLN A 1 224 ? 3.430 -5.986 7.255 1.00 97.12 224 GLN A CA 1
ATOM 1752 C C . GLN A 1 224 ? 2.674 -7.068 8.046 1.00 97.12 224 GLN A C 1
ATOM 1754 O O . GLN A 1 224 ? 2.507 -8.189 7.569 1.00 97.12 224 GLN A O 1
ATOM 1759 N N . ARG A 1 225 ? 2.174 -6.731 9.242 1.00 96.50 225 ARG A N 1
ATOM 1760 C CA . ARG A 1 225 ? 1.387 -7.642 10.090 1.00 96.50 225 ARG A CA 1
ATOM 1761 C C . ARG A 1 225 ? -0.090 -7.716 9.697 1.00 96.50 225 ARG A C 1
ATOM 1763 O O . ARG A 1 225 ? -0.724 -8.730 9.965 1.00 96.50 225 ARG A O 1
ATOM 1770 N N . ILE A 1 226 ? -0.638 -6.647 9.120 1.00 96.62 226 ILE A N 1
ATOM 1771 C CA . ILE A 1 226 ? -2.077 -6.490 8.848 1.00 96.62 226 ILE A CA 1
ATOM 1772 C C . ILE A 1 226 ? -2.438 -6.956 7.432 1.00 96.62 226 ILE A C 1
ATOM 1774 O O . ILE A 1 226 ? -3.419 -7.670 7.243 1.00 96.62 226 ILE A O 1
ATOM 1778 N N . LEU A 1 227 ? -1.639 -6.583 6.429 1.00 96.69 227 LEU A N 1
ATOM 1779 C CA . LEU A 1 227 ? -1.941 -6.838 5.019 1.00 96.69 227 LEU A CA 1
ATOM 1780 C C . LEU A 1 227 ? -2.127 -8.321 4.645 1.00 96.69 227 LEU A C 1
ATOM 1782 O O . LEU A 1 227 ? -2.995 -8.579 3.810 1.00 96.69 227 LEU A O 1
ATOM 1786 N N . PRO A 1 228 ? -1.432 -9.307 5.254 1.00 96.00 228 PRO A N 1
ATOM 1787 C CA . PRO A 1 228 ? -1.664 -10.721 4.949 1.00 96.00 228 PRO A CA 1
ATOM 1788 C C . PRO A 1 228 ? -3.099 -11.194 5.231 1.00 96.00 228 PRO A C 1
ATOM 1790 O O . PRO A 1 228 ? -3.547 -12.170 4.634 1.00 96.00 228 PRO A O 1
ATOM 1793 N N . SER A 1 229 ? -3.829 -10.507 6.117 1.00 94.00 229 SER A N 1
ATOM 1794 C CA . SER A 1 229 ? -5.228 -10.785 6.467 1.00 94.00 229 SER A CA 1
ATOM 1795 C C . SER A 1 229 ? -6.194 -9.681 6.024 1.00 94.00 229 SER A C 1
ATOM 1797 O O . SER A 1 229 ? -7.311 -9.612 6.530 1.00 94.00 229 SER A O 1
ATOM 1799 N N . LEU A 1 230 ? -5.778 -8.818 5.091 1.00 95.12 230 LEU A N 1
ATOM 1800 C CA . LEU A 1 230 ? -6.583 -7.703 4.590 1.00 95.12 230 LEU A CA 1
ATOM 1801 C C . LEU A 1 230 ? -7.951 -8.180 4.073 1.00 95.12 230 LEU A C 1
ATOM 1803 O O . LEU A 1 230 ? -8.029 -9.097 3.246 1.00 95.12 230 LEU A O 1
ATOM 1807 N N . SER A 1 231 ? -9.015 -7.521 4.524 1.00 93.38 231 SER A N 1
ATOM 1808 C CA . SER A 1 231 ? -10.377 -7.729 4.042 1.00 93.38 231 SER A CA 1
ATOM 1809 C C . SER A 1 231 ? -10.576 -7.006 2.709 1.00 93.38 231 SER A C 1
ATOM 1811 O O . SER A 1 231 ? -10.263 -5.819 2.565 1.00 93.38 231 SER A O 1
ATOM 1813 N N . LEU A 1 232 ? -11.049 -7.730 1.696 1.00 93.75 232 LEU A N 1
ATOM 1814 C CA . LEU A 1 232 ? -11.207 -7.239 0.327 1.00 93.75 232 LEU A CA 1
ATOM 1815 C C . LEU A 1 232 ? -12.513 -7.772 -0.267 1.00 93.75 232 LEU A C 1
ATOM 1817 O O . LEU A 1 232 ? -12.899 -8.890 0.048 1.00 93.75 232 LEU A O 1
ATOM 1821 N N . PRO A 1 233 ? -13.182 -7.035 -1.172 1.00 92.81 233 PRO A N 1
ATOM 1822 C CA . PRO A 1 233 ? -14.354 -7.566 -1.864 1.00 92.81 233 PRO A CA 1
ATOM 1823 C C . PRO A 1 233 ? -14.031 -8.872 -2.613 1.00 92.81 233 PRO A C 1
ATOM 1825 O O . PRO A 1 233 ? -1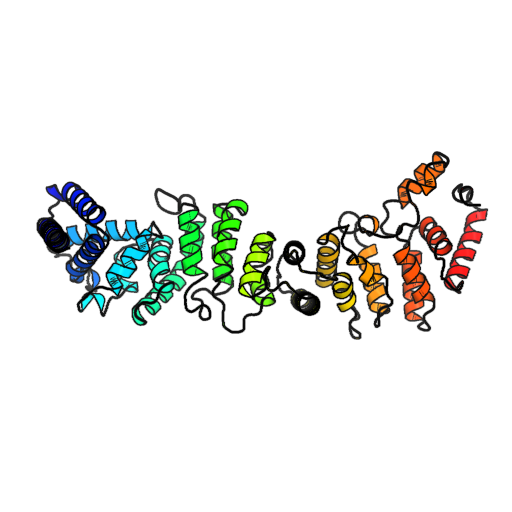2.905 -9.028 -3.111 1.00 92.81 233 PRO A O 1
ATOM 1828 N N . PRO A 1 234 ? -15.001 -9.790 -2.764 1.00 90.19 234 PRO A N 1
ATOM 1829 C CA . PRO A 1 234 ? -14.754 -11.082 -3.385 1.00 90.19 234 PRO A CA 1
ATOM 1830 C C . PRO A 1 234 ? -14.349 -10.889 -4.849 1.00 90.19 234 PRO A C 1
ATOM 1832 O O . PRO A 1 234 ? -14.916 -10.065 -5.567 1.00 90.19 234 PRO A O 1
ATOM 1835 N N . GLY A 1 235 ? -13.347 -11.647 -5.298 1.00 90.88 235 GLY A N 1
ATOM 1836 C CA . GLY A 1 235 ? -12.811 -11.538 -6.658 1.00 90.88 235 GLY A CA 1
ATOM 1837 C C . GLY A 1 235 ? -11.854 -10.361 -6.886 1.00 90.88 235 GLY A C 1
ATOM 1838 O O . GLY A 1 235 ? -11.414 -10.162 -8.017 1.00 90.88 235 GLY A O 1
ATOM 1839 N N . THR A 1 236 ? -11.493 -9.601 -5.843 1.00 95.00 236 THR A N 1
ATOM 1840 C CA . THR A 1 236 ? -10.426 -8.593 -5.950 1.00 95.00 236 THR A CA 1
ATOM 1841 C C . THR A 1 236 ? -9.113 -9.271 -6.329 1.00 95.00 236 THR A C 1
ATOM 1843 O O . THR A 1 236 ? -8.664 -10.195 -5.657 1.00 95.00 236 THR A O 1
ATOM 1846 N N . THR A 1 237 ? -8.486 -8.805 -7.405 1.00 96.06 237 THR A N 1
ATOM 1847 C CA . THR A 1 237 ? -7.181 -9.299 -7.871 1.00 96.06 237 THR A CA 1
ATOM 1848 C C . THR A 1 237 ? -6.026 -8.604 -7.146 1.00 96.06 237 THR A C 1
ATOM 1850 O O . THR A 1 237 ? -6.176 -7.488 -6.643 1.00 96.06 237 THR A O 1
ATOM 1853 N N . LEU A 1 238 ? -4.836 -9.216 -7.158 1.00 97.12 238 LEU A N 1
ATOM 1854 C CA . LEU A 1 238 ? -3.616 -8.606 -6.613 1.00 97.12 238 LEU A CA 1
ATOM 1855 C C . LEU A 1 238 ? -3.341 -7.227 -7.228 1.00 97.12 238 LEU A C 1
ATOM 1857 O O . LEU A 1 238 ? -3.053 -6.272 -6.512 1.00 97.12 238 LEU A O 1
ATOM 1861 N N . VAL A 1 239 ? -3.477 -7.104 -8.551 1.00 97.00 239 VAL A N 1
ATOM 1862 C CA . VAL A 1 239 ? -3.238 -5.844 -9.269 1.00 97.00 239 VAL A CA 1
ATOM 1863 C C . VAL A 1 239 ? -4.234 -4.761 -8.850 1.00 97.00 239 VAL A C 1
ATOM 1865 O O . VAL A 1 239 ? -3.851 -3.606 -8.676 1.00 97.00 239 VAL A O 1
ATOM 1868 N N . GLN A 1 240 ? -5.504 -5.120 -8.633 1.00 96.00 240 GLN A N 1
ATOM 1869 C CA . GLN A 1 240 ? -6.490 -4.182 -8.091 1.00 96.00 240 GLN A CA 1
ATOM 1870 C C . GLN A 1 240 ? -6.134 -3.754 -6.666 1.00 96.00 240 GLN A C 1
ATOM 1872 O O . GLN A 1 240 ? -6.203 -2.565 -6.375 1.00 96.00 240 GLN A O 1
ATOM 1877 N N . ALA A 1 241 ? -5.720 -4.676 -5.793 1.00 96.81 241 ALA A N 1
ATOM 1878 C CA . ALA A 1 241 ? -5.320 -4.334 -4.428 1.00 96.81 241 ALA A CA 1
ATOM 1879 C C . ALA A 1 241 ? -4.080 -3.420 -4.397 1.00 96.81 241 ALA A C 1
ATOM 1881 O O . ALA A 1 241 ? -4.074 -2.418 -3.684 1.00 96.81 241 ALA A O 1
ATOM 1882 N N . LEU A 1 242 ? -3.070 -3.706 -5.223 1.00 97.31 242 LEU A N 1
ATOM 1883 C CA . LEU A 1 242 ? -1.886 -2.859 -5.404 1.00 97.31 242 LEU A CA 1
ATOM 1884 C C . LEU A 1 242 ? -2.259 -1.443 -5.869 1.00 97.31 242 LEU A C 1
ATOM 1886 O O . LEU A 1 242 ? -1.768 -0.462 -5.312 1.00 97.31 242 LEU A O 1
ATOM 1890 N N . ALA A 1 243 ? -3.154 -1.330 -6.854 1.00 95.38 243 ALA A N 1
ATOM 1891 C CA . ALA A 1 243 ? -3.631 -0.039 -7.346 1.00 95.38 243 ALA A CA 1
ATOM 1892 C C . ALA A 1 243 ? -4.441 0.731 -6.287 1.00 95.38 243 ALA A C 1
ATOM 1894 O O . ALA A 1 243 ? -4.272 1.938 -6.153 1.00 95.38 243 ALA A O 1
ATOM 1895 N N . GLN A 1 244 ? -5.274 0.043 -5.496 1.00 94.94 244 GLN A N 1
ATOM 1896 C CA . GLN A 1 244 ? -6.061 0.659 -4.419 1.00 94.94 244 GLN A CA 1
ATOM 1897 C C . GLN A 1 244 ? -5.192 1.241 -3.295 1.00 94.94 244 GLN A C 1
ATOM 1899 O O . GLN A 1 244 ? -5.568 2.246 -2.700 1.00 94.94 244 GLN A O 1
ATOM 1904 N N . LEU A 1 245 ? -4.047 0.623 -2.986 1.00 96.06 245 LEU A N 1
ATOM 1905 C CA . LEU A 1 245 ? -3.096 1.177 -2.015 1.00 96.06 245 LEU A CA 1
ATOM 1906 C C . LEU A 1 245 ? -2.268 2.329 -2.610 1.00 96.06 245 LEU A C 1
ATOM 1908 O O . LEU A 1 245 ? -1.880 3.254 -1.895 1.00 96.06 245 LEU A O 1
ATOM 1912 N N . GLY A 1 246 ? -2.023 2.297 -3.921 1.00 95.19 246 GLY A N 1
ATOM 1913 C CA . GLY A 1 246 ? -1.278 3.333 -4.630 1.00 95.19 246 GLY A CA 1
ATOM 1914 C C . GLY A 1 246 ? 0.221 3.350 -4.290 1.00 95.19 246 GLY A C 1
ATOM 1915 O O . GLY A 1 246 ? 0.703 2.538 -3.491 1.00 95.19 246 GLY A O 1
ATOM 1916 N N . PRO A 1 247 ? 0.992 4.264 -4.901 1.00 95.38 247 PRO A N 1
ATOM 1917 C CA . PRO A 1 247 ? 2.453 4.231 -4.853 1.00 95.38 247 PRO A CA 1
ATOM 1918 C C . PRO A 1 247 ? 3.007 4.627 -3.480 1.00 95.38 247 PRO A C 1
ATOM 1920 O O . PRO A 1 247 ? 3.996 4.061 -3.029 1.00 95.38 247 PRO A O 1
ATOM 1923 N N . ASP A 1 248 ? 2.337 5.529 -2.761 1.00 94.56 248 ASP A N 1
ATOM 1924 C CA . ASP A 1 248 ? 2.821 6.024 -1.469 1.00 94.56 248 ASP A CA 1
ATOM 1925 C C . ASP A 1 248 ? 2.858 4.965 -0.368 1.00 94.56 248 ASP A C 1
ATOM 1927 O O . ASP A 1 248 ? 3.795 4.957 0.437 1.00 94.56 248 ASP A O 1
ATOM 1931 N N . ILE A 1 249 ? 1.845 4.092 -0.337 1.00 96.81 249 ILE A N 1
ATOM 1932 C CA . ILE A 1 249 ? 1.737 2.986 0.622 1.00 96.81 249 ILE A CA 1
ATOM 1933 C C . ILE A 1 249 ? 2.627 1.818 0.185 1.00 96.81 249 ILE A C 1
ATOM 1935 O O . ILE A 1 249 ? 3.211 1.142 1.028 1.00 96.81 249 ILE A O 1
ATOM 1939 N N . THR A 1 250 ? 2.753 1.592 -1.125 1.00 97.38 250 THR A N 1
ATOM 1940 C CA . THR A 1 250 ? 3.505 0.462 -1.696 1.00 97.38 250 THR A CA 1
ATOM 1941 C C . THR A 1 250 ? 4.983 0.762 -1.958 1.00 97.38 250 THR A C 1
ATOM 1943 O O . THR A 1 250 ? 5.666 -0.080 -2.522 1.00 97.38 250 THR A O 1
ATOM 1946 N N . ALA A 1 251 ? 5.507 1.912 -1.525 1.00 96.12 251 ALA A N 1
ATOM 1947 C CA . ALA A 1 251 ? 6.912 2.296 -1.714 1.00 96.12 251 ALA A CA 1
ATOM 1948 C C . ALA A 1 251 ? 7.922 1.388 -0.972 1.00 96.12 251 ALA A C 1
ATOM 1950 O O . ALA A 1 251 ? 9.105 1.328 -1.333 1.00 96.12 251 ALA A O 1
ATOM 1951 N N . ASP A 1 252 ? 7.463 0.681 0.064 1.00 97.12 252 ASP A N 1
ATOM 1952 C CA . ASP A 1 252 ? 8.254 -0.269 0.843 1.00 97.12 252 ASP A CA 1
ATOM 1953 C C . ASP A 1 252 ? 8.063 -1.707 0.302 1.00 97.12 252 ASP A C 1
ATOM 1955 O O . ASP A 1 252 ? 6.931 -2.208 0.272 1.00 97.12 252 ASP A O 1
ATOM 1959 N N . PRO A 1 253 ? 9.143 -2.396 -0.124 1.00 97.00 253 PRO A N 1
ATOM 1960 C CA . PRO A 1 253 ? 9.053 -3.749 -0.667 1.00 97.00 253 PRO A CA 1
ATOM 1961 C C . PRO A 1 253 ? 8.534 -4.781 0.345 1.00 97.00 253 PRO A C 1
ATOM 1963 O O . PRO A 1 253 ? 7.865 -5.729 -0.065 1.00 97.00 253 PRO A O 1
ATOM 1966 N N . ASP A 1 254 ? 8.773 -4.609 1.645 1.00 97.81 254 ASP A N 1
ATOM 1967 C CA . ASP A 1 254 ? 8.290 -5.536 2.672 1.00 97.81 254 ASP A CA 1
ATOM 1968 C C . ASP A 1 254 ? 6.778 -5.382 2.888 1.00 97.81 254 ASP A C 1
ATOM 1970 O O . ASP A 1 254 ? 6.066 -6.369 3.091 1.00 97.81 254 ASP A O 1
ATOM 1974 N N . VAL A 1 255 ? 6.253 -4.158 2.760 1.00 98.19 255 VAL A N 1
ATOM 1975 C CA . VAL A 1 255 ? 4.801 -3.899 2.750 1.00 98.19 255 VAL A CA 1
ATOM 1976 C C . VAL A 1 255 ? 4.152 -4.554 1.529 1.00 98.19 255 VAL A C 1
ATOM 1978 O O . VAL A 1 255 ? 3.121 -5.219 1.657 1.00 98.19 255 VAL A O 1
ATOM 1981 N N . VAL A 1 256 ? 4.771 -4.433 0.350 1.00 98.31 256 VAL A N 1
ATOM 1982 C CA . VAL A 1 256 ? 4.291 -5.114 -0.864 1.00 98.31 256 VAL A CA 1
ATOM 1983 C C . VAL A 1 256 ? 4.344 -6.630 -0.697 1.00 98.31 256 VAL A C 1
ATOM 1985 O O . VAL A 1 256 ? 3.375 -7.314 -1.018 1.00 98.31 256 VAL A O 1
ATOM 1988 N N . ARG A 1 257 ? 5.428 -7.173 -0.139 1.00 97.81 257 ARG A N 1
ATOM 1989 C CA . ARG A 1 257 ? 5.575 -8.606 0.143 1.00 97.81 257 ARG A CA 1
ATOM 1990 C C . ARG A 1 257 ? 4.500 -9.125 1.101 1.00 97.81 257 ARG A C 1
ATOM 1992 O O . ARG A 1 257 ? 3.958 -10.206 0.881 1.00 97.81 257 ARG A O 1
ATOM 1999 N N . ALA A 1 258 ? 4.139 -8.350 2.119 1.00 97.88 258 ALA A N 1
ATOM 2000 C CA . ALA A 1 258 ? 3.039 -8.693 3.015 1.00 97.88 258 ALA A CA 1
ATOM 2001 C C . ALA A 1 258 ? 1.681 -8.728 2.292 1.00 97.88 258 ALA A C 1
ATOM 2003 O O . ALA A 1 258 ? 0.868 -9.616 2.553 1.00 97.88 258 ALA A O 1
ATOM 2004 N N . LEU A 1 259 ? 1.446 -7.820 1.336 1.00 98.12 259 LEU A N 1
ATOM 2005 C CA . LEU A 1 259 ? 0.269 -7.894 0.469 1.00 98.12 259 LEU A CA 1
ATOM 2006 C C . LEU A 1 259 ? 0.316 -9.122 -0.450 1.00 98.12 259 LEU A C 1
ATOM 2008 O O . LEU A 1 259 ? -0.694 -9.797 -0.601 1.00 98.12 259 LEU A O 1
ATOM 2012 N N . LEU A 1 260 ? 1.470 -9.456 -1.035 1.00 98.19 260 LEU A N 1
ATOM 2013 C CA . LEU A 1 260 ? 1.637 -10.658 -1.864 1.00 98.19 260 LEU A CA 1
ATOM 2014 C C . LEU A 1 260 ? 1.233 -11.933 -1.096 1.00 98.19 260 LEU A C 1
ATOM 2016 O O . LEU A 1 260 ? 0.540 -12.791 -1.650 1.00 98.19 260 LEU A O 1
ATOM 2020 N N . ALA A 1 261 ? 1.552 -12.008 0.201 1.00 97.38 261 ALA A N 1
ATOM 2021 C CA . ALA A 1 261 ? 1.158 -13.123 1.063 1.00 97.38 261 ALA A CA 1
ATOM 2022 C C . ALA A 1 261 ? -0.369 -13.296 1.181 1.00 97.38 261 ALA A C 1
ATOM 2024 O O . ALA A 1 261 ? -0.847 -14.431 1.212 1.00 97.38 261 ALA A O 1
ATOM 2025 N N . ARG A 1 262 ? -1.155 -12.206 1.154 1.00 95.38 262 ARG A N 1
ATOM 2026 C CA . ARG A 1 262 ? -2.635 -12.259 1.134 1.00 95.38 262 ARG A CA 1
ATOM 2027 C C . ARG A 1 262 ? -3.188 -12.986 -0.095 1.00 95.38 262 ARG A C 1
ATOM 2029 O O . ARG A 1 262 ? -4.281 -13.553 -0.031 1.00 95.38 262 ARG A O 1
ATOM 2036 N N . PHE A 1 263 ? -2.434 -12.970 -1.193 1.00 96.56 263 PHE A N 1
ATOM 2037 C CA . PHE A 1 263 ? -2.757 -13.626 -2.461 1.00 96.56 263 PHE A CA 1
ATOM 2038 C C . PHE A 1 263 ? -2.039 -14.976 -2.633 1.00 96.56 263 PHE A C 1
ATOM 2040 O O . PHE A 1 263 ? -1.999 -15.517 -3.734 1.00 96.56 263 PHE A O 1
ATOM 2047 N N . GLY A 1 264 ? -1.481 -15.535 -1.553 1.00 95.38 264 GLY A N 1
ATOM 2048 C CA . GLY A 1 264 ? -0.844 -16.855 -1.548 1.00 95.38 264 GLY A CA 1
ATOM 2049 C C . GLY A 1 264 ? 0.602 -16.877 -2.050 1.00 95.38 264 GLY A C 1
ATOM 2050 O O . GLY A 1 264 ? 1.215 -17.943 -2.072 1.00 95.38 264 GLY A O 1
ATOM 2051 N N . ILE A 1 265 ? 1.176 -15.725 -2.404 1.00 97.06 265 ILE A N 1
ATOM 2052 C CA . ILE A 1 265 ? 2.569 -15.620 -2.848 1.00 97.06 265 ILE A CA 1
ATOM 2053 C C . ILE A 1 265 ? 3.456 -15.501 -1.603 1.00 97.06 265 ILE A C 1
ATOM 2055 O O . ILE A 1 265 ? 3.483 -14.473 -0.928 1.00 97.06 265 ILE A O 1
ATOM 2059 N N . THR A 1 266 ? 4.152 -16.583 -1.268 1.00 96.06 266 THR A N 1
ATOM 2060 C CA . THR A 1 266 ? 4.929 -16.740 -0.024 1.00 96.06 266 THR A CA 1
ATOM 2061 C C . THR A 1 266 ? 6.252 -17.453 -0.306 1.00 96.06 266 THR A C 1
ATOM 2063 O O . THR A 1 266 ? 6.466 -17.930 -1.412 1.00 96.06 266 THR A O 1
ATOM 2066 N N . ASP A 1 267 ? 7.138 -17.602 0.683 1.00 94.31 267 ASP A N 1
ATOM 2067 C CA . ASP A 1 267 ? 8.372 -18.393 0.498 1.00 94.31 267 ASP A CA 1
ATOM 2068 C C . ASP A 1 267 ? 8.111 -19.864 0.150 1.00 94.31 267 ASP A C 1
ATOM 2070 O O . ASP A 1 267 ? 8.921 -20.504 -0.519 1.00 94.31 267 ASP A O 1
ATOM 2074 N N . VAL A 1 268 ? 6.968 -20.396 0.593 1.00 93.50 268 VAL A N 1
ATOM 2075 C CA . VAL A 1 268 ? 6.543 -21.776 0.316 1.00 93.50 268 VAL A CA 1
ATOM 2076 C C . VAL A 1 268 ? 5.924 -21.898 -1.079 1.00 93.50 268 VAL A C 1
ATOM 2078 O O . VAL A 1 268 ? 6.047 -22.938 -1.720 1.00 93.50 268 VAL A O 1
ATOM 2081 N N . SER A 1 269 ? 5.281 -20.832 -1.558 1.00 94.44 269 SER A N 1
ATOM 2082 C CA . SER A 1 269 ? 4.676 -20.737 -2.889 1.00 94.44 269 SER A CA 1
ATOM 2083 C C . SER A 1 269 ? 5.171 -19.460 -3.579 1.00 94.44 269 SER A C 1
ATOM 2085 O O . SER A 1 269 ? 4.427 -18.472 -3.644 1.00 94.44 269 SER A O 1
ATOM 2087 N N . PRO A 1 270 ? 6.442 -19.438 -4.026 1.00 94.69 270 PRO A N 1
ATOM 2088 C CA . PRO A 1 270 ? 7.051 -18.259 -4.632 1.00 94.69 270 PRO A CA 1
ATOM 2089 C C . PRO A 1 270 ? 6.388 -17.918 -5.977 1.00 94.69 270 PRO A C 1
ATOM 2091 O O . PRO A 1 270 ? 5.791 -18.791 -6.615 1.00 94.69 270 PRO A O 1
ATOM 2094 N N . PRO A 1 271 ? 6.496 -16.661 -6.442 1.00 95.75 271 PRO A N 1
ATOM 2095 C CA . PRO A 1 271 ? 5.933 -16.262 -7.726 1.00 95.75 271 PRO A CA 1
ATOM 2096 C C . PRO A 1 271 ? 6.627 -16.983 -8.894 1.00 95.75 271 PRO A C 1
ATOM 2098 O O . PRO A 1 271 ? 7.838 -17.208 -8.876 1.00 95.75 271 PRO A O 1
ATOM 2101 N N . GLN A 1 272 ? 5.850 -17.313 -9.926 1.00 94.25 272 GLN A N 1
ATOM 2102 C CA . GLN A 1 272 ? 6.332 -17.891 -11.186 1.00 94.25 272 GLN A CA 1
ATOM 2103 C C . GLN A 1 272 ? 6.389 -16.831 -12.293 1.00 94.25 272 GLN A C 1
ATOM 2105 O O . GLN A 1 272 ? 5.757 -15.778 -12.191 1.00 94.25 272 GLN A O 1
ATOM 2110 N N . ASN A 1 273 ? 7.131 -17.117 -13.365 1.00 94.06 273 ASN A N 1
ATOM 2111 C CA . ASN A 1 273 ? 7.348 -16.180 -14.470 1.00 94.06 273 ASN A CA 1
ATOM 2112 C C . ASN A 1 273 ? 6.042 -15.739 -15.134 1.00 94.06 273 ASN A C 1
ATOM 2114 O O . ASN A 1 273 ? 5.847 -14.551 -15.373 1.00 94.06 273 ASN A O 1
ATOM 2118 N N . GLU A 1 274 ? 5.133 -16.679 -15.378 1.00 94.94 274 GLU A N 1
ATOM 2119 C CA . GLU A 1 274 ? 3.844 -16.444 -16.027 1.00 94.94 274 GLU A CA 1
ATOM 2120 C C . GLU A 1 274 ? 2.987 -15.471 -15.211 1.00 94.94 274 GLU A C 1
ATOM 2122 O O . GLU A 1 274 ? 2.406 -14.538 -15.761 1.00 94.94 274 GLU A O 1
ATOM 2127 N N . LEU A 1 275 ? 2.977 -15.640 -13.886 1.00 95.56 275 LEU A N 1
ATOM 2128 C CA . LEU A 1 275 ? 2.260 -14.756 -12.972 1.00 95.56 275 LEU A CA 1
ATOM 2129 C C . LEU A 1 275 ? 2.866 -13.347 -12.955 1.00 95.56 275 LEU A C 1
ATOM 2131 O O . LEU A 1 275 ? 2.133 -12.364 -12.961 1.00 95.56 275 LEU A O 1
ATOM 2135 N N . VAL A 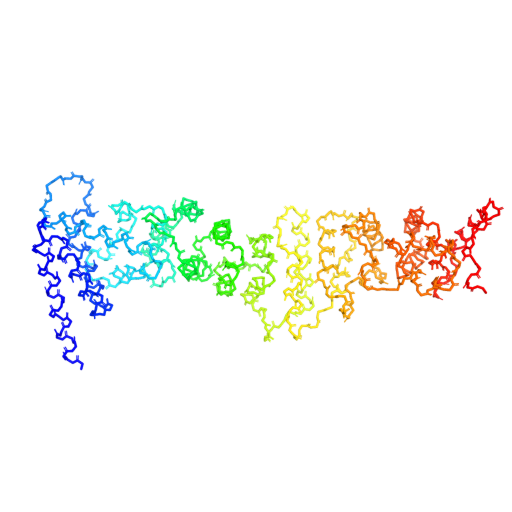1 276 ? 4.196 -13.227 -12.941 1.00 96.50 276 VAL A N 1
ATOM 2136 C CA . VAL A 1 276 ? 4.863 -11.913 -12.956 1.00 96.50 276 VAL A CA 1
ATOM 2137 C C . VAL A 1 276 ? 4.612 -11.181 -14.275 1.00 96.50 276 VAL A C 1
ATOM 2139 O O . VAL A 1 276 ? 4.354 -9.978 -14.258 1.00 96.50 276 VAL A O 1
ATOM 2142 N N . VAL A 1 277 ? 4.638 -11.896 -15.403 1.00 96.75 277 VAL A N 1
ATOM 2143 C CA . VAL A 1 277 ? 4.268 -11.349 -16.715 1.00 96.75 277 VAL A CA 1
ATOM 2144 C C . VAL A 1 277 ? 2.832 -10.821 -16.688 1.00 96.75 277 VAL A C 1
ATOM 2146 O O . VAL A 1 277 ? 2.609 -9.664 -17.039 1.00 96.75 277 VAL A O 1
ATOM 2149 N N . ASP A 1 278 ? 1.877 -11.621 -16.209 1.00 96.94 278 ASP A N 1
ATOM 2150 C CA . ASP A 1 278 ? 0.465 -11.229 -16.113 1.00 96.94 278 ASP A CA 1
ATOM 2151 C C . ASP A 1 278 ? 0.258 -9.985 -15.230 1.00 96.94 278 ASP A C 1
ATOM 2153 O O . ASP A 1 278 ? -0.408 -9.027 -15.637 1.00 96.94 278 ASP A O 1
ATOM 2157 N N . ILE A 1 279 ? 0.909 -9.940 -14.061 1.00 97.06 279 ILE A N 1
ATOM 2158 C CA . ILE A 1 279 ? 0.883 -8.781 -13.157 1.00 97.06 279 ILE A CA 1
ATOM 2159 C C . ILE A 1 279 ? 1.383 -7.522 -13.878 1.00 97.06 279 ILE A C 1
ATOM 2161 O O . ILE A 1 279 ? 0.715 -6.486 -13.836 1.00 97.06 279 ILE A O 1
ATOM 2165 N N . MET A 1 280 ? 2.539 -7.596 -14.544 1.00 96.50 280 MET A N 1
ATOM 2166 C CA . MET A 1 280 ? 3.168 -6.431 -15.177 1.00 96.50 280 MET A CA 1
ATOM 2167 C C . MET A 1 280 ? 2.398 -5.941 -16.406 1.00 96.50 280 MET A C 1
ATOM 2169 O O . MET A 1 280 ? 2.241 -4.730 -16.578 1.00 96.50 280 MET A O 1
ATOM 2173 N N . LEU A 1 281 ? 1.864 -6.848 -17.227 1.00 95.00 281 LEU A N 1
ATOM 2174 C CA . LEU A 1 281 ? 1.025 -6.485 -18.372 1.00 95.00 281 LEU A CA 1
ATOM 2175 C C . LEU A 1 281 ? -0.308 -5.875 -17.923 1.00 95.00 281 LEU A C 1
ATOM 2177 O O . LEU A 1 281 ? -0.723 -4.847 -18.459 1.00 95.00 281 LEU A O 1
ATOM 2181 N N . THR A 1 282 ? -0.941 -6.437 -16.890 1.00 96.25 282 THR A N 1
ATOM 2182 C CA . THR A 1 282 ? -2.184 -5.886 -16.330 1.00 96.25 282 THR A CA 1
ATOM 2183 C C . THR A 1 282 ? -1.955 -4.501 -15.719 1.00 96.25 282 THR A C 1
ATOM 2185 O O . THR A 1 282 ? -2.764 -3.592 -15.920 1.00 96.25 282 THR A O 1
ATOM 2188 N N . LEU A 1 283 ? -0.842 -4.301 -15.002 1.00 96.00 283 LEU A N 1
ATOM 2189 C CA . LEU A 1 283 ? -0.449 -2.989 -14.480 1.00 96.00 283 LEU A CA 1
ATOM 2190 C C . LEU A 1 283 ? -0.184 -1.987 -15.607 1.00 96.00 283 LEU A C 1
ATOM 2192 O O . LEU A 1 283 ? -0.652 -0.854 -15.517 1.00 96.00 283 LEU A O 1
ATOM 2196 N N . SER A 1 284 ? 0.507 -2.399 -16.674 1.00 93.50 284 SER A N 1
ATOM 2197 C CA . SER A 1 284 ? 0.744 -1.554 -17.849 1.00 93.50 284 SER A CA 1
ATOM 2198 C C . SER A 1 284 ? -0.565 -1.112 -18.496 1.00 93.50 284 SER A C 1
ATOM 2200 O O . SER A 1 284 ? -0.736 0.085 -18.710 1.00 93.50 284 SER A O 1
ATOM 2202 N N . GLY A 1 285 ? -1.506 -2.033 -18.730 1.00 92.81 285 GLY A N 1
ATOM 2203 C CA . GLY A 1 285 ? -2.817 -1.702 -19.295 1.00 92.81 285 GLY A CA 1
ATOM 2204 C C . GLY A 1 285 ? -3.564 -0.667 -18.451 1.00 92.81 285 GLY A C 1
ATOM 2205 O O . GLY A 1 285 ? -3.983 0.369 -18.963 1.00 92.81 285 GLY A O 1
ATOM 2206 N N . LYS A 1 286 ? -3.625 -0.879 -17.129 1.00 93.19 286 LYS A N 1
ATOM 2207 C CA . LYS A 1 286 ? -4.241 0.078 -16.193 1.00 93.19 286 LYS A CA 1
ATOM 2208 C C . LYS A 1 286 ? -3.559 1.444 -16.193 1.00 93.19 286 LYS A C 1
ATOM 2210 O O . LYS A 1 286 ? -4.232 2.468 -16.120 1.00 93.19 286 LYS A O 1
ATOM 2215 N N . ALA A 1 287 ? -2.234 1.471 -16.271 1.00 92.19 287 ALA A N 1
ATOM 2216 C CA . ALA A 1 287 ? -1.475 2.714 -16.307 1.00 92.19 287 ALA A CA 1
ATOM 2217 C C . ALA A 1 287 ? -1.760 3.512 -17.589 1.00 92.19 287 ALA A C 1
ATOM 2219 O O . ALA A 1 287 ? -1.906 4.733 -17.539 1.00 92.19 287 ALA A O 1
ATOM 2220 N N . THR A 1 288 ? -1.885 2.828 -18.731 1.00 91.69 288 THR A N 1
ATOM 2221 C CA . THR A 1 288 ? -2.253 3.440 -20.016 1.00 91.69 288 THR A CA 1
ATOM 2222 C C . THR A 1 288 ? -3.694 3.968 -20.012 1.00 91.69 288 THR A C 1
ATOM 2224 O O . THR A 1 288 ? -3.961 5.000 -20.622 1.00 91.69 288 THR A O 1
ATOM 2227 N N . GLU A 1 289 ? -4.604 3.342 -19.258 1.00 92.12 289 GLU A N 1
ATOM 2228 C CA . GLU A 1 289 ? -5.964 3.850 -18.991 1.00 92.12 289 GLU A CA 1
ATOM 2229 C C . GLU A 1 289 ? -5.994 5.065 -18.036 1.00 92.12 289 GLU A C 1
ATOM 2231 O O . GLU A 1 289 ? -7.057 5.633 -17.784 1.00 92.12 289 GLU A O 1
ATOM 2236 N N . GLY A 1 290 ? -4.843 5.486 -17.500 1.00 89.56 290 GLY A N 1
ATOM 2237 C CA . GLY A 1 290 ? -4.723 6.628 -16.591 1.00 89.56 290 GLY A CA 1
ATOM 2238 C C . GLY A 1 290 ? -4.948 6.293 -15.116 1.00 89.56 290 GLY A C 1
ATOM 2239 O O . GLY A 1 290 ? -5.057 7.206 -14.296 1.00 89.56 290 GLY A O 1
ATOM 2240 N N . ALA A 1 291 ? -5.008 5.009 -14.749 1.00 91.44 291 ALA A N 1
ATOM 2241 C CA . ALA A 1 291 ? -5.121 4.611 -13.353 1.00 91.44 291 ALA A CA 1
ATOM 2242 C C . ALA A 1 291 ? -3.812 4.872 -12.590 1.00 91.44 291 ALA A C 1
ATOM 2244 O O . ALA A 1 291 ? -2.712 4.624 -13.088 1.00 91.44 291 ALA A O 1
ATOM 2245 N N . VAL A 1 292 ? -3.936 5.316 -11.338 1.00 90.88 292 VAL A N 1
ATOM 2246 C CA . VAL A 1 292 ? -2.813 5.348 -10.397 1.00 90.88 292 VAL A CA 1
ATOM 2247 C C . VAL A 1 292 ? -2.522 3.914 -9.951 1.00 90.88 292 VAL A C 1
ATOM 2249 O O . VAL A 1 292 ? -3.417 3.207 -9.490 1.00 90.88 292 VAL A O 1
ATOM 2252 N N . ILE A 1 293 ? -1.274 3.479 -10.114 1.00 93.69 293 ILE A N 1
ATOM 2253 C CA . ILE A 1 293 ? -0.814 2.123 -9.782 1.00 93.69 293 ILE A CA 1
ATOM 2254 C C . ILE A 1 293 ? 0.172 2.145 -8.606 1.00 93.69 293 ILE A C 1
ATOM 2256 O O . ILE A 1 293 ? 0.557 3.208 -8.126 1.00 93.69 293 ILE A O 1
ATOM 2260 N N . CYS A 1 294 ? 0.582 0.968 -8.137 1.00 96.00 294 CYS A N 1
ATOM 2261 C CA . CYS A 1 294 ? 1.589 0.824 -7.087 1.00 96.00 294 CYS A CA 1
ATOM 2262 C C . CYS A 1 294 ? 2.987 1.311 -7.506 1.00 96.00 294 CYS A C 1
ATOM 2264 O O . CYS A 1 294 ? 3.272 1.525 -8.686 1.00 96.00 294 CYS A O 1
ATOM 2266 N N . ASP A 1 295 ? 3.893 1.405 -6.534 1.00 96.56 295 ASP A N 1
ATOM 2267 C CA . ASP A 1 295 ? 5.313 1.617 -6.794 1.00 96.56 295 ASP A CA 1
ATOM 2268 C C . ASP A 1 295 ? 5.916 0.359 -7.443 1.00 96.56 295 ASP A C 1
ATOM 2270 O O . ASP A 1 295 ? 6.075 -0.695 -6.820 1.00 96.56 295 ASP A O 1
ATOM 2274 N N . ILE A 1 296 ? 6.223 0.463 -8.737 1.00 96.44 296 ILE A N 1
ATOM 2275 C CA . ILE A 1 296 ? 6.740 -0.659 -9.528 1.00 96.44 296 ILE A CA 1
ATOM 2276 C C . ILE A 1 296 ? 8.133 -1.083 -9.054 1.00 96.44 296 ILE A C 1
ATOM 2278 O O . ILE A 1 296 ? 8.426 -2.276 -9.034 1.00 96.44 296 ILE A O 1
ATOM 2282 N N . ALA A 1 297 ? 8.987 -0.149 -8.633 1.00 95.06 297 ALA A N 1
ATOM 2283 C CA . ALA A 1 297 ? 10.337 -0.482 -8.187 1.00 95.06 297 ALA A CA 1
ATOM 2284 C C . ALA A 1 297 ? 10.310 -1.261 -6.863 1.00 95.06 297 ALA A C 1
ATOM 2286 O O . ALA A 1 297 ? 11.087 -2.197 -6.670 1.00 95.06 297 ALA A O 1
ATOM 2287 N N . ALA A 1 298 ? 9.415 -0.906 -5.941 1.00 96.75 298 ALA A N 1
ATOM 2288 C CA . ALA A 1 298 ? 9.167 -1.663 -4.720 1.00 96.75 298 ALA A CA 1
ATOM 2289 C C . ALA A 1 298 ? 8.550 -3.036 -5.011 1.00 96.75 298 ALA A C 1
ATOM 2291 O O . ALA A 1 298 ? 8.999 -4.025 -4.436 1.00 96.75 298 ALA A O 1
ATOM 2292 N N . LEU A 1 299 ? 7.603 -3.128 -5.953 1.00 97.81 299 LEU A N 1
ATOM 2293 C CA . LEU A 1 299 ? 7.030 -4.407 -6.382 1.00 97.81 299 LEU A CA 1
ATOM 2294 C C . LEU A 1 299 ? 8.083 -5.348 -6.983 1.00 97.81 299 LEU A C 1
ATOM 2296 O O . LEU A 1 299 ? 8.138 -6.518 -6.613 1.00 97.81 299 LEU A O 1
ATOM 2300 N N . VAL A 1 300 ? 8.950 -4.846 -7.864 1.00 96.56 300 VAL A N 1
ATOM 2301 C CA . VAL A 1 300 ? 10.055 -5.620 -8.453 1.00 96.56 300 VAL A CA 1
ATOM 2302 C C . VAL A 1 300 ? 11.012 -6.111 -7.363 1.00 96.56 300 VAL A C 1
ATOM 2304 O O . VAL A 1 300 ? 11.361 -7.292 -7.338 1.00 96.56 300 VAL A O 1
ATOM 2307 N N . ARG A 1 301 ? 11.391 -5.242 -6.415 1.00 95.44 301 ARG A N 1
ATOM 2308 C CA . ARG A 1 301 ? 12.230 -5.619 -5.263 1.00 95.44 301 ARG A CA 1
ATOM 2309 C C . ARG A 1 301 ? 11.557 -6.672 -4.377 1.00 95.44 301 ARG A C 1
ATOM 2311 O O . ARG A 1 301 ? 12.212 -7.635 -3.988 1.00 95.44 301 ARG A O 1
ATOM 2318 N N . ALA A 1 302 ? 10.258 -6.539 -4.115 1.00 96.81 302 ALA A N 1
ATOM 2319 C CA . ALA A 1 302 ? 9.485 -7.510 -3.346 1.00 96.81 302 ALA A CA 1
ATOM 2320 C C . ALA A 1 302 ? 9.433 -8.876 -4.047 1.00 96.81 302 ALA A C 1
ATOM 2322 O O . ALA A 1 302 ? 9.701 -9.897 -3.417 1.00 96.81 302 ALA A O 1
ATOM 2323 N N . LEU A 1 303 ? 9.171 -8.913 -5.355 1.00 96.06 303 LEU A N 1
ATOM 2324 C CA . LEU A 1 303 ? 9.159 -10.149 -6.146 1.00 96.06 303 LEU A CA 1
ATOM 2325 C C . LEU A 1 303 ? 10.542 -10.822 -6.207 1.00 96.06 303 LEU A C 1
ATOM 2327 O O . LEU A 1 303 ? 10.630 -12.044 -6.141 1.00 96.06 303 LEU A O 1
ATOM 2331 N N . ASN A 1 304 ? 11.621 -10.039 -6.258 1.00 93.31 304 ASN A N 1
ATOM 2332 C CA . ASN A 1 304 ? 12.995 -10.554 -6.227 1.00 93.31 304 ASN A CA 1
ATOM 2333 C C . ASN A 1 304 ? 13.466 -10.998 -4.833 1.00 93.31 304 ASN A C 1
ATOM 2335 O O . ASN A 1 304 ? 14.490 -11.665 -4.721 1.00 93.31 304 ASN A O 1
ATOM 2339 N N . SER A 1 305 ? 12.744 -10.644 -3.766 1.00 94.19 305 SER A N 1
ATOM 2340 C CA . SER A 1 305 ? 13.121 -11.012 -2.394 1.00 94.19 305 SER A CA 1
ATOM 2341 C C . SER A 1 305 ? 12.812 -12.473 -2.037 1.00 94.19 305 SER A C 1
ATOM 2343 O O . SER A 1 305 ? 13.222 -12.942 -0.978 1.00 94.19 305 SER A O 1
ATOM 2345 N N . PHE A 1 306 ? 12.076 -13.205 -2.881 1.00 93.81 306 PHE A N 1
ATOM 2346 C CA . PHE A 1 306 ? 11.754 -14.617 -2.656 1.00 93.81 306 PHE A CA 1
ATOM 2347 C C . PHE A 1 306 ? 12.954 -15.513 -3.017 1.00 93.81 306 PHE A C 1
ATOM 2349 O O . PHE A 1 306 ? 13.298 -15.602 -4.195 1.00 93.81 306 PHE A O 1
ATOM 2356 N N . PRO A 1 307 ? 13.579 -16.224 -2.054 1.00 83.81 307 PRO A N 1
ATOM 2357 C CA . PRO A 1 307 ? 14.853 -16.921 -2.281 1.00 83.81 307 PRO A CA 1
ATOM 2358 C C . PRO A 1 307 ? 14.807 -18.024 -3.346 1.00 83.81 307 PRO A C 1
ATOM 2360 O O . PRO A 1 307 ? 15.810 -18.315 -3.991 1.00 83.81 307 PRO A O 1
ATOM 2363 N N . SER A 1 308 ? 13.650 -18.665 -3.508 1.00 82.88 308 SER A N 1
ATOM 2364 C CA . SER A 1 308 ? 13.410 -19.766 -4.446 1.00 82.88 308 SER A CA 1
ATOM 2365 C C . SER A 1 308 ? 12.809 -19.310 -5.781 1.00 82.88 308 SER A C 1
ATOM 2367 O O . SER A 1 308 ? 12.590 -20.140 -6.665 1.00 82.88 308 SER A O 1
ATOM 2369 N N . ALA A 1 309 ? 12.537 -18.012 -5.951 1.00 83.94 309 ALA A N 1
ATOM 2370 C CA . ALA A 1 309 ? 11.956 -17.481 -7.175 1.00 83.94 309 ALA A CA 1
ATOM 2371 C C . ALA A 1 309 ? 13.048 -17.264 -8.233 1.00 83.94 309 ALA A C 1
ATOM 2373 O O . ALA A 1 309 ? 13.856 -16.344 -8.142 1.00 83.94 309 ALA A O 1
ATOM 2374 N N . ASN A 1 310 ? 13.062 -18.106 -9.268 1.00 86.56 310 ASN A N 1
ATOM 2375 C CA . ASN A 1 310 ? 13.922 -17.907 -10.434 1.00 86.56 310 ASN A CA 1
ATOM 2376 C C . ASN A 1 310 ? 13.171 -17.101 -11.507 1.00 86.56 310 ASN A C 1
ATOM 2378 O O . ASN A 1 310 ? 12.641 -17.654 -12.479 1.00 86.56 310 ASN A O 1
ATOM 2382 N N . LEU A 1 311 ? 13.056 -15.793 -11.263 1.00 92.50 311 LEU A N 1
ATOM 2383 C CA . LEU A 1 311 ? 12.324 -14.869 -12.126 1.00 92.50 311 LEU A CA 1
ATOM 2384 C C . LEU A 1 311 ? 13.196 -14.393 -13.291 1.00 92.50 311 LEU A C 1
ATOM 2386 O O . LEU A 1 311 ? 14.220 -13.735 -13.117 1.00 92.50 311 LEU A O 1
ATOM 2390 N N . ASN A 1 312 ? 12.742 -14.678 -14.503 1.00 93.31 312 ASN A N 1
ATOM 2391 C CA . ASN A 1 312 ? 13.332 -14.235 -15.749 1.00 93.31 312 ASN A CA 1
ATOM 2392 C C . ASN A 1 312 ? 12.675 -12.926 -16.211 1.00 93.31 312 ASN A C 1
ATOM 2394 O O . ASN A 1 312 ? 11.767 -12.899 -17.047 1.00 93.31 312 ASN A O 1
ATOM 2398 N N . TRP A 1 313 ? 13.192 -11.814 -15.699 1.00 94.75 313 TRP A N 1
ATOM 2399 C CA . TRP A 1 313 ? 12.729 -10.477 -16.065 1.00 94.75 313 TRP A CA 1
ATOM 2400 C C . TRP A 1 313 ? 12.957 -10.114 -17.535 1.00 94.75 313 TRP A C 1
ATOM 2402 O O . TRP A 1 313 ? 12.245 -9.266 -18.067 1.00 94.75 313 TRP A O 1
ATOM 2412 N N . ALA A 1 314 ? 13.890 -10.772 -18.229 1.00 95.19 314 ALA A N 1
ATOM 2413 C CA . ALA A 1 314 ? 14.049 -10.583 -19.669 1.00 95.19 314 ALA A CA 1
ATOM 2414 C C . ALA A 1 314 ? 12.807 -11.067 -20.439 1.00 95.19 314 ALA A C 1
ATOM 2416 O O . ALA A 1 314 ? 12.406 -10.445 -21.422 1.00 95.19 314 ALA A O 1
ATOM 2417 N N . THR A 1 315 ? 12.145 -12.122 -19.949 1.00 94.56 315 THR A N 1
ATOM 2418 C CA . THR A 1 315 ? 10.863 -12.593 -20.501 1.00 94.56 315 THR A CA 1
ATOM 2419 C C . THR A 1 315 ? 9.739 -11.596 -20.228 1.00 94.56 315 THR A C 1
ATOM 2421 O O . THR A 1 315 ? 8.907 -11.366 -21.102 1.00 94.56 315 THR A O 1
ATOM 2424 N N . VAL A 1 316 ? 9.751 -10.934 -19.065 1.00 95.69 316 VAL A N 1
ATOM 2425 C CA . VAL A 1 316 ? 8.803 -9.852 -18.747 1.00 95.69 316 VAL A CA 1
ATOM 2426 C C . VAL A 1 316 ? 8.961 -8.691 -19.725 1.00 95.69 316 VAL A C 1
ATOM 2428 O O . VAL A 1 316 ? 7.972 -8.262 -20.305 1.00 95.69 316 VAL A O 1
ATOM 2431 N N . ILE A 1 317 ? 10.187 -8.230 -19.989 1.00 96.50 317 ILE A N 1
ATOM 2432 C CA . ILE A 1 317 ? 10.440 -7.188 -20.998 1.00 96.50 317 ILE A CA 1
ATOM 2433 C C . ILE A 1 317 ? 9.976 -7.642 -22.388 1.00 96.50 317 ILE A C 1
ATOM 2435 O O . ILE A 1 317 ? 9.289 -6.895 -23.078 1.00 96.50 317 ILE A O 1
ATOM 2439 N N . LYS A 1 318 ? 10.278 -8.886 -22.775 1.00 95.31 318 LYS A N 1
ATOM 2440 C CA . LYS A 1 318 ? 9.844 -9.446 -24.061 1.00 95.31 318 LYS A CA 1
ATOM 2441 C C . LYS A 1 318 ? 8.321 -9.566 -24.181 1.00 95.31 318 LYS A C 1
ATOM 2443 O O . LYS A 1 318 ? 7.803 -9.475 -25.283 1.00 95.31 318 LYS A O 1
ATOM 2448 N N . SER A 1 319 ? 7.590 -9.728 -23.079 1.00 95.25 319 SER A N 1
ATOM 2449 C CA . SER A 1 319 ? 6.123 -9.837 -23.106 1.00 95.25 319 SER A CA 1
ATOM 2450 C C . SER A 1 319 ? 5.406 -8.563 -23.577 1.00 95.25 319 SER A C 1
ATOM 2452 O O . SER A 1 319 ? 4.235 -8.620 -23.939 1.00 95.25 319 SER A O 1
ATOM 2454 N N . PHE A 1 320 ? 6.112 -7.426 -23.631 1.00 94.44 320 PHE A N 1
ATOM 2455 C CA . PHE A 1 320 ? 5.607 -6.190 -24.234 1.00 94.44 320 PHE A CA 1
ATOM 2456 C C . PHE A 1 320 ? 5.606 -6.220 -25.773 1.00 94.44 320 PHE A C 1
ATOM 2458 O O . PHE A 1 320 ? 5.060 -5.302 -26.388 1.00 94.44 320 PHE A O 1
ATOM 2465 N N . ASP A 1 321 ? 6.173 -7.258 -26.396 1.00 94.75 321 ASP A N 1
ATOM 2466 C CA . ASP A 1 321 ? 6.083 -7.535 -27.832 1.00 94.75 321 ASP A CA 1
ATOM 2467 C C . ASP A 1 321 ? 4.646 -7.922 -28.228 1.00 94.75 321 ASP A C 1
ATOM 2469 O O . ASP A 1 321 ? 4.285 -9.096 -28.318 1.00 94.75 321 ASP A O 1
ATOM 2473 N N . VAL A 1 322 ? 3.804 -6.906 -28.428 1.00 88.25 322 VAL A N 1
ATOM 2474 C CA . VAL A 1 322 ? 2.402 -7.057 -28.833 1.00 88.25 322 VAL A CA 1
ATOM 2475 C C . VAL A 1 322 ? 2.249 -6.629 -30.302 1.00 88.25 322 VAL A C 1
ATOM 2477 O O . VAL A 1 322 ? 2.563 -5.477 -30.623 1.00 88.25 322 VAL A O 1
ATOM 2480 N N . PRO A 1 323 ? 1.744 -7.500 -31.202 1.00 84.69 323 PRO A N 1
ATOM 2481 C CA . PRO A 1 323 ? 1.659 -7.221 -32.642 1.00 84.69 323 PRO A CA 1
ATOM 2482 C C . PRO A 1 323 ? 0.912 -5.933 -33.014 1.00 84.69 323 PRO A C 1
ATOM 2484 O O . PRO A 1 323 ? 1.371 -5.184 -33.870 1.00 84.69 323 PRO A O 1
ATOM 2487 N N . ASP A 1 324 ? -0.193 -5.632 -32.329 1.00 83.81 324 ASP A N 1
ATOM 2488 C CA . ASP A 1 324 ? -1.074 -4.503 -32.672 1.00 83.81 324 ASP A CA 1
ATOM 2489 C C . ASP A 1 324 ? -0.666 -3.176 -32.005 1.00 83.81 324 ASP A C 1
ATOM 2491 O O . ASP A 1 324 ? -1.373 -2.168 -32.081 1.00 83.81 324 ASP A O 1
ATOM 2495 N N . ARG A 1 325 ? 0.474 -3.147 -31.303 1.00 85.31 325 ARG A N 1
ATOM 2496 C CA . ARG A 1 325 ? 0.921 -1.960 -30.572 1.00 85.31 325 ARG A CA 1
ATOM 2497 C C . ARG A 1 325 ? 1.783 -1.066 -31.456 1.00 85.31 325 ARG A C 1
ATOM 2499 O O . ARG A 1 325 ? 2.853 -1.458 -31.909 1.00 85.31 325 ARG A O 1
ATOM 2506 N N . HIS A 1 326 ? 1.339 0.168 -31.677 1.00 82.12 326 HIS A N 1
ATOM 2507 C CA . HIS A 1 326 ? 2.038 1.098 -32.573 1.00 82.12 326 HIS A CA 1
ATOM 2508 C C . HIS A 1 326 ? 2.770 2.235 -31.845 1.00 82.12 326 HIS A C 1
ATOM 2510 O O . HIS A 1 326 ? 3.807 2.692 -32.322 1.00 82.12 326 HIS A O 1
ATOM 2516 N N . GLY A 1 327 ? 2.257 2.706 -30.707 1.00 84.56 327 GLY A N 1
ATOM 2517 C CA . GLY A 1 327 ? 2.797 3.860 -29.981 1.00 84.56 327 GLY A CA 1
ATOM 2518 C C . GLY A 1 327 ? 3.457 3.488 -28.656 1.00 84.56 327 GLY A C 1
ATOM 2519 O O . GLY A 1 327 ? 3.051 2.526 -28.003 1.00 84.56 327 GLY A O 1
ATOM 2520 N N . VAL A 1 328 ? 4.448 4.285 -28.250 1.00 90.38 328 VAL A N 1
ATOM 2521 C CA . VAL A 1 328 ? 5.043 4.235 -26.909 1.00 90.38 328 VAL A CA 1
ATOM 2522 C C . VAL A 1 328 ? 4.376 5.295 -26.046 1.00 90.38 328 VAL A C 1
ATOM 2524 O O . VAL A 1 328 ? 4.574 6.491 -26.249 1.00 90.38 328 VAL A O 1
ATOM 2527 N N . ASP A 1 329 ? 3.574 4.859 -25.085 1.00 91.81 329 ASP A N 1
ATOM 2528 C CA . ASP A 1 329 ? 2.983 5.728 -24.077 1.00 91.81 329 ASP A CA 1
ATOM 2529 C C . ASP A 1 329 ? 3.916 5.899 -22.867 1.00 91.81 329 ASP A C 1
ATOM 2531 O O . ASP A 1 329 ? 4.643 4.988 -22.458 1.00 91.81 329 ASP A O 1
ATOM 2535 N N . THR A 1 330 ? 3.869 7.087 -22.264 1.00 93.06 330 THR A N 1
ATOM 2536 C CA . THR A 1 330 ? 4.674 7.445 -21.089 1.00 93.06 330 THR A CA 1
ATOM 2537 C C . THR A 1 330 ? 4.489 6.493 -19.897 1.00 93.06 330 THR A C 1
ATOM 2539 O O . THR A 1 330 ? 5.496 6.172 -19.262 1.00 93.06 330 THR A O 1
ATOM 2542 N N . PRO A 1 331 ? 3.269 6.026 -19.549 1.00 92.75 331 PRO A N 1
ATOM 2543 C CA . PRO A 1 331 ? 3.083 5.073 -18.454 1.00 92.75 331 PRO A CA 1
ATOM 2544 C C . PRO A 1 331 ? 3.849 3.764 -18.662 1.00 92.75 331 PRO A C 1
ATOM 2546 O O . PRO A 1 331 ? 4.562 3.321 -17.762 1.00 92.75 331 PRO A O 1
ATOM 2549 N N . THR A 1 332 ? 3.775 3.189 -19.863 1.00 91.31 332 THR A N 1
ATOM 2550 C CA . THR A 1 332 ? 4.512 1.963 -20.199 1.00 91.31 332 THR A CA 1
ATOM 2551 C C . THR A 1 332 ? 6.017 2.183 -20.162 1.00 91.31 332 THR A C 1
ATOM 2553 O O . THR A 1 332 ? 6.741 1.364 -19.600 1.00 91.31 332 THR A O 1
ATOM 2556 N N . LEU A 1 333 ? 6.497 3.318 -20.676 1.00 94.38 333 LEU A N 1
ATOM 2557 C CA . LEU A 1 333 ? 7.916 3.665 -20.613 1.00 94.38 333 LEU A CA 1
ATOM 2558 C C . LEU A 1 333 ? 8.415 3.771 -19.161 1.00 94.38 333 LEU A C 1
ATOM 2560 O O . LEU A 1 333 ? 9.439 3.185 -18.819 1.00 94.38 333 LEU A O 1
ATOM 2564 N N . LYS A 1 334 ? 7.665 4.453 -18.283 1.00 94.25 334 LYS A N 1
ATOM 2565 C CA . LYS A 1 334 ? 7.986 4.556 -16.847 1.00 94.25 334 LYS A CA 1
ATOM 2566 C C . LYS A 1 334 ? 8.022 3.190 -16.162 1.00 94.25 334 LYS A C 1
ATOM 2568 O O . LYS A 1 334 ? 8.912 2.943 -15.352 1.00 94.25 334 LYS A O 1
ATOM 2573 N N . LEU A 1 335 ? 7.082 2.306 -16.498 1.00 94.75 335 LEU A N 1
ATOM 2574 C CA . LEU A 1 335 ? 7.031 0.948 -15.963 1.00 94.75 335 LEU A CA 1
ATOM 2575 C C . LEU A 1 335 ? 8.253 0.128 -16.401 1.00 94.75 335 LEU A C 1
ATOM 2577 O O . LEU A 1 335 ? 8.897 -0.489 -15.556 1.00 94.75 335 LEU A O 1
ATOM 2581 N N . LEU A 1 336 ? 8.625 0.172 -17.685 1.00 95.62 336 LEU A N 1
ATOM 2582 C CA . LEU A 1 336 ? 9.820 -0.510 -18.194 1.00 95.62 336 LEU A CA 1
ATOM 2583 C C . LEU A 1 336 ? 11.096 -0.001 -17.510 1.00 95.62 336 LEU A C 1
ATOM 2585 O O . LEU A 1 336 ? 11.919 -0.808 -17.086 1.00 95.62 336 LEU A O 1
ATOM 2589 N N . ILE A 1 337 ? 11.237 1.317 -17.334 1.00 95.81 337 ILE A N 1
ATOM 2590 C CA . ILE A 1 337 ? 12.370 1.916 -16.608 1.00 95.81 337 ILE A CA 1
ATOM 2591 C C . ILE A 1 337 ? 12.417 1.411 -15.163 1.00 95.81 337 ILE A C 1
ATOM 2593 O O . ILE A 1 337 ? 13.475 0.997 -14.693 1.00 95.81 337 ILE A O 1
ATOM 2597 N N . ALA A 1 338 ? 11.277 1.384 -14.468 1.00 95.56 338 ALA A N 1
ATOM 2598 C CA . ALA A 1 338 ? 11.207 0.889 -13.097 1.00 95.56 338 ALA A CA 1
ATOM 2599 C C . ALA A 1 338 ? 11.582 -0.600 -12.987 1.00 95.56 338 ALA A C 1
ATOM 2601 O O . ALA A 1 338 ? 12.251 -0.983 -12.030 1.00 95.56 338 ALA A O 1
ATOM 2602 N N . ILE A 1 339 ? 11.225 -1.433 -13.974 1.00 95.81 339 ILE A N 1
ATOM 2603 C CA . ILE A 1 339 ? 11.669 -2.836 -14.041 1.00 95.81 339 ILE A CA 1
ATOM 2604 C C . ILE A 1 339 ? 13.184 -2.920 -14.255 1.00 95.81 339 ILE A C 1
ATOM 2606 O O . ILE A 1 339 ? 13.866 -3.648 -13.532 1.00 95.81 339 ILE A O 1
ATOM 2610 N N . LEU A 1 340 ? 13.716 -2.174 -15.229 1.00 95.19 340 LEU A N 1
ATOM 2611 C CA . LEU A 1 340 ? 15.137 -2.197 -15.590 1.00 95.19 340 LEU A CA 1
ATOM 2612 C C . LEU A 1 340 ? 16.039 -1.747 -14.437 1.00 95.19 340 LEU A C 1
ATOM 2614 O O . LEU A 1 340 ? 17.097 -2.335 -14.242 1.00 95.19 340 LEU A O 1
ATOM 2618 N N . LEU A 1 341 ? 15.622 -0.725 -13.686 1.00 93.19 341 LEU A N 1
ATOM 2619 C CA . LEU A 1 341 ? 16.386 -0.165 -12.568 1.00 93.19 341 LEU A CA 1
ATOM 2620 C C . LEU A 1 341 ? 16.093 -0.854 -11.226 1.00 93.19 341 LEU A C 1
ATOM 2622 O O . LEU A 1 341 ? 16.921 -0.807 -10.321 1.00 93.19 341 LEU A O 1
ATOM 2626 N N . GLY A 1 342 ? 14.920 -1.477 -11.078 1.00 89.62 342 GLY A N 1
ATOM 2627 C CA . GLY A 1 342 ? 14.509 -2.166 -9.851 1.00 89.62 342 GLY A CA 1
ATOM 2628 C C . GLY A 1 342 ? 15.109 -3.564 -9.683 1.00 89.62 342 GLY A C 1
ATOM 2629 O O . GLY A 1 342 ? 15.063 -4.122 -8.585 1.00 89.62 342 GLY A O 1
ATOM 2630 N N . CYS A 1 343 ? 15.665 -4.140 -10.750 1.00 89.56 343 CYS A N 1
ATOM 2631 C CA . CYS A 1 343 ? 16.351 -5.429 -10.705 1.00 89.56 343 CYS A CA 1
ATOM 2632 C C . CYS A 1 343 ? 17.827 -5.278 -10.316 1.00 89.56 343 CYS A C 1
ATOM 2634 O O . CYS A 1 343 ? 18.469 -4.273 -10.614 1.00 89.56 343 CYS A O 1
ATOM 2636 N N . SER A 1 344 ? 18.386 -6.307 -9.670 1.00 86.00 344 SER A N 1
ATOM 2637 C CA . SER A 1 344 ? 19.824 -6.345 -9.385 1.00 86.00 344 SER A CA 1
ATOM 2638 C C . SER A 1 344 ? 20.634 -6.352 -10.684 1.00 86.00 344 SER A C 1
ATOM 2640 O O . SER A 1 344 ? 20.282 -7.051 -11.635 1.00 86.00 344 SER A O 1
ATOM 2642 N N . ARG A 1 345 ? 21.769 -5.644 -10.697 1.00 84.56 345 ARG A N 1
ATOM 2643 C CA . ARG A 1 345 ? 22.718 -5.663 -11.824 1.00 84.56 345 ARG A CA 1
ATOM 2644 C C . ARG A 1 345 ? 23.325 -7.049 -12.052 1.00 84.56 345 ARG A C 1
ATOM 2646 O O . ARG A 1 345 ? 23.717 -7.353 -13.171 1.00 84.56 345 ARG A O 1
ATOM 2653 N N . ASP A 1 346 ? 23.344 -7.890 -11.022 1.00 83.12 346 ASP A N 1
ATOM 2654 C CA . ASP A 1 346 ? 23.856 -9.262 -11.096 1.00 83.12 346 ASP A CA 1
ATOM 2655 C C . ASP A 1 346 ? 22.778 -10.276 -11.522 1.00 83.12 346 ASP A C 1
ATOM 2657 O O . ASP A 1 346 ? 23.036 -11.479 -11.568 1.00 83.12 346 ASP A O 1
ATOM 2661 N N . ALA A 1 347 ? 21.554 -9.818 -11.823 1.00 83.31 347 ALA A N 1
ATOM 2662 C CA . ALA A 1 347 ? 20.495 -10.685 -12.323 1.00 83.31 347 ALA A CA 1
ATOM 2663 C C . ALA A 1 347 ? 20.921 -11.347 -13.642 1.00 83.31 347 ALA A C 1
ATOM 2665 O O . ALA A 1 347 ? 21.395 -10.678 -14.563 1.00 83.31 347 ALA A O 1
ATOM 2666 N N . ASN A 1 348 ? 20.714 -12.660 -13.747 1.00 83.31 348 ASN A N 1
ATOM 2667 C CA . ASN A 1 348 ? 21.085 -13.437 -14.921 1.00 83.31 348 ASN A CA 1
ATOM 2668 C C . ASN A 1 348 ? 19.901 -14.295 -15.415 1.00 83.31 348 ASN A C 1
ATOM 2670 O O . ASN A 1 348 ? 19.554 -15.269 -14.746 1.00 83.31 348 ASN A O 1
ATOM 2674 N N . PRO A 1 349 ? 19.293 -13.978 -16.573 1.00 90.06 349 PRO A N 1
ATOM 2675 C CA . PRO A 1 349 ? 19.600 -12.835 -17.434 1.00 90.06 349 PRO A CA 1
ATOM 2676 C C . PRO A 1 349 ? 19.064 -11.510 -16.860 1.00 90.06 349 PRO A C 1
ATOM 2678 O O . PRO A 1 349 ? 17.983 -11.461 -16.272 1.00 90.06 349 PRO A O 1
ATOM 2681 N N . HIS A 1 350 ? 19.793 -10.411 -17.074 1.00 93.50 350 HIS A N 1
ATOM 2682 C CA . HIS A 1 350 ? 19.323 -9.075 -16.695 1.00 93.50 350 HIS A CA 1
ATOM 2683 C C . HIS A 1 350 ? 18.119 -8.665 -17.571 1.00 93.50 350 HIS A C 1
ATOM 2685 O O . HIS A 1 350 ? 18.152 -8.944 -18.775 1.00 93.50 350 HIS A O 1
ATOM 2691 N N . PRO A 1 351 ? 17.088 -7.961 -17.050 1.00 94.62 351 PRO A N 1
ATOM 2692 C CA . PRO A 1 351 ? 15.886 -7.609 -17.818 1.00 94.62 351 PRO A CA 1
ATOM 2693 C C . PRO A 1 351 ? 16.159 -6.941 -19.168 1.00 94.62 351 PRO A C 1
ATOM 2695 O O . PRO A 1 351 ? 15.482 -7.232 -20.150 1.00 94.62 351 PRO A O 1
ATOM 2698 N N . VAL A 1 352 ? 17.195 -6.097 -19.238 1.00 95.69 352 VAL A N 1
ATOM 2699 C CA . VAL A 1 352 ? 17.610 -5.398 -20.470 1.00 95.69 352 VAL A CA 1
ATOM 2700 C C . VAL A 1 352 ? 17.839 -6.345 -21.654 1.00 95.69 352 VAL A C 1
ATOM 2702 O O . VAL A 1 352 ? 17.581 -5.976 -22.794 1.00 95.69 352 VAL A O 1
ATOM 2705 N N . THR A 1 353 ? 18.237 -7.592 -21.390 1.00 95.25 353 THR A N 1
ATOM 2706 C CA . THR A 1 353 ? 18.456 -8.604 -22.432 1.00 95.25 353 THR A CA 1
ATOM 2707 C C . THR A 1 353 ? 17.185 -8.966 -23.201 1.00 95.25 353 THR A C 1
ATOM 2709 O O . THR A 1 353 ? 17.276 -9.426 -24.337 1.00 95.25 353 THR A O 1
ATOM 2712 N N . GLY A 1 354 ? 15.998 -8.684 -22.648 1.00 95.19 354 GLY A N 1
ATOM 2713 C CA . GLY A 1 354 ? 14.726 -8.828 -23.356 1.00 95.19 354 GLY A CA 1
ATOM 2714 C C . GLY A 1 354 ? 14.625 -7.949 -24.609 1.00 95.19 354 GLY A C 1
ATOM 2715 O O . GLY A 1 354 ? 13.951 -8.331 -25.567 1.00 95.19 354 GLY A O 1
ATOM 2716 N N . PHE A 1 355 ? 15.350 -6.824 -24.657 1.00 96.19 355 PHE A N 1
ATOM 2717 C CA . PHE A 1 355 ? 15.440 -5.963 -25.841 1.00 96.19 355 PHE A CA 1
ATOM 2718 C C . PHE A 1 355 ? 16.417 -6.471 -26.901 1.00 96.19 355 PHE A C 1
ATOM 2720 O O . PHE A 1 355 ? 16.368 -5.997 -28.031 1.00 96.19 355 PHE A O 1
ATOM 2727 N N . TRP A 1 356 ? 17.308 -7.408 -26.567 1.00 94.44 356 TRP A N 1
ATOM 2728 C CA . TRP A 1 356 ? 18.403 -7.824 -27.454 1.00 94.44 356 TRP A CA 1
ATOM 2729 C C . TRP A 1 356 ? 18.032 -8.968 -28.405 1.00 94.44 356 TRP A C 1
ATOM 2731 O O . TRP A 1 356 ? 18.837 -9.398 -29.231 1.00 94.44 356 TRP A O 1
ATOM 2741 N N . THR A 1 357 ? 16.790 -9.447 -28.322 1.00 91.62 357 THR A N 1
ATOM 2742 C CA . THR A 1 357 ? 16.201 -10.368 -29.303 1.00 91.62 357 THR A CA 1
ATOM 2743 C C . THR A 1 357 ? 15.349 -9.598 -30.303 1.00 91.62 357 THR A C 1
ATOM 2745 O O . THR A 1 357 ? 14.823 -8.543 -29.968 1.00 91.62 357 THR A O 1
ATOM 2748 N N . ILE A 1 358 ? 15.191 -10.114 -31.521 1.00 93.44 358 ILE A N 1
ATOM 2749 C CA . ILE A 1 358 ? 14.281 -9.510 -32.500 1.00 93.44 358 ILE A CA 1
ATOM 2750 C C . ILE A 1 358 ? 12.843 -9.803 -32.078 1.00 93.44 358 ILE A C 1
ATOM 2752 O O . ILE A 1 358 ? 12.471 -10.966 -31.905 1.00 93.44 358 ILE A O 1
ATOM 2756 N N . TRP A 1 359 ? 12.067 -8.743 -31.872 1.00 95.81 359 TRP A N 1
ATOM 2757 C CA . TRP A 1 359 ? 10.653 -8.830 -31.531 1.00 95.81 359 TRP A CA 1
ATOM 2758 C C . TRP A 1 359 ? 9.812 -9.102 -32.779 1.00 95.81 359 TRP A C 1
ATOM 2760 O O . TRP A 1 359 ? 10.185 -8.742 -33.897 1.00 95.81 359 TRP A O 1
ATOM 2770 N N . SER A 1 360 ? 8.652 -9.716 -32.576 1.00 94.56 360 SER A N 1
ATOM 2771 C CA . SER A 1 360 ? 7.636 -9.941 -33.606 1.00 94.56 360 SER A CA 1
ATOM 2772 C C . SER A 1 360 ? 7.160 -8.601 -34.171 1.00 94.56 360 SER A C 1
ATOM 2774 O O . SER A 1 360 ? 7.033 -8.439 -35.383 1.00 94.56 360 SER A O 1
ATOM 2776 N N . ASN A 1 361 ? 6.977 -7.608 -33.298 1.00 95.12 361 ASN A N 1
ATOM 2777 C CA . ASN A 1 361 ? 6.734 -6.219 -33.653 1.00 95.12 361 ASN A CA 1
ATOM 2778 C C . ASN A 1 361 ? 8.029 -5.391 -33.566 1.00 95.12 361 ASN A C 1
ATOM 2780 O O . ASN A 1 361 ? 8.251 -4.603 -32.641 1.00 95.12 361 ASN A O 1
ATOM 2784 N N . ALA A 1 362 ? 8.895 -5.564 -34.565 1.00 95.19 362 ALA A N 1
ATOM 2785 C CA . ALA A 1 362 ? 10.179 -4.869 -34.658 1.00 95.19 362 ALA A CA 1
ATOM 2786 C C . ALA A 1 362 ? 10.058 -3.331 -34.675 1.00 95.19 362 ALA A C 1
ATOM 2788 O O . ALA A 1 362 ? 10.909 -2.637 -34.120 1.00 95.19 362 ALA A O 1
ATOM 2789 N N . LEU A 1 363 ? 8.996 -2.776 -35.274 1.00 95.06 363 LEU A N 1
ATOM 2790 C CA . LEU A 1 363 ? 8.765 -1.326 -35.270 1.00 95.06 363 LEU A CA 1
ATOM 2791 C C . LEU A 1 363 ? 8.505 -0.806 -33.856 1.00 95.06 363 LEU A C 1
ATOM 2793 O O . LEU A 1 363 ? 9.042 0.234 -33.474 1.00 95.06 363 LEU A O 1
ATOM 2797 N N . TYR A 1 364 ? 7.707 -1.526 -33.067 1.00 95.50 364 TYR A N 1
ATOM 2798 C CA . TYR A 1 364 ? 7.455 -1.152 -31.680 1.00 95.50 364 TYR A CA 1
ATOM 2799 C C . TYR A 1 364 ? 8.714 -1.273 -30.816 1.00 95.50 364 TYR A C 1
ATOM 2801 O O . TYR A 1 364 ? 9.000 -0.363 -30.038 1.00 95.50 364 TYR A O 1
ATOM 2809 N N . GLN A 1 365 ? 9.511 -2.328 -31.014 1.00 96.38 365 GLN A N 1
ATOM 2810 C CA . GLN A 1 365 ? 10.818 -2.475 -30.369 1.00 96.38 365 GLN A CA 1
ATOM 2811 C C . GLN A 1 365 ? 11.727 -1.268 -30.647 1.00 96.38 365 GLN A C 1
ATOM 2813 O O . GLN A 1 365 ? 12.269 -0.683 -29.710 1.00 96.38 365 GLN A O 1
ATOM 2818 N N . LEU A 1 366 ? 11.861 -0.855 -31.914 1.00 96.06 366 LEU A N 1
ATOM 2819 C CA . LEU A 1 366 ? 12.663 0.314 -32.294 1.00 96.06 366 LEU A CA 1
ATOM 2820 C C . LEU A 1 366 ? 12.132 1.603 -31.668 1.00 96.06 366 LEU A C 1
ATOM 2822 O O . LEU A 1 366 ? 12.911 2.378 -31.126 1.00 96.06 366 LEU A O 1
ATOM 2826 N N . ARG A 1 367 ? 10.812 1.817 -31.678 1.00 95.44 367 ARG A N 1
ATOM 2827 C CA . ARG A 1 367 ? 10.196 2.999 -31.055 1.00 95.44 367 ARG A CA 1
ATOM 2828 C C . ARG A 1 367 ? 10.426 3.038 -29.542 1.00 95.44 367 ARG A C 1
ATOM 2830 O O . ARG A 1 367 ? 10.672 4.113 -29.002 1.00 95.44 367 ARG A O 1
ATOM 2837 N N . LEU A 1 368 ? 10.371 1.893 -28.856 1.00 95.81 368 LEU A N 1
ATOM 2838 C CA . LEU A 1 368 ? 10.695 1.796 -27.428 1.00 95.81 368 LEU A CA 1
ATOM 2839 C C . LEU A 1 368 ? 12.163 2.127 -27.155 1.00 95.81 368 LEU A C 1
ATOM 2841 O O . LEU A 1 368 ? 12.453 2.898 -26.241 1.00 95.81 368 LEU A O 1
ATOM 2845 N N . LEU A 1 369 ? 13.078 1.566 -27.948 1.00 96.88 369 LEU A N 1
ATOM 2846 C CA . LEU A 1 369 ? 14.506 1.851 -27.830 1.00 96.88 369 LEU A CA 1
ATOM 2847 C C . LEU A 1 369 ? 14.804 3.328 -28.112 1.00 96.88 369 LEU A C 1
ATOM 2849 O O . LEU A 1 369 ? 15.494 3.957 -27.318 1.00 96.88 369 LEU A O 1
ATOM 2853 N N . ASP A 1 370 ? 14.241 3.907 -29.174 1.00 96.44 370 ASP A N 1
ATOM 2854 C CA . ASP A 1 370 ? 14.387 5.331 -29.505 1.00 96.44 370 ASP A CA 1
ATOM 2855 C C . ASP A 1 370 ? 13.858 6.234 -28.382 1.00 96.44 370 ASP A C 1
ATOM 2857 O O . ASP A 1 370 ? 14.521 7.197 -27.990 1.00 96.44 370 ASP A O 1
ATOM 2861 N N . ALA A 1 371 ? 12.708 5.884 -27.794 1.00 96.25 371 ALA A N 1
ATOM 2862 C CA . ALA A 1 371 ? 12.154 6.601 -26.651 1.00 96.25 371 ALA A CA 1
ATOM 2863 C C . ALA A 1 371 ? 13.084 6.540 -25.429 1.00 96.25 371 ALA A C 1
ATOM 2865 O O . ALA A 1 371 ? 13.330 7.574 -24.814 1.00 96.25 371 ALA A O 1
ATOM 2866 N N . LEU A 1 372 ? 13.640 5.367 -25.099 1.00 96.44 372 LEU A N 1
ATOM 2867 C CA . LEU A 1 372 ? 14.602 5.203 -24.001 1.00 96.44 372 LEU A CA 1
ATOM 2868 C C . LEU A 1 372 ? 15.912 5.968 -24.249 1.00 96.44 372 LEU A C 1
ATOM 2870 O O . LEU A 1 372 ? 16.452 6.574 -23.327 1.00 96.44 372 LEU A O 1
ATOM 2874 N N . LEU A 1 373 ? 16.418 5.961 -25.485 1.00 95.62 373 LEU A N 1
ATOM 2875 C CA . LEU A 1 373 ? 17.649 6.656 -25.883 1.00 95.62 373 LEU A CA 1
ATOM 2876 C C . LEU A 1 373 ? 17.499 8.180 -25.888 1.00 95.62 373 LEU A C 1
ATOM 2878 O O . LEU A 1 373 ? 18.490 8.890 -25.731 1.00 95.62 373 LEU A O 1
ATOM 2882 N N . SER A 1 374 ? 16.272 8.672 -26.057 1.00 95.06 374 SER A N 1
ATOM 2883 C CA . SER A 1 374 ? 15.948 10.101 -26.061 1.00 95.06 374 SER A CA 1
ATOM 2884 C C . SER A 1 374 ? 15.770 10.688 -24.655 1.00 95.06 374 SER A C 1
ATOM 2886 O O . SER A 1 374 ? 15.602 11.901 -24.517 1.00 95.06 374 SER A O 1
ATOM 2888 N N . LEU A 1 375 ? 15.777 9.857 -23.605 1.00 95.12 375 LEU A N 1
ATOM 2889 C CA . LEU A 1 375 ? 15.635 10.330 -22.231 1.00 95.12 375 LEU A CA 1
ATOM 2890 C C . LEU A 1 375 ? 16.915 11.018 -21.729 1.00 95.12 375 LEU A C 1
ATOM 2892 O O . LEU A 1 375 ? 18.025 10.619 -22.090 1.00 95.12 375 LEU A O 1
ATOM 2896 N N . PRO A 1 376 ? 16.779 12.016 -20.838 1.00 92.81 376 PRO A N 1
ATOM 2897 C CA . PRO A 1 376 ? 17.906 12.562 -20.093 1.00 92.81 376 PRO A CA 1
ATOM 2898 C C . PRO A 1 376 ? 18.675 11.469 -19.330 1.00 92.81 376 PRO A C 1
ATOM 2900 O O . PRO A 1 376 ? 18.075 10.553 -18.763 1.00 92.81 376 PRO A O 1
ATOM 2903 N N . GLY A 1 377 ? 20.008 11.570 -19.288 1.00 87.06 377 GLY A N 1
ATOM 2904 C CA . GLY A 1 377 ? 20.874 10.535 -18.702 1.00 87.06 377 GLY A CA 1
ATOM 2905 C C . GLY A 1 377 ? 20.732 10.343 -17.185 1.00 87.06 377 GLY A C 1
ATOM 2906 O O . GLY A 1 377 ? 21.154 9.314 -16.661 1.00 87.06 377 GLY A O 1
ATOM 2907 N N . ASP A 1 378 ? 20.143 11.313 -16.486 1.00 89.12 378 ASP A N 1
ATOM 2908 C CA . ASP A 1 378 ? 19.726 11.238 -15.081 1.00 89.12 378 ASP A CA 1
ATOM 2909 C C . ASP A 1 378 ? 18.393 10.490 -14.894 1.00 89.12 378 ASP A C 1
ATOM 2911 O O . ASP A 1 378 ? 18.139 9.956 -13.818 1.00 89.12 378 ASP A O 1
ATOM 2915 N N . THR A 1 379 ? 17.566 10.407 -15.942 1.00 91.06 379 THR A N 1
ATOM 2916 C CA . THR A 1 379 ? 16.326 9.616 -15.953 1.00 91.06 379 THR A CA 1
ATOM 2917 C C . THR A 1 379 ? 16.592 8.162 -16.336 1.00 91.06 379 THR A C 1
ATOM 2919 O O . THR A 1 379 ? 16.096 7.248 -15.678 1.00 91.06 379 THR A O 1
ATOM 2922 N N . PHE A 1 380 ? 17.350 7.932 -17.412 1.00 94.94 380 PHE A N 1
ATOM 2923 C CA . PHE A 1 380 ? 17.683 6.590 -17.884 1.00 94.94 380 PHE A CA 1
ATOM 2924 C C . PHE A 1 380 ? 18.945 6.589 -18.752 1.00 94.94 380 PHE A C 1
ATOM 2926 O O . PHE A 1 380 ? 19.138 7.467 -19.591 1.00 94.94 380 PHE A O 1
ATOM 2933 N N . ASN A 1 381 ? 19.796 5.572 -18.591 1.00 93.62 381 ASN A N 1
ATOM 2934 C CA . ASN A 1 381 ? 20.991 5.406 -19.412 1.00 93.62 381 ASN A CA 1
ATOM 2935 C C . ASN A 1 381 ? 21.407 3.929 -19.498 1.00 93.62 381 ASN A C 1
ATOM 2937 O O . ASN A 1 381 ? 21.681 3.302 -18.473 1.00 93.62 381 ASN A O 1
ATOM 2941 N N . PHE A 1 382 ? 21.528 3.380 -20.712 1.00 93.69 382 PHE A N 1
ATOM 2942 C CA . PHE A 1 382 ? 21.916 1.976 -20.910 1.00 93.69 382 PHE A CA 1
ATOM 2943 C C . PHE A 1 382 ? 23.296 1.632 -20.337 1.00 93.69 382 PHE A C 1
ATOM 2945 O O . PHE A 1 382 ? 23.515 0.492 -19.940 1.00 93.69 382 PHE A O 1
ATOM 2952 N N . VAL A 1 383 ? 24.209 2.600 -20.208 1.00 91.75 383 VAL A N 1
ATOM 2953 C CA . VAL A 1 383 ? 25.539 2.386 -19.609 1.00 91.75 383 VAL A CA 1
ATOM 2954 C C . VAL A 1 383 ? 25.446 1.992 -18.130 1.00 91.75 383 VAL A C 1
ATOM 2956 O O . VAL A 1 383 ? 26.351 1.329 -17.609 1.00 91.75 383 VAL A O 1
ATOM 2959 N N . GLN A 1 384 ? 24.364 2.372 -17.441 1.00 90.50 384 GL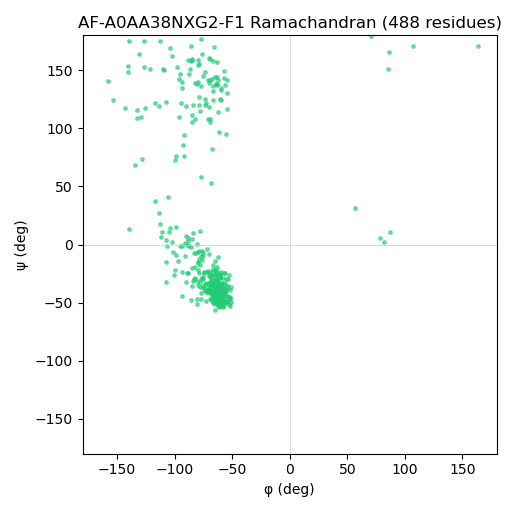N A N 1
ATOM 2960 C CA . GLN A 1 384 ? 24.115 1.990 -16.047 1.00 90.50 384 GLN A CA 1
ATOM 2961 C C . GLN A 1 384 ? 23.685 0.517 -15.923 1.00 90.50 384 GLN A C 1
ATOM 2963 O O . GLN A 1 384 ? 23.908 -0.111 -14.883 1.00 90.50 384 GLN A O 1
ATOM 2968 N N . LEU A 1 385 ? 23.133 -0.058 -16.994 1.00 92.94 385 LEU A N 1
ATOM 2969 C CA . LEU A 1 385 ? 22.692 -1.448 -17.040 1.00 92.94 385 LEU A CA 1
ATOM 2970 C C . LEU A 1 385 ? 23.858 -2.392 -17.404 1.00 92.94 385 LEU A C 1
ATOM 2972 O O . LEU A 1 385 ? 24.863 -1.958 -17.974 1.00 92.94 385 LEU A O 1
ATOM 2976 N N . PRO A 1 386 ? 23.772 -3.688 -17.056 1.00 92.31 386 PRO A N 1
ATOM 2977 C CA . PRO A 1 386 ? 24.709 -4.700 -17.541 1.00 92.31 386 PRO A CA 1
ATOM 2978 C C . PRO A 1 386 ? 24.632 -4.855 -19.065 1.00 92.31 386 PRO A C 1
ATOM 2980 O O . PRO A 1 386 ? 23.542 -4.886 -19.633 1.00 92.31 386 PRO A O 1
ATOM 2983 N N . GLY A 1 387 ? 25.785 -4.990 -19.720 1.00 89.81 387 GLY A N 1
ATOM 2984 C CA . GLY A 1 387 ? 25.871 -5.172 -21.168 1.00 89.81 387 GLY A CA 1
ATOM 2985 C C . GLY A 1 387 ? 27.272 -4.905 -21.707 1.00 89.81 387 GLY A C 1
ATOM 2986 O O . GLY A 1 387 ? 28.149 -4.408 -20.990 1.00 89.81 387 GLY A O 1
ATOM 2987 N N . ARG A 1 388 ? 27.485 -5.234 -22.982 1.00 92.44 388 ARG A N 1
ATOM 2988 C CA . ARG A 1 388 ? 28.741 -4.942 -23.681 1.00 92.44 388 ARG A CA 1
ATOM 2989 C C . ARG A 1 388 ? 28.762 -3.481 -24.113 1.00 92.44 388 ARG A C 1
ATOM 2991 O O . ARG A 1 388 ? 27.761 -2.939 -24.580 1.00 92.44 388 ARG A O 1
ATOM 2998 N N . ARG A 1 389 ? 29.920 -2.842 -23.974 1.00 92.62 389 ARG A N 1
ATOM 2999 C CA . ARG A 1 389 ? 30.134 -1.434 -24.333 1.00 92.62 389 ARG A CA 1
ATOM 3000 C C . ARG A 1 389 ? 31.013 -1.344 -25.571 1.00 92.62 389 ARG A C 1
ATOM 3002 O O . ARG A 1 389 ? 31.860 -2.203 -25.783 1.00 92.62 389 ARG A O 1
ATOM 3009 N N . ILE A 1 390 ? 30.808 -0.292 -26.355 1.00 91.69 390 ILE A N 1
ATOM 3010 C CA . ILE A 1 390 ? 31.578 -0.013 -27.573 1.00 91.69 390 ILE A CA 1
ATOM 3011 C C . ILE A 1 390 ? 32.945 0.570 -27.205 1.00 91.69 390 ILE A C 1
ATOM 3013 O O . ILE A 1 390 ? 33.958 0.220 -27.803 1.00 91.69 390 ILE A O 1
ATOM 3017 N N . VAL A 1 391 ? 32.966 1.477 -26.225 1.00 89.50 391 VAL A N 1
ATOM 3018 C CA . VAL A 1 391 ? 34.178 2.111 -25.703 1.00 89.50 391 VAL A CA 1
ATOM 3019 C C . VAL A 1 391 ? 34.231 1.902 -24.196 1.00 89.50 391 VAL A C 1
ATOM 3021 O O . VAL A 1 391 ? 33.364 2.387 -23.458 1.00 89.50 391 VAL A O 1
ATOM 3024 N N . THR A 1 392 ? 35.259 1.201 -23.726 1.00 87.56 392 THR A N 1
ATOM 3025 C CA . THR A 1 392 ? 35.542 1.029 -22.296 1.00 87.56 392 THR A CA 1
ATOM 3026 C C . THR A 1 392 ? 36.702 1.915 -21.841 1.00 87.56 392 THR A C 1
ATOM 3028 O O . THR A 1 392 ? 37.400 2.536 -22.644 1.00 87.56 392 THR A O 1
ATOM 3031 N N . VAL A 1 393 ? 36.899 2.012 -20.524 1.00 84.62 393 VAL A N 1
ATOM 3032 C CA . VAL A 1 393 ? 38.062 2.707 -19.943 1.00 84.62 393 VAL A CA 1
ATOM 3033 C C . VAL A 1 393 ? 39.354 1.950 -20.253 1.00 84.62 393 VAL A C 1
ATOM 3035 O O . VAL A 1 393 ? 40.388 2.571 -20.493 1.00 84.62 393 VAL A O 1
ATOM 3038 N N . GLU A 1 394 ? 39.285 0.620 -20.291 1.00 84.62 394 GLU A N 1
ATOM 3039 C CA . GLU A 1 394 ? 40.421 -0.254 -20.582 1.00 84.62 394 GLU A CA 1
ATOM 3040 C C . GLU A 1 394 ? 40.916 -0.070 -22.020 1.00 84.62 394 GLU A C 1
ATOM 3042 O O . GLU A 1 394 ? 42.121 0.062 -22.229 1.00 84.62 394 GLU A O 1
ATOM 3047 N N . ASP A 1 395 ? 39.998 0.070 -22.985 1.00 80.44 395 ASP A N 1
ATOM 3048 C CA . ASP A 1 395 ? 40.336 0.286 -24.401 1.00 80.44 395 ASP A CA 1
ATOM 3049 C C . ASP A 1 395 ? 41.199 1.539 -24.633 1.00 80.44 395 ASP A C 1
ATOM 3051 O O . ASP A 1 395 ? 41.983 1.593 -25.578 1.00 80.44 395 ASP A O 1
ATOM 3055 N N . VAL A 1 396 ? 41.069 2.558 -23.776 1.00 83.56 396 VAL A N 1
ATOM 3056 C CA . VAL A 1 396 ? 41.744 3.859 -23.939 1.00 83.56 396 VAL A CA 1
ATOM 3057 C C . VAL A 1 396 ? 42.825 4.116 -22.889 1.00 83.56 396 VAL A C 1
ATOM 3059 O O . VAL A 1 396 ? 43.418 5.198 -22.855 1.00 83.56 396 VAL A O 1
ATOM 3062 N N . ALA A 1 397 ? 43.133 3.132 -22.041 1.00 83.69 397 ALA A N 1
ATOM 3063 C CA . ALA A 1 397 ? 44.075 3.282 -20.932 1.00 83.69 397 ALA A CA 1
ATOM 3064 C C . ALA A 1 397 ? 45.503 3.634 -21.396 1.00 83.69 397 ALA A C 1
ATOM 3066 O O . ALA A 1 397 ? 46.178 4.451 -20.760 1.00 83.69 397 ALA A O 1
ATOM 3067 N N . SER A 1 398 ? 45.944 3.088 -22.531 1.00 82.88 398 SER A N 1
ATOM 3068 C CA . SER A 1 398 ? 47.252 3.351 -23.152 1.00 82.88 398 SER A CA 1
ATOM 3069 C C . SER A 1 398 ? 47.229 4.467 -24.206 1.00 82.88 398 SER A C 1
ATOM 3071 O O . SER A 1 398 ? 48.276 4.813 -24.751 1.00 82.88 398 SER A O 1
ATOM 3073 N N . ALA A 1 399 ? 46.061 5.057 -24.482 1.00 84.88 399 ALA A N 1
ATOM 3074 C CA . ALA A 1 399 ? 45.905 6.062 -25.526 1.00 84.88 399 ALA A CA 1
ATOM 3075 C C . ALA A 1 399 ? 46.464 7.441 -25.120 1.00 84.88 399 ALA A C 1
ATOM 3077 O O . ALA A 1 399 ? 46.699 7.736 -23.939 1.00 84.88 399 ALA A O 1
ATOM 3078 N N . SER A 1 400 ? 46.656 8.313 -26.115 1.00 85.06 400 SER A N 1
ATOM 3079 C CA . SER A 1 400 ? 47.120 9.688 -25.902 1.00 85.06 400 SER A CA 1
ATOM 3080 C C . SER A 1 400 ? 46.116 10.512 -25.070 1.00 85.06 400 SER A C 1
ATOM 3082 O O . SER A 1 400 ? 44.921 10.199 -25.055 1.00 85.06 400 SER A O 1
ATOM 3084 N N . PRO A 1 401 ? 46.550 11.593 -24.389 1.00 83.75 401 PRO A N 1
ATOM 3085 C CA . PRO A 1 401 ? 45.657 12.434 -23.581 1.00 83.75 401 PRO A CA 1
ATOM 3086 C C . PRO A 1 401 ? 44.449 12.978 -24.357 1.00 83.75 401 PRO A C 1
ATOM 3088 O O . PRO A 1 401 ? 43.342 13.030 -23.825 1.00 83.75 401 PRO A O 1
ATOM 3091 N N . THR A 1 402 ? 44.638 13.322 -25.633 1.00 81.75 402 THR A N 1
ATOM 3092 C CA . THR A 1 402 ? 43.568 13.791 -26.523 1.00 81.75 402 THR A CA 1
ATOM 3093 C C . THR A 1 402 ? 42.519 12.707 -26.770 1.00 81.75 402 THR A C 1
ATOM 3095 O O . THR A 1 402 ? 41.324 12.977 -26.673 1.00 81.75 402 THR A O 1
ATOM 3098 N N . VAL A 1 403 ? 42.949 11.466 -27.029 1.00 78.94 403 VAL A N 1
ATOM 3099 C CA . VAL A 1 403 ? 42.042 10.326 -27.244 1.00 78.94 403 VAL A CA 1
ATOM 3100 C C . VAL A 1 403 ? 41.304 9.968 -25.955 1.00 78.94 403 VAL A C 1
ATOM 3102 O O . VAL A 1 403 ? 40.104 9.724 -25.996 1.00 78.94 403 VAL A O 1
ATOM 3105 N N . LYS A 1 404 ? 41.975 10.026 -24.798 1.00 82.12 404 LYS A N 1
ATOM 3106 C CA . LYS A 1 404 ? 41.333 9.833 -23.486 1.00 82.12 404 LYS A CA 1
ATOM 3107 C C . LYS A 1 404 ? 40.248 10.874 -23.205 1.00 82.12 404 LYS A C 1
ATOM 3109 O O . LYS A 1 404 ? 39.170 10.509 -22.750 1.00 82.12 404 LYS A O 1
ATOM 3114 N N . SER A 1 405 ? 40.518 12.147 -23.503 1.00 82.38 405 SER A N 1
ATOM 3115 C CA . SER A 1 405 ? 39.550 13.242 -23.343 1.00 82.38 405 SER A CA 1
ATOM 3116 C C . SER A 1 405 ? 38.311 13.043 -24.223 1.00 82.38 405 SER A C 1
ATOM 3118 O O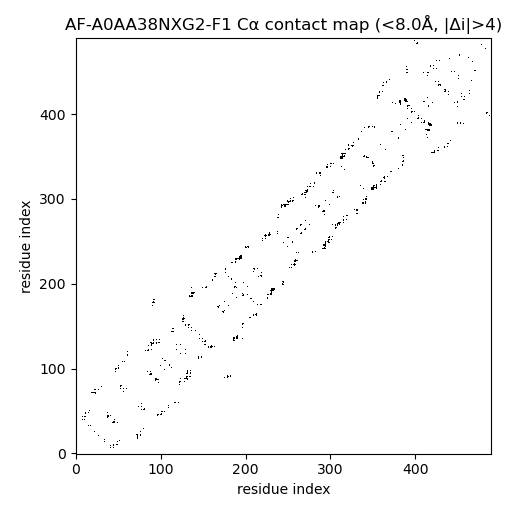 . SER A 1 405 ? 37.181 13.129 -23.750 1.00 82.38 405 SER A O 1
ATOM 3120 N N . LEU A 1 406 ? 38.511 12.686 -25.494 1.00 79.12 406 LEU A N 1
ATOM 3121 C CA . LEU A 1 406 ? 37.416 12.407 -26.424 1.00 79.12 406 LEU A CA 1
ATOM 3122 C C . LEU A 1 406 ? 36.628 11.139 -26.035 1.00 79.12 406 LEU A C 1
ATOM 3124 O O . LEU A 1 406 ? 35.402 11.136 -26.092 1.00 79.12 406 LEU A O 1
ATOM 3128 N N . ALA A 1 407 ? 37.309 10.082 -25.583 1.00 83.06 407 ALA A N 1
ATOM 3129 C CA . ALA A 1 407 ? 36.670 8.856 -25.110 1.00 83.06 407 ALA A CA 1
ATOM 3130 C C . ALA A 1 407 ? 35.796 9.094 -23.873 1.00 83.06 407 ALA A C 1
ATOM 3132 O O . ALA A 1 407 ? 34.705 8.533 -23.776 1.00 83.06 407 ALA A O 1
ATOM 3133 N N . ALA A 1 408 ? 36.233 9.963 -22.958 1.00 84.94 408 ALA A N 1
ATOM 3134 C CA . ALA A 1 408 ? 35.460 10.316 -21.772 1.00 84.94 408 ALA A CA 1
ATOM 3135 C C . ALA A 1 408 ? 34.079 10.907 -22.125 1.00 84.94 408 ALA A C 1
ATOM 3137 O O . ALA A 1 408 ? 33.108 10.637 -21.420 1.00 84.94 408 ALA A O 1
ATOM 3138 N N . ASN A 1 409 ? 33.964 11.633 -23.245 1.00 83.06 409 ASN A N 1
ATOM 3139 C CA . ASN A 1 409 ? 32.696 12.221 -23.695 1.00 83.06 409 ASN A CA 1
ATOM 3140 C C . ASN A 1 409 ? 31.670 11.172 -24.152 1.00 83.06 409 ASN A C 1
ATOM 3142 O O . ASN A 1 409 ? 30.469 11.384 -24.004 1.00 83.06 409 ASN A O 1
ATOM 3146 N N . VAL A 1 410 ? 32.124 10.040 -24.699 1.00 87.06 410 VAL A N 1
ATOM 3147 C CA . VAL A 1 410 ? 31.238 8.991 -25.238 1.00 87.06 410 VAL A CA 1
ATOM 3148 C C . VAL A 1 410 ? 31.034 7.824 -24.272 1.00 87.06 410 VAL A C 1
ATOM 3150 O O . VAL A 1 410 ? 30.019 7.136 -24.348 1.00 87.06 410 VAL A O 1
ATOM 3153 N N . GLN A 1 411 ? 31.949 7.620 -23.319 1.00 89.00 411 GLN A N 1
ATOM 3154 C CA . GLN A 1 411 ? 31.896 6.512 -22.358 1.00 89.00 411 GLN A CA 1
ATOM 3155 C C . GLN A 1 411 ? 30.627 6.514 -21.498 1.00 89.00 411 GLN A C 1
ATOM 3157 O O . GLN A 1 411 ? 30.087 5.444 -21.216 1.00 89.00 411 GLN A O 1
ATOM 3162 N N . GLY A 1 412 ? 30.154 7.697 -21.097 1.00 88.50 412 GLY A N 1
ATOM 3163 C CA . GLY A 1 412 ? 28.933 7.868 -20.307 1.00 88.50 412 GLY A CA 1
ATOM 3164 C C . GLY A 1 412 ? 27.651 7.988 -21.134 1.00 88.50 412 GLY A C 1
ATOM 3165 O O . GLY A 1 412 ? 26.574 8.133 -20.559 1.00 88.50 412 GLY A O 1
ATOM 3166 N N . HIS A 1 413 ? 27.736 7.958 -22.464 1.00 91.38 413 HIS A N 1
ATOM 3167 C CA . HIS A 1 413 ? 26.588 8.195 -23.333 1.00 91.38 413 HIS A CA 1
ATOM 3168 C C . HIS A 1 413 ? 25.724 6.936 -23.465 1.00 91.38 413 HIS A C 1
ATOM 3170 O O . HIS A 1 413 ? 26.249 5.853 -23.691 1.00 91.38 413 HIS A O 1
ATOM 3176 N N . THR A 1 414 ? 24.394 7.073 -23.426 1.00 93.88 414 THR A N 1
ATOM 3177 C CA . THR A 1 414 ? 23.446 5.937 -23.518 1.00 93.88 414 THR A CA 1
ATOM 3178 C C . THR A 1 414 ? 23.603 5.071 -24.781 1.00 93.88 414 THR A C 1
ATOM 3180 O O . THR A 1 414 ? 23.325 3.878 -24.763 1.00 93.88 414 THR A O 1
ATOM 3183 N N . TRP A 1 415 ? 24.146 5.643 -25.859 1.00 94.62 415 TRP A N 1
ATOM 3184 C CA . TRP A 1 415 ? 24.450 4.945 -27.109 1.00 94.62 415 TRP A CA 1
ATOM 3185 C C . TRP A 1 415 ? 25.690 4.042 -27.028 1.00 94.62 415 TRP A C 1
ATOM 3187 O O . TRP A 1 415 ? 25.930 3.261 -27.943 1.00 94.62 415 TRP A O 1
ATOM 3197 N N . ASN A 1 416 ? 26.478 4.106 -25.950 1.00 94.38 416 ASN A N 1
ATOM 3198 C CA . ASN A 1 416 ? 27.642 3.248 -25.722 1.00 94.38 416 ASN A CA 1
ATOM 3199 C C . ASN A 1 416 ? 27.229 1.830 -25.270 1.00 94.38 416 ASN A C 1
ATOM 3201 O O . ASN A 1 416 ? 27.612 1.357 -24.198 1.00 94.38 416 ASN A O 1
ATOM 3205 N N . SER A 1 417 ? 26.435 1.151 -26.096 1.00 94.81 417 SER A N 1
ATOM 3206 C CA . SER A 1 417 ? 25.961 -0.219 -25.899 1.00 94.81 417 SER A CA 1
ATOM 3207 C C . SER A 1 417 ? 26.166 -1.007 -27.189 1.00 94.81 417 SER A C 1
ATOM 3209 O O . SER A 1 417 ? 25.557 -0.700 -28.209 1.00 94.81 417 SER A O 1
ATOM 3211 N N . LEU A 1 418 ? 27.026 -2.025 -27.157 1.00 93.56 418 LEU A N 1
ATOM 3212 C CA . LEU A 1 418 ? 27.275 -2.872 -28.325 1.00 93.56 418 LEU A CA 1
ATOM 3213 C C . LEU A 1 418 ? 26.052 -3.745 -28.641 1.00 93.56 418 LEU A C 1
ATOM 3215 O O . LEU A 1 418 ? 25.715 -3.924 -29.806 1.00 93.56 418 LEU A O 1
ATOM 3219 N N . ASP A 1 419 ? 25.349 -4.222 -27.610 1.00 94.38 419 ASP A N 1
ATOM 3220 C CA . ASP A 1 419 ? 24.143 -5.043 -27.766 1.00 94.38 419 ASP A CA 1
ATOM 3221 C C . ASP A 1 419 ? 23.025 -4.284 -28.515 1.00 94.38 419 ASP A C 1
ATOM 3223 O O . ASP A 1 419 ? 22.349 -4.858 -29.369 1.00 94.38 419 ASP A O 1
ATOM 3227 N N . LEU A 1 420 ? 22.887 -2.971 -28.275 1.00 95.31 420 LEU A N 1
ATOM 3228 C CA . LEU A 1 420 ? 21.992 -2.101 -29.046 1.00 95.31 420 LEU A CA 1
ATOM 3229 C C . LEU A 1 420 ? 22.362 -2.089 -30.536 1.00 95.31 420 LEU A C 1
ATOM 3231 O O . LEU A 1 420 ? 21.492 -2.261 -31.389 1.00 95.31 420 LEU A O 1
ATOM 3235 N N . PHE A 1 421 ? 23.644 -1.901 -30.859 1.00 93.06 421 PHE A N 1
ATOM 3236 C CA . PHE A 1 421 ? 24.104 -1.859 -32.248 1.00 93.06 421 PHE A CA 1
ATOM 3237 C C . PHE A 1 421 ? 23.902 -3.191 -32.968 1.00 93.06 421 PHE A C 1
ATOM 3239 O O . PHE A 1 421 ? 23.498 -3.195 -34.127 1.00 93.06 421 PHE A O 1
ATOM 3246 N N . GLU A 1 422 ? 24.098 -4.320 -32.289 1.00 92.44 422 GLU A N 1
ATOM 3247 C CA . GLU A 1 422 ? 23.806 -5.633 -32.871 1.00 92.44 422 GLU A CA 1
ATOM 3248 C C . GLU A 1 422 ? 22.329 -5.791 -33.246 1.00 92.44 422 GLU A C 1
ATOM 3250 O O . GLU A 1 422 ? 22.020 -6.337 -34.306 1.00 92.44 422 GLU A O 1
ATOM 3255 N N . VAL A 1 423 ? 21.407 -5.296 -32.413 1.00 94.00 423 VAL A N 1
ATOM 3256 C CA . VAL A 1 423 ? 19.972 -5.294 -32.738 1.00 94.00 423 VAL A CA 1
ATOM 3257 C C . VAL A 1 423 ? 19.676 -4.381 -33.922 1.00 94.00 423 VAL A C 1
ATOM 3259 O O . VAL A 1 423 ? 18.980 -4.800 -34.846 1.00 94.00 423 VAL A O 1
ATOM 3262 N N . LEU A 1 424 ? 20.217 -3.159 -33.930 1.00 93.50 424 LEU A N 1
ATOM 3263 C CA . LEU A 1 424 ? 20.002 -2.208 -35.024 1.00 93.50 424 LEU A CA 1
ATOM 3264 C C . LEU A 1 424 ? 20.515 -2.756 -36.360 1.00 93.50 424 LEU A C 1
ATOM 3266 O O . LEU A 1 424 ? 19.822 -2.640 -37.366 1.00 93.50 424 LEU A O 1
ATOM 3270 N N . VAL A 1 425 ? 21.680 -3.409 -36.373 1.00 90.75 425 VAL A N 1
ATOM 3271 C CA . VAL A 1 425 ? 22.240 -4.021 -37.587 1.00 90.75 425 VAL A CA 1
ATOM 3272 C C . VAL A 1 425 ? 21.385 -5.194 -38.070 1.00 90.75 425 VAL A C 1
ATOM 3274 O O . VAL A 1 425 ? 21.083 -5.273 -39.257 1.00 90.75 425 VAL A O 1
ATOM 3277 N N . LYS A 1 426 ? 20.909 -6.059 -37.166 1.00 90.50 426 LYS A N 1
ATOM 3278 C CA . LYS A 1 426 ? 19.985 -7.148 -37.529 1.00 90.50 426 LYS A CA 1
ATOM 3279 C C . LYS A 1 426 ? 18.656 -6.625 -38.084 1.00 90.50 426 LYS A C 1
ATOM 3281 O O . LYS A 1 426 ? 18.107 -7.205 -39.013 1.00 90.50 426 LYS A O 1
ATOM 3286 N N . LEU A 1 427 ? 18.130 -5.529 -37.534 1.00 91.94 427 LEU A N 1
ATOM 3287 C CA . LEU A 1 427 ? 16.892 -4.904 -38.014 1.00 91.94 427 LEU A CA 1
ATOM 3288 C C . LEU A 1 427 ? 17.087 -4.116 -39.317 1.00 91.94 427 LEU A C 1
ATOM 3290 O O . LEU A 1 427 ? 16.159 -4.032 -40.120 1.00 91.94 427 LEU A O 1
ATOM 3294 N N . ALA A 1 428 ? 18.289 -3.596 -39.566 1.00 89.62 428 ALA A N 1
ATOM 3295 C CA . ALA A 1 428 ? 18.671 -3.001 -40.845 1.00 89.62 428 ALA A CA 1
ATOM 3296 C C . ALA A 1 428 ? 18.619 -4.005 -42.013 1.00 89.62 428 ALA A C 1
ATOM 3298 O O . ALA A 1 428 ? 18.376 -3.588 -43.146 1.00 89.62 428 ALA A O 1
ATOM 3299 N N . ASP A 1 429 ? 18.758 -5.305 -41.738 1.00 87.69 429 ASP A N 1
ATOM 3300 C CA . ASP A 1 429 ? 18.612 -6.386 -42.727 1.00 87.69 429 ASP A CA 1
ATOM 3301 C C . ASP A 1 429 ? 17.151 -6.770 -43.009 1.00 87.69 429 ASP A C 1
ATOM 3303 O O . ASP A 1 429 ? 16.878 -7.651 -43.825 1.00 87.69 429 ASP A O 1
ATOM 3307 N N . SER A 1 430 ? 16.185 -6.106 -42.368 1.00 88.44 430 SER A N 1
ATOM 3308 C CA . SER A 1 430 ? 14.766 -6.347 -42.620 1.00 88.44 430 SER A CA 1
ATOM 3309 C C . SER A 1 430 ? 14.371 -6.008 -44.063 1.00 88.44 430 SER A C 1
ATOM 3311 O O . SER A 1 430 ? 14.816 -5.014 -44.649 1.00 88.44 430 SER A O 1
ATOM 3313 N N . GLU A 1 431 ? 13.450 -6.792 -44.628 1.00 88.00 431 GLU A N 1
ATOM 3314 C CA . GLU A 1 431 ? 12.839 -6.512 -45.933 1.00 88.00 431 GLU A CA 1
ATOM 3315 C C . GLU A 1 431 ? 11.966 -5.243 -45.910 1.00 88.00 431 GLU A C 1
ATOM 3317 O O . GLU A 1 431 ? 11.782 -4.597 -46.945 1.00 88.00 431 GLU A O 1
ATOM 3322 N N . SER A 1 432 ? 11.473 -4.843 -44.732 1.00 91.69 432 SER A N 1
ATOM 3323 C CA . SER A 1 432 ? 10.617 -3.667 -44.567 1.00 91.69 432 SER A CA 1
ATOM 3324 C C . SER A 1 432 ? 11.401 -2.362 -44.698 1.00 91.69 432 SER A C 1
ATOM 3326 O O . SER A 1 432 ? 12.287 -2.051 -43.898 1.00 91.69 432 SER A O 1
ATOM 3328 N N . THR A 1 433 ? 11.012 -1.533 -45.669 1.00 91.31 433 THR A N 1
ATOM 3329 C CA . THR A 1 433 ? 11.578 -0.189 -45.860 1.00 91.31 433 THR A CA 1
ATOM 3330 C C . THR A 1 433 ? 11.329 0.729 -44.667 1.00 91.31 433 THR A C 1
ATOM 3332 O O . THR A 1 433 ? 12.156 1.597 -44.403 1.00 91.31 433 THR A O 1
ATOM 3335 N N . GLU A 1 434 ? 10.219 0.543 -43.946 1.00 93.25 434 GLU A N 1
ATOM 3336 C CA . GLU A 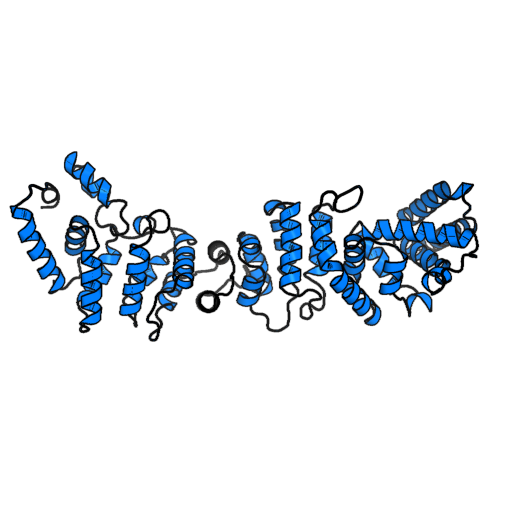1 434 ? 9.884 1.339 -42.760 1.00 93.25 434 GLU A CA 1
ATOM 3337 C C . GLU A 1 434 ? 10.849 1.035 -41.610 1.00 93.25 434 GLU A C 1
ATOM 3339 O O . GLU A 1 434 ? 11.422 1.955 -41.034 1.00 93.25 434 GLU A O 1
ATOM 3344 N N . ILE A 1 435 ? 11.110 -0.252 -41.340 1.00 93.38 435 ILE A N 1
ATOM 3345 C CA . ILE A 1 435 ? 12.062 -0.683 -40.303 1.00 93.38 435 ILE A CA 1
ATOM 3346 C C . ILE A 1 435 ? 13.455 -0.127 -40.611 1.00 93.38 435 ILE A C 1
ATOM 3348 O O . ILE A 1 435 ? 14.076 0.496 -39.749 1.00 93.38 435 ILE A O 1
ATOM 3352 N N . ARG A 1 436 ? 13.922 -0.267 -41.860 1.00 93.00 436 ARG A N 1
ATOM 3353 C CA . ARG A 1 436 ? 15.213 0.295 -42.289 1.00 93.00 436 ARG A CA 1
ATOM 3354 C C . ARG A 1 436 ? 15.265 1.820 -42.170 1.00 93.00 436 ARG A C 1
ATOM 3356 O O . ARG A 1 436 ? 16.313 2.367 -41.835 1.00 93.00 436 ARG A O 1
ATOM 3363 N N . GLY A 1 437 ? 14.154 2.501 -42.452 1.00 93.00 437 GLY A N 1
ATOM 3364 C CA . GLY A 1 437 ? 14.018 3.948 -42.285 1.00 93.00 437 GLY A CA 1
ATOM 3365 C C . GLY A 1 437 ? 14.229 4.377 -40.835 1.00 93.00 437 GLY A C 1
ATOM 3366 O O . GLY A 1 437 ? 15.100 5.200 -40.572 1.00 93.00 437 GLY A O 1
ATOM 3367 N N . VAL A 1 438 ? 13.516 3.746 -39.897 1.00 93.94 438 VAL A N 1
ATOM 3368 C CA . VAL A 1 438 ? 13.626 4.045 -38.458 1.00 93.94 438 VAL A CA 1
ATOM 3369 C C . VAL A 1 438 ? 15.030 3.753 -37.928 1.00 93.94 438 VAL A C 1
ATOM 3371 O O . VAL A 1 438 ? 15.580 4.564 -37.189 1.00 93.94 438 VAL A O 1
ATOM 3374 N N . VAL A 1 439 ? 15.654 2.638 -38.331 1.00 94.12 439 VAL A N 1
ATOM 3375 C CA . VAL A 1 439 ? 17.042 2.336 -37.935 1.00 94.12 439 VAL A CA 1
ATOM 3376 C C . VAL A 1 439 ? 18.003 3.434 -38.398 1.00 94.12 439 VAL A C 1
ATOM 3378 O O . VAL A 1 439 ? 18.854 3.862 -37.620 1.00 94.12 439 VAL A O 1
ATOM 3381 N N . ARG A 1 440 ? 17.858 3.927 -39.636 1.00 91.56 440 ARG A N 1
ATOM 3382 C CA . ARG A 1 440 ? 18.681 5.030 -40.156 1.00 91.56 440 ARG A CA 1
ATOM 3383 C C . ARG A 1 440 ? 18.472 6.313 -39.347 1.00 91.56 440 ARG A C 1
ATOM 3385 O O . ARG A 1 440 ? 19.444 6.911 -38.903 1.00 91.56 440 ARG A O 1
ATOM 3392 N N . GLU A 1 441 ? 17.221 6.690 -39.090 1.00 93.44 441 GLU A N 1
ATOM 3393 C CA . GLU A 1 441 ? 16.897 7.869 -38.275 1.00 93.44 441 GLU A CA 1
ATOM 3394 C C . GLU A 1 441 ? 17.480 7.778 -36.861 1.00 93.44 441 GLU A C 1
ATOM 3396 O O . GLU A 1 441 ? 17.993 8.762 -36.334 1.00 93.44 441 GLU A O 1
ATOM 3401 N N . MET A 1 442 ? 17.424 6.597 -36.245 1.00 94.31 442 MET A N 1
ATOM 3402 C CA . MET A 1 442 ? 18.023 6.337 -34.939 1.00 94.31 442 MET A CA 1
ATOM 3403 C C . MET A 1 442 ? 19.549 6.509 -34.978 1.00 94.31 442 MET A C 1
ATOM 3405 O O . MET A 1 442 ? 20.099 7.226 -34.143 1.00 94.31 442 MET A O 1
ATOM 3409 N N . LEU A 1 443 ? 20.233 5.906 -35.956 1.00 91.38 443 LEU A N 1
ATOM 3410 C CA . LEU A 1 443 ? 21.688 6.028 -36.113 1.00 91.38 443 LEU A CA 1
ATOM 3411 C C . LEU A 1 443 ? 22.132 7.474 -36.386 1.00 91.38 443 LEU A C 1
ATOM 3413 O O . LEU A 1 443 ? 23.168 7.890 -35.874 1.00 91.38 443 LEU A O 1
ATOM 3417 N N . ASP A 1 444 ? 21.340 8.257 -37.121 1.00 89.50 444 ASP A N 1
ATOM 3418 C CA . ASP A 1 444 ? 21.625 9.672 -37.399 1.00 89.50 444 ASP A CA 1
ATOM 3419 C C . ASP A 1 444 ? 21.554 10.568 -36.144 1.00 89.50 444 ASP A C 1
ATOM 3421 O O . ASP A 1 444 ? 22.156 11.643 -36.123 1.00 89.50 444 ASP A O 1
ATOM 3425 N N . LYS A 1 445 ? 20.854 10.140 -35.081 1.00 89.81 445 LYS A N 1
ATOM 3426 C CA . LYS A 1 445 ? 20.803 10.854 -33.788 1.00 89.81 445 LYS A CA 1
ATOM 3427 C C . LYS A 1 445 ? 22.011 10.566 -32.889 1.00 89.81 445 LYS A C 1
ATOM 3429 O O . LYS A 1 445 ? 22.243 11.304 -31.930 1.00 89.81 445 LYS A O 1
ATOM 3434 N N . ALA A 1 446 ? 22.735 9.478 -33.134 1.00 87.31 446 ALA A N 1
ATOM 3435 C CA . ALA A 1 446 ? 23.860 9.061 -32.306 1.00 87.31 446 ALA A CA 1
ATOM 3436 C C . ALA A 1 446 ? 25.137 9.860 -32.631 1.00 87.31 446 ALA A C 1
ATOM 3438 O O . ALA A 1 446 ? 25.289 10.416 -33.718 1.00 87.31 446 ALA A O 1
ATOM 3439 N N . SER A 1 447 ? 26.094 9.896 -31.694 1.00 85.44 447 SER A N 1
ATOM 3440 C CA . SER A 1 447 ? 27.434 10.431 -31.987 1.00 85.44 447 SER A CA 1
ATOM 3441 C C . SER A 1 447 ? 28.057 9.621 -33.118 1.00 85.44 447 SER A C 1
ATOM 3443 O O . SER A 1 447 ? 28.029 8.386 -33.093 1.00 85.44 447 SER A O 1
ATOM 3445 N N . ALA A 1 448 ? 28.651 10.325 -34.083 1.00 83.50 448 ALA A N 1
ATOM 3446 C CA . ALA A 1 448 ? 29.300 9.692 -35.214 1.00 83.50 448 ALA A CA 1
ATOM 3447 C C . ALA A 1 448 ? 30.312 8.658 -34.707 1.00 83.50 448 ALA A C 1
ATOM 3449 O O . ALA A 1 448 ? 30.220 7.493 -35.072 1.00 83.50 448 ALA A O 1
ATOM 3450 N N . GLU A 1 449 ? 31.207 9.029 -33.792 1.00 82.44 449 GLU A N 1
ATOM 3451 C CA . GLU A 1 449 ? 32.250 8.169 -33.220 1.00 82.44 449 GLU A CA 1
ATOM 3452 C C . GLU A 1 449 ? 31.705 6.841 -32.674 1.00 82.44 449 GLU A C 1
ATOM 3454 O O . GLU A 1 449 ? 32.257 5.780 -32.981 1.00 82.44 449 GLU A O 1
ATOM 3459 N N . LEU A 1 450 ? 30.603 6.882 -31.917 1.00 87.44 450 LEU A N 1
ATOM 3460 C CA . LEU A 1 450 ? 29.957 5.676 -31.391 1.00 87.44 450 LEU A CA 1
ATOM 3461 C C . LEU A 1 450 ? 29.360 4.815 -32.501 1.00 87.44 450 LEU A C 1
ATOM 3463 O O . LEU A 1 450 ? 29.498 3.595 -32.443 1.00 87.44 450 LEU A O 1
ATOM 3467 N N . VAL A 1 451 ? 28.763 5.428 -33.526 1.00 86.69 451 VAL A N 1
ATOM 3468 C CA . VAL A 1 451 ? 28.226 4.693 -34.678 1.00 86.69 451 VAL A CA 1
ATOM 3469 C C . VAL A 1 451 ? 29.323 3.913 -35.395 1.00 86.69 451 VAL A C 1
ATOM 3471 O O . VAL A 1 451 ? 29.161 2.720 -35.631 1.00 86.69 451 VAL A O 1
ATOM 3474 N N . HIS A 1 452 ? 30.473 4.530 -35.677 1.00 80.69 452 HIS A N 1
ATOM 3475 C CA . HIS A 1 452 ? 31.577 3.824 -36.342 1.00 80.69 452 HIS A CA 1
ATOM 3476 C C . HIS A 1 452 ? 32.090 2.660 -35.509 1.00 80.69 452 HIS A C 1
ATOM 3478 O O . HIS A 1 452 ? 32.204 1.536 -35.995 1.00 80.69 452 HIS A O 1
ATOM 3484 N N . MET A 1 453 ? 32.441 2.952 -34.255 1.00 83.62 453 MET A N 1
ATOM 3485 C CA . MET A 1 453 ? 33.076 1.974 -33.386 1.00 83.62 453 MET A CA 1
ATOM 3486 C C . MET A 1 453 ? 32.113 0.837 -33.058 1.00 83.62 453 MET A C 1
ATOM 3488 O O . MET A 1 453 ? 32.560 -0.298 -32.921 1.00 83.62 453 MET A O 1
ATOM 3492 N N . GLY A 1 454 ? 30.813 1.129 -32.958 1.00 87.06 454 GLY A N 1
ATOM 3493 C CA . GLY A 1 454 ? 29.761 0.140 -32.768 1.00 87.06 454 GLY A CA 1
ATOM 3494 C C . GLY A 1 454 ? 29.646 -0.781 -33.973 1.00 87.06 454 GLY A C 1
ATOM 3495 O O . GLY A 1 454 ? 29.822 -1.986 -33.823 1.00 87.06 454 GLY A O 1
ATOM 3496 N N . LEU A 1 455 ? 29.441 -0.223 -35.172 1.00 86.00 455 LEU A N 1
ATOM 3497 C CA . LEU A 1 455 ? 29.288 -1.003 -36.407 1.00 86.00 455 LEU A CA 1
ATOM 3498 C C . LEU A 1 455 ? 30.508 -1.889 -36.709 1.00 86.00 455 LEU A C 1
ATOM 3500 O O . LEU A 1 455 ? 30.338 -3.017 -37.158 1.00 86.00 455 LEU A O 1
ATOM 3504 N N . LEU A 1 456 ? 31.728 -1.417 -36.423 1.00 83.81 456 LEU A N 1
ATOM 3505 C CA . LEU A 1 456 ? 32.957 -2.201 -36.610 1.00 83.81 456 LEU A CA 1
ATOM 3506 C C . LEU A 1 456 ? 33.101 -3.369 -35.624 1.00 83.81 456 LEU A C 1
ATOM 3508 O O . LEU A 1 456 ? 33.792 -4.338 -35.927 1.00 83.81 456 LEU A O 1
ATOM 3512 N N . GLN A 1 457 ? 32.504 -3.265 -34.436 1.00 86.69 457 GLN A N 1
ATOM 3513 C CA . GLN A 1 457 ? 32.622 -4.274 -33.381 1.00 86.69 457 GLN A CA 1
ATOM 3514 C C . GLN A 1 457 ? 31.530 -5.346 -33.432 1.00 86.69 457 GLN A C 1
ATOM 3516 O O . GLN A 1 457 ? 31.646 -6.353 -32.735 1.00 86.69 457 GLN A O 1
ATOM 3521 N N . VAL A 1 458 ? 30.491 -5.169 -34.253 1.00 84.19 458 VAL A N 1
ATOM 3522 C CA . VAL A 1 458 ? 29.468 -6.197 -34.473 1.00 84.19 458 VAL A CA 1
ATOM 3523 C C . VAL A 1 458 ? 30.075 -7.349 -35.283 1.00 84.19 458 VAL A C 1
ATOM 3525 O O . VAL A 1 458 ? 30.342 -7.215 -36.474 1.00 84.19 458 VAL A O 1
ATOM 3528 N N . THR A 1 459 ? 30.297 -8.497 -34.638 1.00 67.00 459 THR A N 1
ATOM 3529 C CA . THR A 1 459 ? 31.021 -9.642 -35.222 1.00 67.00 459 THR A CA 1
ATOM 3530 C C . THR A 1 459 ? 30.193 -10.501 -36.182 1.00 67.00 459 THR A C 1
ATOM 3532 O O . THR A 1 459 ? 30.769 -11.139 -37.058 1.00 67.00 459 THR A O 1
ATOM 3535 N N . ASP A 1 460 ? 28.863 -10.500 -36.043 1.00 61.75 460 ASP A N 1
ATOM 3536 C CA . ASP A 1 460 ? 27.944 -11.394 -36.776 1.00 61.75 460 ASP A CA 1
ATOM 3537 C C . ASP A 1 460 ? 27.174 -10.705 -37.919 1.00 61.75 460 ASP A C 1
ATOM 3539 O O . ASP A 1 460 ? 26.227 -11.268 -38.470 1.00 61.75 460 ASP A O 1
ATOM 3543 N N . ALA A 1 461 ? 27.546 -9.479 -38.291 1.00 58.50 461 ALA A N 1
ATOM 3544 C CA . ALA A 1 461 ? 26.867 -8.767 -39.365 1.00 58.50 461 ALA A CA 1
ATOM 3545 C C . ALA A 1 461 ? 27.336 -9.258 -40.740 1.00 58.50 461 ALA A C 1
ATOM 3547 O O . ALA A 1 461 ? 28.495 -9.073 -41.123 1.00 58.50 461 ALA A O 1
ATOM 3548 N N . SER A 1 462 ? 26.413 -9.782 -41.552 1.00 61.34 462 SER A N 1
ATOM 3549 C CA . SER A 1 462 ? 26.534 -9.600 -42.998 1.00 61.34 462 SER A CA 1
ATOM 3550 C C . SER A 1 462 ? 26.658 -8.099 -43.240 1.00 61.34 462 SER A C 1
ATOM 3552 O O . SER A 1 462 ? 25.756 -7.357 -42.871 1.00 61.34 462 SER A O 1
ATOM 3554 N N . TRP A 1 463 ? 27.789 -7.632 -43.778 1.00 65.81 463 TRP A N 1
ATOM 3555 C CA . TRP A 1 463 ? 28.017 -6.212 -44.067 1.00 65.81 463 TRP A CA 1
ATOM 3556 C C . TRP A 1 463 ? 26.904 -5.678 -44.968 1.00 65.81 463 TRP A C 1
ATOM 3558 O O . TRP A 1 463 ? 26.940 -5.842 -46.188 1.00 65.81 463 TRP A O 1
ATOM 3568 N N . ASN A 1 464 ? 25.897 -5.076 -44.349 1.00 70.12 464 ASN A N 1
ATOM 3569 C CA . ASN A 1 464 ? 24.686 -4.674 -45.031 1.00 70.12 464 ASN A CA 1
ATOM 3570 C C . ASN A 1 464 ? 24.830 -3.295 -45.668 1.00 70.12 464 ASN A C 1
ATOM 3572 O O . ASN A 1 464 ? 25.822 -2.584 -45.475 1.00 70.12 464 ASN A O 1
ATOM 3576 N N . GLU A 1 465 ? 23.842 -2.923 -46.478 1.00 73.62 465 GLU A N 1
ATOM 3577 C CA . GLU A 1 465 ? 23.861 -1.664 -47.223 1.00 73.62 465 GLU A CA 1
ATOM 3578 C C . GLU A 1 465 ? 24.020 -0.452 -46.291 1.00 73.62 465 GLU A C 1
ATOM 3580 O O . GLU A 1 465 ? 24.741 0.485 -46.626 1.00 73.62 465 GLU A O 1
ATOM 3585 N N . ILE A 1 466 ? 23.441 -0.514 -45.087 1.00 72.12 466 ILE A N 1
ATOM 3586 C CA . ILE A 1 466 ? 23.542 0.529 -44.061 1.00 72.12 466 ILE A CA 1
ATOM 3587 C C . ILE A 1 466 ? 24.969 0.608 -43.497 1.00 72.12 466 ILE A C 1
ATOM 3589 O O . ILE A 1 466 ? 25.545 1.696 -43.466 1.00 72.12 466 ILE A O 1
ATOM 3593 N N . CYS A 1 467 ? 25.598 -0.515 -43.136 1.00 72.56 467 CYS A N 1
ATOM 3594 C CA . CYS A 1 467 ? 27.000 -0.545 -42.706 1.00 72.56 467 CYS A CA 1
ATOM 3595 C C . CYS A 1 467 ? 27.932 0.048 -43.773 1.00 72.56 467 CYS A C 1
ATOM 3597 O O . CYS A 1 467 ? 28.832 0.825 -43.447 1.00 72.56 467 CYS A O 1
ATOM 3599 N N . LEU A 1 468 ? 27.702 -0.267 -45.053 1.00 76.00 468 LEU A N 1
ATOM 3600 C CA . LEU A 1 468 ? 28.466 0.289 -46.175 1.00 76.00 468 LEU A CA 1
ATOM 3601 C C . LEU A 1 468 ? 28.199 1.785 -46.383 1.00 76.00 468 LEU A C 1
ATOM 3603 O O . LEU A 1 468 ? 29.139 2.540 -46.632 1.00 76.00 468 LEU A O 1
ATOM 3607 N N . GLU A 1 469 ? 26.942 2.221 -46.286 1.00 78.81 469 GLU A N 1
ATOM 3608 C CA . GLU A 1 469 ? 26.531 3.621 -46.423 1.00 78.81 469 GLU A CA 1
ATOM 3609 C C . GLU A 1 469 ? 27.193 4.490 -45.352 1.00 78.81 469 GLU A C 1
ATOM 3611 O O . GLU A 1 469 ? 27.855 5.475 -45.688 1.00 78.81 469 GLU A O 1
ATOM 3616 N N . TYR A 1 470 ? 27.069 4.105 -44.080 1.00 74.62 470 TYR A N 1
ATOM 3617 C CA . TYR A 1 470 ? 27.687 4.834 -42.978 1.00 74.62 470 TYR A CA 1
ATOM 3618 C C . TYR A 1 470 ? 29.208 4.777 -43.090 1.00 74.62 470 TYR A C 1
ATOM 3620 O O . TYR A 1 470 ? 29.834 5.829 -43.086 1.00 74.62 470 TYR A O 1
ATOM 3628 N N . SER A 1 471 ? 29.817 3.619 -43.358 1.00 71.56 471 SER A N 1
ATOM 3629 C CA . SER A 1 471 ? 31.274 3.546 -43.572 1.00 71.56 471 SER A CA 1
ATOM 3630 C C . SER A 1 471 ? 31.763 4.496 -44.678 1.00 71.56 471 SER A C 1
ATOM 3632 O O . SER A 1 471 ? 32.799 5.140 -44.527 1.00 71.56 471 SER A O 1
ATOM 3634 N N . ARG A 1 472 ? 31.006 4.650 -45.775 1.00 73.81 472 ARG A N 1
ATOM 3635 C CA . ARG A 1 472 ? 31.337 5.574 -46.876 1.00 73.81 472 ARG A CA 1
ATOM 3636 C C . ARG A 1 472 ? 31.137 7.044 -46.512 1.00 73.81 472 ARG A C 1
ATOM 3638 O O . ARG A 1 472 ? 32.049 7.830 -46.755 1.00 73.81 472 ARG A O 1
ATOM 3645 N N . LYS A 1 473 ? 29.989 7.418 -45.929 1.00 69.88 473 LYS A N 1
ATOM 3646 C CA . LYS A 1 473 ? 29.720 8.798 -45.461 1.00 69.88 473 LYS A CA 1
ATOM 3647 C C . LYS A 1 473 ? 30.820 9.281 -44.520 1.00 69.88 473 LYS A C 1
ATOM 3649 O O . LYS A 1 473 ? 31.241 10.436 -44.552 1.00 69.88 473 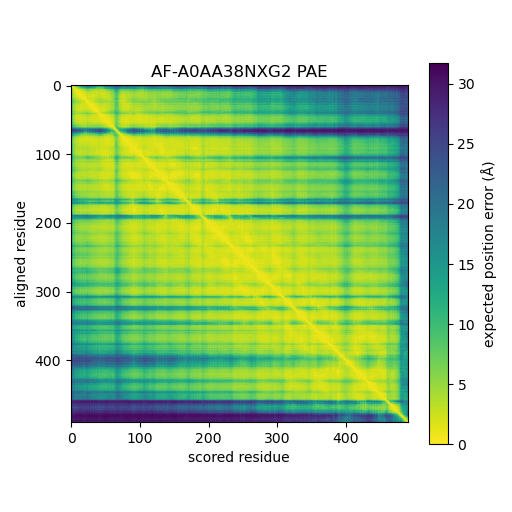LYS A O 1
ATOM 3654 N N . LEU A 1 474 ? 31.321 8.357 -43.725 1.00 61.81 474 LEU A N 1
ATOM 3655 C CA . LEU A 1 474 ? 32.335 8.603 -42.729 1.00 61.81 474 LEU A CA 1
ATOM 3656 C C . LEU A 1 474 ? 33.726 8.739 -43.353 1.00 61.81 474 LEU A C 1
ATOM 3658 O O . LEU A 1 474 ? 34.392 9.746 -43.121 1.00 61.81 474 LEU A O 1
ATOM 3662 N N . LEU A 1 475 ? 34.114 7.838 -44.264 1.00 63.66 475 LEU A N 1
ATOM 3663 C CA . LEU A 1 475 ? 35.330 7.979 -45.084 1.00 63.66 475 LEU A CA 1
ATOM 3664 C C . LEU A 1 475 ? 35.371 9.280 -45.900 1.00 63.66 475 LEU A C 1
ATOM 3666 O O . LEU A 1 475 ? 36.458 9.738 -46.237 1.00 63.66 475 LEU A O 1
ATOM 3670 N N . THR A 1 476 ? 34.221 9.886 -46.209 1.00 62.72 476 THR A N 1
ATOM 3671 C CA . THR A 1 476 ? 34.154 11.205 -46.858 1.00 62.72 476 THR A CA 1
ATOM 3672 C C . THR A 1 476 ? 34.227 12.392 -45.893 1.00 62.72 476 THR A C 1
ATOM 3674 O O . THR A 1 476 ? 34.584 13.482 -46.332 1.00 62.72 476 THR A O 1
ATOM 3677 N N . MET A 1 477 ? 33.943 12.208 -44.597 1.00 54.28 477 MET A N 1
ATOM 3678 C CA . MET A 1 477 ? 34.139 13.241 -43.564 1.00 54.28 477 MET A CA 1
ATOM 3679 C C . MET A 1 477 ? 35.582 13.275 -43.026 1.00 54.28 477 MET A C 1
ATOM 3681 O O . MET A 1 477 ? 36.087 14.347 -42.697 1.00 54.28 477 MET A O 1
ATOM 3685 N N . PHE A 1 478 ? 36.280 12.134 -42.984 1.00 53.84 478 PHE A N 1
ATOM 3686 C CA . PHE A 1 478 ? 37.658 12.031 -42.474 1.00 53.84 478 PHE A CA 1
ATOM 3687 C C . PHE A 1 478 ? 38.773 12.765 -43.250 1.00 53.84 478 PHE A C 1
ATOM 3689 O O . PHE A 1 478 ? 39.749 13.137 -42.601 1.00 53.84 478 PHE A O 1
ATOM 3696 N N . PRO A 1 479 ? 38.705 13.048 -44.570 1.00 46.34 479 PRO A N 1
ATOM 3697 C CA . PRO A 1 479 ? 39.776 13.775 -45.254 1.00 46.34 479 PRO A CA 1
ATOM 3698 C C . PRO A 1 479 ? 39.865 15.256 -44.849 1.00 46.34 479 PRO A C 1
ATOM 3700 O O . PRO A 1 479 ? 40.798 15.933 -45.270 1.00 46.34 479 PRO A O 1
ATOM 3703 N N . ALA A 1 480 ? 38.901 15.778 -44.077 1.00 41.66 480 ALA A N 1
ATOM 3704 C CA . ALA A 1 480 ? 38.792 17.202 -43.762 1.00 41.66 480 ALA A CA 1
ATOM 3705 C C . ALA A 1 480 ? 39.157 17.579 -42.312 1.00 41.66 480 ALA A C 1
ATOM 3707 O O . ALA A 1 480 ? 39.376 18.761 -42.052 1.00 41.66 480 ALA A O 1
ATOM 3708 N N . VAL A 1 481 ? 39.238 16.630 -41.367 1.00 41.03 481 VAL A N 1
ATOM 3709 C CA . VAL A 1 481 ? 39.538 16.924 -39.950 1.00 41.03 481 VAL A CA 1
ATOM 3710 C C . VAL A 1 481 ? 40.417 15.823 -39.346 1.00 41.03 481 VAL A C 1
ATOM 3712 O O . VAL A 1 481 ? 40.008 14.669 -39.251 1.00 41.03 481 VAL A O 1
ATOM 3715 N N . GLU A 1 482 ? 41.628 16.185 -38.915 1.00 40.72 482 GLU A N 1
ATOM 3716 C CA . GLU A 1 482 ? 42.550 15.321 -38.168 1.00 40.72 482 GLU A CA 1
ATOM 3717 C C . GLU A 1 482 ? 41.923 14.878 -36.828 1.00 40.72 482 GLU A C 1
ATOM 3719 O O . GLU A 1 482 ? 41.986 15.602 -35.835 1.00 40.72 482 GLU A O 1
ATOM 3724 N N . HIS A 1 483 ? 41.323 13.682 -36.771 1.00 47.16 483 HIS A N 1
ATOM 3725 C CA . HIS A 1 483 ? 40.862 13.064 -35.520 1.00 47.16 483 HIS A CA 1
ATOM 3726 C C . HIS A 1 483 ? 41.674 11.788 -35.188 1.00 47.16 483 HIS A C 1
ATOM 3728 O O . HIS A 1 483 ? 41.639 10.820 -35.946 1.00 47.16 483 HIS A O 1
ATOM 3734 N N . PRO A 1 484 ? 42.384 11.729 -34.040 1.00 43.59 484 PRO A N 1
ATOM 3735 C CA . PRO A 1 484 ? 43.370 10.683 -33.715 1.00 43.59 484 PRO A CA 1
ATOM 3736 C C . PRO A 1 484 ? 42.795 9.325 -33.251 1.00 43.59 484 PRO A C 1
ATOM 3738 O O . PRO A 1 484 ? 43.540 8.485 -32.751 1.00 43.59 484 PRO A O 1
ATOM 3741 N N . PHE A 1 485 ? 41.488 9.082 -33.384 1.00 42.59 485 PHE A N 1
ATOM 3742 C CA . PHE A 1 485 ? 40.819 7.914 -32.784 1.00 42.59 485 PHE A CA 1
ATOM 3743 C C . PHE A 1 485 ? 41.146 6.570 -33.468 1.00 42.59 485 PHE A C 1
ATOM 3745 O O . PHE A 1 485 ? 41.083 5.522 -32.831 1.00 42.59 485 PHE A O 1
ATOM 3752 N N . PHE A 1 486 ? 41.548 6.584 -34.743 1.00 43.53 486 PHE A N 1
ATOM 3753 C CA . PHE A 1 486 ? 41.765 5.367 -35.542 1.00 43.53 486 PHE A CA 1
ATOM 3754 C C . PHE A 1 486 ? 43.122 4.672 -35.330 1.00 43.53 486 PHE A C 1
ATOM 3756 O O . PHE A 1 486 ? 43.325 3.571 -35.835 1.00 43.53 486 PHE A O 1
ATOM 3763 N N . ALA A 1 487 ? 44.048 5.267 -34.573 1.00 39.50 487 ALA A N 1
ATOM 3764 C CA . ALA A 1 487 ? 45.410 4.743 -34.435 1.00 39.50 487 ALA A CA 1
ATOM 3765 C C . ALA A 1 487 ? 45.591 3.669 -33.339 1.00 39.50 487 ALA A C 1
ATOM 3767 O O . ALA A 1 487 ? 46.697 3.167 -33.175 1.00 39.50 487 ALA A O 1
ATOM 3768 N N . CYS A 1 488 ? 44.552 3.320 -32.567 1.00 36.47 488 CYS A N 1
ATOM 3769 C CA . CYS A 1 488 ? 44.704 2.449 -31.388 1.00 36.47 488 CYS A CA 1
ATOM 3770 C C . CYS A 1 488 ? 44.166 1.012 -31.532 1.00 36.47 488 CYS A C 1
ATOM 3772 O O . CYS A 1 488 ? 44.234 0.262 -30.561 1.00 36.47 488 CYS A O 1
ATOM 3774 N N . ARG A 1 489 ? 43.665 0.589 -32.701 1.00 35.19 489 ARG A N 1
ATOM 3775 C CA . ARG A 1 489 ? 43.249 -0.816 -32.925 1.00 35.19 489 ARG A CA 1
ATOM 3776 C C . ARG A 1 489 ? 43.605 -1.402 -34.302 1.00 35.19 489 ARG A C 1
ATOM 3778 O O . ARG A 1 489 ? 43.111 -2.478 -34.628 1.00 35.19 489 ARG A O 1
ATOM 3785 N N . PHE A 1 490 ? 44.466 -0.726 -35.065 1.00 34.75 490 PHE A N 1
ATOM 3786 C CA . PHE A 1 490 ? 45.155 -1.316 -36.218 1.00 34.75 490 PHE A CA 1
ATOM 3787 C C . PHE A 1 490 ? 46.575 -1.727 -35.848 1.00 34.75 490 PHE A C 1
ATOM 3789 O O . PHE A 1 490 ? 47.219 -0.962 -35.093 1.00 34.75 490 PHE A O 1
#

Secondary structure (DSSP, 8-state):
-HHHHHHHHHHHHHHHHHHHT--TTTHHHHHHHHHHHHHHT-HHHHHHHHHHHHHHTHHHHH-SS--S---HHHHHHHHHHHHHHHHHTT-TTTHHHHHHHHHT--SHHHHT--HHHHHHHTT--HHHHHHHHHHHHTS---HHHHHHHHHHHHHHHHHHHHHHHSSSSSSS-PPPHHHHHHHHHHHHSPSSTTS-SS-HHHHHHHHHHHHHHH-HHHHHHHHHHHGGG----TT--HHHHHHHHHHHHHTSHHHHHHHHHHTT-SSSSPPPHHHHHHHHHHHHHHHHTT-----HHHHHHHHHT-TT----HHHHHHTT--TT-----HHHHHHHHHHHHHS-TT-SS-GGGGGGSPPSSHHHHHHHHHHHHTS-TTT--GGGSSS--SS-TGGGTTS-HHHHHHHHHHHTSTT--HHHHHHHHHHHT-S-HHHHHHHHHHHHHS-HHHHHHHHHH-TT----HHHHHHHHHHHHHGGGS--GGGGG--

Organism: NCBI:txid153919

pLDDT: mean 88.75, std 11.66, range [34.75, 98.31]

Foldseek 3Di:
DVVLVVVLVVLLVLLVVLLQPDDPVCLVVSLVVSVCSQVVSDLVSVLSNLLVLLVLQVCVLPDPDPPVDDDRSSVSSVVSNLVQLLVCLQFLVSLLSVLCSLQVHDDPCSVPPQLLSVCVSSVDALSSLLSNLLNLQQDDGPPVSNVNSLVSCVVSLVVNLVLLLDVDSDVVHHDDLVRLLSSLLSQFLGPVLQDHSDDLQSNLSNLVSNCNRVNLVSCLVSLLVRLLRGRHHPPQDLFNNQLSNFAVNLVALSSNLSNVNVVVCDLVNHDAQVRVLVSLVVNLVCVVVVGGGYQLLSPLLNSVVRPPYLHDLLVSLLSVLDQPDQDDDPSNLLNLLSNQVSDDLPRVVRNVCNLLDQGPNNNVSLNSVLVQLPDDLVSHACLVHDAAFLQDCVLCVPPDPLLNVVSVVCSSHSLRHLSVLLSLLVQCPDPDPVSVVSSVVSLVPDDLVSSLSSLVPNPPHPCDPVVVVSVVVVVVVVVPDDDPNPPRPD

Mean predicted aligned error: 8.61 Å

InterPro domains:
  IPR040398 CCR4-NOT transcription complex subunit 1 [PTHR13162] (30-478)

Radius of gyration: 34.45 Å; Cα contacts (8 Å, |Δi|>4): 616; chains: 1; bounding box: 84×40×96 Å

Nearest PDB structures (foldseek):
  6bq1-assembly1_B  TM=1.664E-01  e=4.250E-01  Homo sapiens
  7mnl-assembly2_B  TM=1.350E-01  e=1.175E+00  Homo sapiens
  8c28-assembly1_AAA  TM=1.828E-01  e=4.322E+00  Homo sapiens
  6siq-assembly1_A-2  TM=1.587E-01  e=9.364E+00  Homo sapiens
  5mhc-assembly1_A  TM=1.510E-01  e=8.632E+00  Homo sapiens

Solvent-accessible surface area (backbone atoms only — not comparable to full-atom values): 26808 Å² total; per-residue (Å²): 112,72,70,59,56,54,49,50,52,51,53,54,49,52,46,54,51,52,55,73,65,43,42,85,94,46,36,72,62,49,51,53,50,45,48,49,54,25,67,75,59,42,69,71,40,34,31,50,50,54,41,50,38,52,63,65,27,40,70,72,72,68,46,90,62,88,70,85,85,65,58,69,38,48,54,53,43,38,53,50,41,38,56,50,49,54,55,27,17,70,31,47,74,48,10,41,51,53,41,53,20,45,70,73,35,84,56,69,72,36,73,71,51,58,59,60,62,47,50,60,76,52,68,56,51,43,44,30,49,38,34,41,24,28,51,36,42,35,40,99,57,58,67,71,57,28,54,38,24,49,50,50,37,69,72,26,42,70,59,16,35,53,34,54,49,41,88,59,48,36,96,92,48,62,75,50,74,67,41,47,40,50,45,48,37,25,57,44,38,18,57,57,46,53,61,42,88,54,54,59,68,54,49,34,48,47,53,47,25,47,28,74,56,64,33,59,80,64,41,42,68,44,43,37,71,33,34,46,51,46,27,40,56,76,88,69,46,72,67,56,55,40,27,49,51,19,34,84,67,24,57,43,28,63,37,37,38,19,41,38,39,51,76,61,36,36,86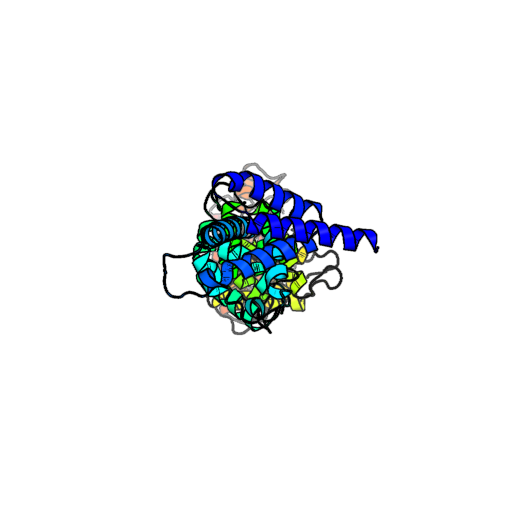,92,42,49,69,49,55,70,58,53,36,52,52,52,53,54,49,38,54,42,33,68,73,68,48,69,48,41,28,55,37,19,45,44,40,27,63,67,65,33,91,83,38,84,67,53,44,18,57,45,54,41,66,70,58,42,78,90,52,81,77,84,52,69,52,48,52,52,50,52,50,29,52,58,68,33,48,62,78,82,41,84,63,37,35,69,58,26,70,60,52,90,50,92,28,48,64,37,53,50,52,48,51,53,56,53,68,69,42,57,72,91,80,40,41,58,57,82,49,77,77,54,56,54,58,55,72,74,81,38,66,88,49,54,74,70,50,39,57,58,46,60,69,46,50,78,31,48,76,34,32,32,55,57,44,48,43,46,54,59,44,50,70,44,91,47,67,66,48,32,47,53,44,51,58,54,58,70,72,46,59,67,71,55,52,54,50,26,62,72,64,48,86,84,62,75,86,40,72,64,58,51,48,53,53,49,60,45,64,68,52,52,85,79,51,98,67,82,73,74,72,81,84,112

Sequence (490 aa):
MENTTAFQAIVKGVIMLMLATLTEDNYERNQLVIRLLSEQHGIDTYLYFIRRLIAHSRARLSSDNNSTTFDASCSLSFRLLLQETQRLARDPYLAERFRDGVDGGEGEVFRNFDFVRFVDRMGLRPLERLVLAAPIVSSPVRVEFSAQAQTVVKQELENAVLSLSHNPSFDPADLSPDQVTKLLGSLLSDPPADSPVLDASQRQALIVAAQTKYGKDTVAPMLQRILPSLSLPPGTTLVQALAQLGPDITADPDVVRALLARFGITDVSPPQNELVVDIMLTLSGKATEGAVICDIAALVRALNSFPSANLNWATVIKSFDVPDRHGVDTPTLKLLIAILLGCSRDANPHPVTGFWTIWSNALYQLRLLDALLSLPGDTFNFVQLPGRRIVTVEDVASASPTVKSLAANVQGHTWNSLDLFEVLVKLADSESTEIRGVVREMLDKASAELVHMGLLQVTDASWNEICLEYSRKLLTMFPAVEHPFFACRF